Protein AF-0000000078281690 (afdb_homodimer)

Nearest PDB structures (foldseek):
  6swi-assembly1_A  TM=8.651E-01  e=7.895E-08  Geobacillus stearothermophilus
  3oio-assembly1_A  TM=8.435E-01  e=9.588E-07  Chromobacterium violaceum
  3w6v-assembly1_A  TM=9.165E-01  e=5.165E-06  Streptomyces griseus
  4fe7-assembly1_A-2  TM=7.796E-01  e=8.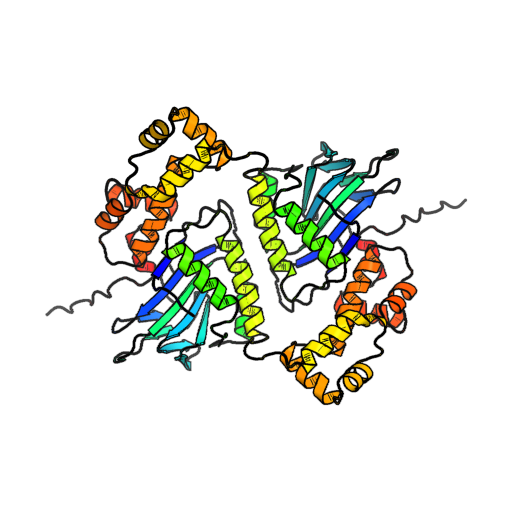220E-06  Escherichia coli
  1xs9-assembly1_A  TM=8.587E-01  e=2.477E-05  Escherichia coli

InterPro domains:
  IPR003313 AraC-type arabinose-binding/dimerisation domain [PF02311] (47-115)
  IPR009057 Homedomain-like superfamily [SSF46689] (179-227)
  IPR009057 Homedomain-like superfamily [SSF46689] (230-280)
  IPR018060 AraC-like, DNA binding HTH domain [PF12833] (200-278)
  IPR018060 AraC-like, DNA binding HTH domain [PS01124] (181-279)
  IPR018060 AraC-like, DNA binding HTH domain [SM00342] (193-277)
  IPR018062 HTH domain AraC-type, conserved site [PS00041] (231-273)
  IPR020449 Transcription regulator HTH, AraC- type, HTH domain [PR00032] (246-261)
  IPR020449 Transcription regulator HTH, AraC- type, HTH domain [PR00032] (261-277)
  IPR037923 Transcription regulator HTH-like [SSF51215] (25-109)

Secondary structure (DSSP, 8-state):
-----EEEE-------TT-S-EEEEEEEEEE-SS--EEESSS-TT--SEEEEEEEESEEEEEETTEEEEEETT-EEEEESS-SEEEEPPTT-SS-EEEEEEEEE-GGGHHHHHHHHHH-SS-B---TTSHHHHHHHHHHHHHHTT--PPTTHHHHHHHHHHHHHHHHHHS-TTS---HHHHHHHHHHHHHTTT---HHHHHHHTT--HHHHHHHHHHHHSS-HHHHHHHHHHHHHHHHHHH----HHHHHHHTT-S-HHHHHHHHHHHHSS-HHHHHHHTT-S---------/-----EEEE-------TT-S-EEEEEEEEEE-SS--EEETTS-TT--SEEEEEEEESEEEEEETTEEEEEETT-EEEEESS-SEEEEPPTT-SS-EEEEEEEEE-GGGHHHHHHHHHH-SS-B---TTSHHHHHHHHHHHHHHTT--PPTTHHHHHHHHHHHHHHHHHHS-TTSPPPHHHHHHHHHHHHHTTT---HHHHHHHTT--HHHHHHHHHHHHSS-HHHHHHHHHHHHHHHHHHH----HHHHHHHTT-S-HHHHHHHHHHHHSS-HHHHHHHTT-S---------

Foldseek 3Di:
DDFDWDKFAADAPAPDPQQAKFWGMKTKDWDDQDWFKDFQADDPPAAAKKKKAWQADWKWKDDPNDIDIHHHQKIFMDHGRHGMMITHDHPDPGITIMIMTGMHHNNCVVLNVLLCVLVVGMDGADCPFPLNVLSRVVNRCRRVPHHDDHCRRVVSVVVNSVSVSCCSLAPVVLPQDPLLVVLLVCLLVQLLPDQDLCVSQVVSVHHSVVNQVSNCNHVVHGSRVSSLVSLLVQLLCCLQPHPDDLQVSCNRSNHPGSVVVQVVNCVVVVHGSVVSSVVNPPDPPPDPPPDD/DDFDWDKFAADAPAPDPQQAKFWGMKTKDWDDQDWFKDFQADDPPAAAKKKKAWQADWKWKDDPNDIDIHHHQKIFMDHGRHGMMITHDHPDPGITIMIMTGMHHNNCVVLNVLLCVLVVGMDGADCPFPLNVLSRVVNRCRRVPHHDDHCRRVVSVVVNSVSSSCCSLAPVVLDQDPLLVVLLVCLLVQLLPDQDLCVSCVVSVHHSVVNQVSNCNHVVHGSRVSSLVSLLVQLLCCLQPHPDDLQVSCNRSNHPGSVVVQVVNCVVVVHGSVVSSVVNPPDPPPDDPPDD

Structure (mmCIF, N/CA/C/O backbone):
data_AF-0000000078281690-model_v1
#
loop_
_entity.id
_entity.type
_entity.pdbx_description
1 polymer 'AraC family transcriptional regulator'
#
loop_
_atom_site.group_PDB
_atom_site.id
_atom_site.type_symbol
_atom_site.label_atom_id
_atom_site.label_alt_id
_atom_site.label_comp_id
_atom_site.label_asym_id
_atom_site.label_entity_id
_atom_site.label_seq_id
_atom_site.pdbx_PDB_ins_code
_atom_site.Cartn_x
_atom_site.Cartn_y
_atom_site.Cartn_z
_atom_site.occupancy
_atom_site.B_iso_or_equiv
_atom_site.auth_seq_id
_atom_site.auth_comp_id
_atom_site.auth_asym_id
_atom_site.auth_atom_id
_atom_site.pdbx_PDB_model_num
ATOM 1 N N . MET A 1 1 ? 15.148 15.844 -14.531 1 64.56 1 MET A N 1
ATOM 2 C CA . MET A 1 1 ? 13.766 15.992 -14.102 1 64.56 1 MET A CA 1
ATOM 3 C C . MET A 1 1 ? 13.57 17.312 -13.344 1 64.56 1 MET A C 1
ATOM 5 O O . MET A 1 1 ? 14.461 17.734 -12.602 1 64.56 1 MET A O 1
ATOM 9 N N . GLU A 1 2 ? 12.688 18.094 -13.719 1 75.31 2 GLU A N 1
ATOM 10 C CA . GLU A 1 2 ? 12.391 19.391 -13.117 1 75.31 2 GLU A CA 1
ATOM 11 C C . GLU A 1 2 ? 11.711 19.219 -11.758 1 75.31 2 GLU A C 1
ATOM 13 O O . GLU A 1 2 ? 10.844 18.375 -11.594 1 75.31 2 GLU A O 1
ATOM 18 N N . TYR A 1 3 ? 12.43 19.672 -10.703 1 81 3 TYR A N 1
ATOM 19 C CA . TYR A 1 3 ? 11.812 19.672 -9.383 1 81 3 TYR A CA 1
ATOM 20 C C . TYR A 1 3 ? 11.938 21.047 -8.734 1 81 3 TYR A C 1
ATOM 22 O O . TYR A 1 3 ? 12.781 21.859 -9.141 1 81 3 TYR A O 1
ATOM 30 N N . ASN A 1 4 ? 10.969 21.297 -7.879 1 85.5 4 ASN A N 1
ATOM 31 C CA . ASN A 1 4 ? 11.047 22.5 -7.055 1 85.5 4 ASN A CA 1
ATOM 32 C C . ASN A 1 4 ? 11.469 22.172 -5.625 1 85.5 4 ASN A C 1
ATOM 34 O O . ASN A 1 4 ? 11.117 21.109 -5.094 1 85.5 4 ASN A O 1
ATOM 38 N N . ARG A 1 5 ? 12.258 23.078 -5.094 1 90.44 5 ARG A N 1
ATOM 39 C CA . ARG A 1 5 ? 12.648 22.906 -3.699 1 90.44 5 ARG A CA 1
ATOM 40 C C . ARG A 1 5 ? 11.477 23.203 -2.766 1 90.44 5 ARG A C 1
ATOM 42 O O . ARG A 1 5 ? 10.57 23.953 -3.119 1 90.44 5 ARG A O 1
ATOM 49 N N . GLY A 1 6 ? 11.578 22.5 -1.668 1 91 6 GLY A N 1
ATOM 50 C CA . GLY A 1 6 ? 10.562 22.703 -0.65 1 91 6 GLY A CA 1
ATOM 51 C C . GLY A 1 6 ? 10.336 21.5 0.228 1 91 6 GLY A C 1
ATOM 52 O O . GLY A 1 6 ? 10.562 20.359 -0.204 1 91 6 GLY A O 1
ATOM 53 N N . ILE A 1 7 ? 9.953 21.797 1.438 1 91.19 7 ILE A N 1
ATOM 54 C CA . ILE A 1 7 ? 9.703 20.734 2.406 1 91.19 7 ILE A CA 1
ATOM 55 C C . ILE A 1 7 ? 8.219 20.703 2.762 1 91.19 7 ILE A C 1
ATOM 57 O O . ILE A 1 7 ? 7.531 21.719 2.684 1 91.19 7 ILE A O 1
ATOM 61 N N . PHE A 1 8 ? 7.727 19.578 3.02 1 91.62 8 PHE A N 1
ATOM 62 C CA . PHE A 1 8 ? 6.34 19.422 3.441 1 91.62 8 PHE A CA 1
ATOM 63 C C . PHE A 1 8 ? 6.246 18.609 4.719 1 91.62 8 PHE A C 1
ATOM 65 O O . PHE A 1 8 ? 7.078 17.734 4.961 1 91.62 8 PHE A O 1
ATOM 72 N N . GLY A 1 9 ? 5.352 18.953 5.559 1 91.56 9 GLY A N 1
ATOM 73 C CA . GLY A 1 9 ? 4.887 18.109 6.648 1 91.56 9 GLY A CA 1
ATOM 74 C C . GLY A 1 9 ? 3.539 17.469 6.375 1 91.56 9 GLY A C 1
ATOM 75 O O . GLY A 1 9 ? 2.77 17.969 5.543 1 91.56 9 GLY A O 1
ATOM 76 N N . VAL A 1 10 ? 3.299 16.406 7.012 1 91.31 10 VAL A N 1
ATOM 77 C CA . VAL A 1 10 ? 2.027 15.727 6.785 1 91.31 10 VAL A CA 1
ATOM 78 C C . VAL A 1 10 ? 1.218 15.695 8.078 1 91.31 10 VAL A C 1
ATOM 80 O O . VAL A 1 10 ? 1.686 15.188 9.102 1 91.31 10 VAL A O 1
ATOM 83 N N . LEU A 1 11 ? 0.116 16.328 8.062 1 88.62 11 LEU A N 1
ATOM 84 C CA . LEU A 1 11 ? -0.843 16.172 9.148 1 88.62 11 LEU A CA 1
ATOM 85 C C . LEU A 1 11 ? -1.564 14.828 9.031 1 88.62 11 LEU A C 1
ATOM 87 O O . LEU A 1 11 ? -2.355 14.625 8.109 1 88.62 11 LEU A O 1
ATOM 91 N N . ASN A 1 12 ? -1.269 13.906 9.867 1 83.12 12 ASN A N 1
ATOM 92 C CA . ASN A 1 12 ? -1.908 12.594 9.82 1 83.12 12 ASN A CA 1
ATOM 93 C C . ASN A 1 12 ? -3.344 12.656 10.336 1 83.12 12 ASN A C 1
ATOM 95 O O . ASN A 1 12 ? -3.572 12.883 11.523 1 83.12 12 ASN A O 1
ATOM 99 N N . GLN A 1 13 ? -4.227 12.492 9.5 1 79.69 13 GLN A N 1
ATOM 100 C CA . GLN A 1 13 ? -5.637 12.531 9.875 1 79.69 13 GLN A CA 1
ATOM 101 C C . GLN A 1 13 ? -6.238 11.133 9.914 1 79.69 13 GLN A C 1
ATOM 103 O O . GLN A 1 13 ? -7.453 10.977 10.047 1 79.69 13 GLN A O 1
ATOM 108 N N . ASP A 1 14 ? -5.215 10.211 9.805 1 79.06 14 ASP A N 1
ATOM 109 C CA . ASP A 1 14 ? -5.695 8.836 9.781 1 79.06 14 ASP A CA 1
ATOM 110 C C . ASP A 1 14 ? -6.141 8.383 11.172 1 79.06 14 ASP A C 1
ATOM 112 O O . ASP A 1 14 ? -5.469 8.664 12.164 1 79.06 14 ASP A O 1
ATOM 116 N N . ASP A 1 15 ? -7.297 8.289 11.555 1 80.25 15 ASP A N 1
ATOM 117 C CA . ASP A 1 15 ? -7.844 7.785 12.812 1 80.25 15 ASP A CA 1
ATOM 118 C C . ASP A 1 15 ? -7.781 6.258 12.859 1 80.25 15 ASP A C 1
ATOM 120 O O . ASP A 1 15 ? -8.812 5.594 12.984 1 80.25 15 ASP A 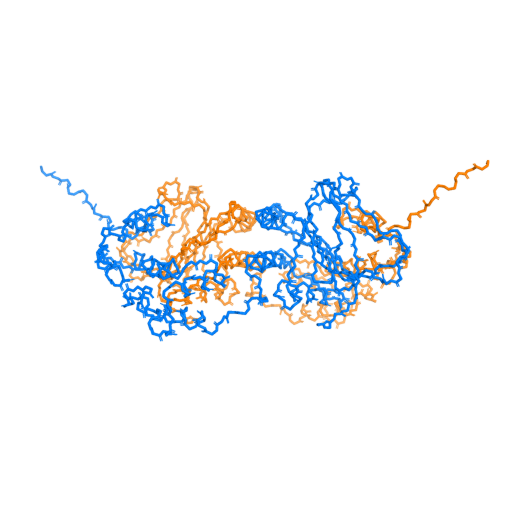O 1
ATOM 124 N N . MET A 1 16 ? -6.496 5.785 12.781 1 88.31 16 MET A N 1
ATOM 125 C CA . MET A 1 16 ? -6.34 4.336 12.758 1 88.31 16 MET A CA 1
ATOM 126 C C . MET A 1 16 ? -5.258 3.893 13.734 1 88.31 16 MET A C 1
ATOM 128 O O . MET A 1 16 ? -4.09 4.25 13.57 1 88.31 16 MET A O 1
ATOM 132 N N . GLU A 1 17 ? -5.613 3.158 14.703 1 87.5 17 GLU A N 1
ATOM 133 C CA . GLU A 1 17 ? -4.648 2.594 15.641 1 87.5 17 GLU A CA 1
ATOM 134 C C . GLU A 1 17 ? -3.758 1.558 14.961 1 87.5 17 GLU A C 1
ATOM 136 O O . GLU A 1 17 ? -4.254 0.675 14.258 1 87.5 17 GLU A O 1
ATOM 141 N N . GLY A 1 18 ? -2.48 1.68 15.164 1 90.75 18 GLY A N 1
ATOM 142 C CA . GLY A 1 18 ? -1.55 0.725 14.586 1 90.75 18 GLY A CA 1
ATOM 143 C C . GLY A 1 18 ? -1.383 0.889 13.086 1 90.75 18 GLY A C 1
ATOM 144 O O . GLY A 1 18 ? -1.202 -0.095 12.367 1 90.75 18 GLY A O 1
ATOM 145 N N . GLN A 1 19 ? -1.521 2.057 12.625 1 92.69 19 GLN A N 1
ATOM 146 C CA . GLN A 1 19 ? -1.353 2.336 11.203 1 92.69 19 GLN A CA 1
ATOM 147 C C . GLN A 1 19 ? -0.023 1.791 10.688 1 92.69 19 GLN A C 1
ATOM 149 O O . GLN A 1 19 ? 1.031 2.068 11.258 1 92.69 19 GLN A O 1
ATOM 154 N N . PRO A 1 20 ? -0.08 0.991 9.57 1 95.81 20 PRO A N 1
ATOM 155 C CA . PRO A 1 20 ? 1.131 0.286 9.148 1 95.81 20 PRO A CA 1
ATOM 156 C C . PRO A 1 20 ? 2.205 1.23 8.609 1 95.81 20 PRO A C 1
ATOM 158 O O . PRO A 1 20 ? 3.398 0.941 8.727 1 95.81 20 PRO A O 1
ATOM 161 N N . LEU A 1 21 ? 1.783 2.279 7.945 1 97.38 21 LEU A N 1
ATOM 162 C CA . LEU A 1 21 ? 2.697 3.25 7.352 1 97.38 21 LEU A CA 1
ATOM 163 C C . LEU A 1 21 ? 2.188 4.672 7.555 1 97.38 21 LEU A C 1
ATOM 165 O O . LEU A 1 21 ? 1.018 4.961 7.293 1 97.38 21 LEU A O 1
ATOM 169 N N . VAL A 1 22 ? 3.094 5.535 8.016 1 95.94 22 VAL A N 1
ATOM 170 C CA . VAL A 1 22 ? 2.754 6.93 8.266 1 95.94 22 VAL A CA 1
ATOM 171 C C . VAL A 1 22 ? 3.836 7.84 7.691 1 95.94 22 VAL A C 1
ATOM 173 O O . VAL A 1 22 ? 4.992 7.785 8.117 1 95.94 22 VAL A O 1
ATOM 176 N N . LEU A 1 23 ? 3.457 8.602 6.695 1 96.31 23 LEU A N 1
ATOM 177 C CA . LEU A 1 23 ? 4.359 9.625 6.176 1 96.31 23 LEU A CA 1
ATOM 178 C C . LEU A 1 23 ? 4.387 10.836 7.098 1 96.31 23 LEU A C 1
ATOM 180 O O . LEU A 1 23 ? 3.336 11.375 7.453 1 96.31 23 LEU A O 1
ATOM 184 N N . LEU A 1 24 ? 5.508 11.227 7.52 1 93.94 24 LEU A N 1
ATOM 185 C CA . LEU A 1 24 ? 5.617 12.32 8.484 1 93.94 24 LEU A CA 1
ATOM 186 C C . LEU A 1 24 ? 5.973 13.625 7.789 1 93.94 24 LEU A C 1
ATOM 188 O O . LEU A 1 24 ? 5.293 14.641 7.973 1 93.94 24 LEU A O 1
ATOM 192 N N . ASP A 1 25 ? 7.023 13.656 7.055 1 94 25 ASP A N 1
ATOM 193 C CA . ASP A 1 25 ? 7.48 14.828 6.32 1 94 25 ASP A CA 1
ATOM 194 C C . ASP A 1 25 ? 8.477 14.445 5.227 1 94 25 ASP A C 1
ATOM 196 O O . ASP A 1 25 ? 8.891 13.289 5.137 1 94 25 ASP A O 1
ATOM 200 N N . GLY A 1 26 ? 8.781 15.344 4.367 1 95.56 26 GLY A N 1
ATOM 201 C CA . GLY A 1 26 ? 9.719 15.164 3.271 1 95.56 26 GLY A CA 1
ATOM 202 C C . GLY A 1 26 ? 9.93 16.422 2.455 1 95.56 26 GLY A C 1
ATOM 203 O O . GLY A 1 26 ? 9.492 17.5 2.85 1 95.56 26 GLY A O 1
ATOM 204 N N . GLY A 1 27 ? 10.742 16.25 1.425 1 95.75 27 GLY A N 1
ATOM 205 C CA . GLY A 1 27 ? 10.961 17.391 0.568 1 95.75 27 GLY A CA 1
ATOM 206 C C . GLY A 1 27 ? 12.305 17.375 -0.135 1 95.75 27 GLY A C 1
ATOM 207 O O . GLY A 1 27 ? 13.055 16.391 -0.023 1 95.75 27 GLY A O 1
ATOM 208 N N . VAL A 1 28 ? 12.477 18.391 -0.938 1 95.88 28 VAL A N 1
ATOM 209 C CA . VAL A 1 28 ? 13.766 18.672 -1.569 1 95.88 28 VAL A CA 1
ATOM 210 C C . VAL A 1 28 ? 14.445 19.844 -0.873 1 95.88 28 VAL A C 1
ATOM 212 O O . VAL A 1 28 ? 13.891 20.953 -0.829 1 95.88 28 VAL A O 1
ATOM 215 N N . GLU A 1 29 ? 15.641 19.547 -0.345 1 93.06 29 GLU A N 1
ATOM 216 C CA . GLU A 1 29 ? 16.391 20.578 0.375 1 93.06 29 GLU A CA 1
ATOM 217 C C . GLU A 1 29 ? 17.734 20.828 -0.287 1 93.06 29 GLU A C 1
ATOM 219 O O . GLU A 1 29 ? 18.266 19.969 -0.995 1 93.06 29 GLU A O 1
ATOM 224 N N . SER A 1 30 ? 18.188 22.016 -0.149 1 92.38 30 SER A N 1
ATOM 225 C CA . SER A 1 30 ? 19.531 22.422 -0.523 1 92.38 30 SER A CA 1
ATOM 226 C C . SER A 1 30 ? 20.281 23.031 0.663 1 92.38 30 SER A C 1
ATOM 228 O O . SER A 1 30 ? 19.844 24.031 1.235 1 92.38 30 SER A O 1
ATOM 230 N N . ARG A 1 31 ? 21.375 22.406 1.051 1 89.62 31 ARG A N 1
ATOM 231 C CA . ARG A 1 31 ? 22.125 22.844 2.225 1 89.62 31 ARG A CA 1
ATOM 232 C C . ARG A 1 31 ? 23.531 23.281 1.84 1 89.62 31 ARG A C 1
ATOM 234 O O . ARG A 1 31 ? 24.203 22.609 1.043 1 89.62 31 ARG A O 1
ATOM 241 N N . LEU A 1 32 ? 23.891 24.438 2.344 1 87.69 32 LEU A N 1
ATOM 242 C CA . LEU A 1 32 ? 25.234 24.984 2.105 1 87.69 32 LEU A CA 1
ATOM 243 C C . LEU A 1 32 ? 25.75 25.719 3.336 1 87.69 32 LEU A C 1
ATOM 245 O O . LEU A 1 32 ? 25.047 26.547 3.912 1 87.69 32 LEU A O 1
ATOM 249 N N . GLY A 1 33 ? 27.016 25.438 3.664 1 73.19 33 GLY A N 1
ATOM 250 C CA . GLY A 1 33 ? 27.719 26.219 4.672 1 73.19 33 GLY A CA 1
ATOM 251 C C . GLY A 1 33 ? 27.203 25.969 6.078 1 73.19 33 GLY A C 1
ATOM 252 O O . GLY A 1 33 ? 27.875 26.281 7.059 1 73.19 33 GLY A O 1
ATOM 253 N N . GLU A 1 34 ? 25.953 25.531 6.254 1 68.38 34 GLU A N 1
ATOM 254 C CA . GLU A 1 34 ? 25.406 25.297 7.582 1 68.38 34 GLU A CA 1
ATOM 255 C C . GLU A 1 34 ? 25.859 23.953 8.141 1 68.38 34 GLU A C 1
ATOM 257 O O . GLU A 1 34 ? 26.344 23.109 7.402 1 68.38 34 GLU A O 1
ATOM 262 N N . THR A 1 35 ? 25.844 24.062 9.414 1 74.75 35 THR A N 1
ATOM 263 C CA . THR A 1 35 ? 26.156 22.797 10.055 1 74.75 35 THR A CA 1
ATOM 264 C C . THR A 1 35 ? 25.047 21.766 9.812 1 74.75 35 THR A C 1
ATOM 266 O O . THR A 1 35 ? 23.906 21.953 10.266 1 74.75 35 THR A O 1
ATOM 269 N N . TYR A 1 36 ? 25.062 21.078 8.805 1 84.25 36 TYR A N 1
ATOM 270 C CA . TYR A 1 36 ? 24.234 19.922 8.539 1 84.25 36 TYR A CA 1
ATOM 271 C C . TYR A 1 36 ? 24.938 18.625 8.945 1 84.25 36 TYR A C 1
ATOM 273 O O . TYR A 1 36 ? 25.797 18.125 8.211 1 84.25 36 TYR A O 1
ATOM 281 N N . ASP A 1 37 ? 24.688 18.219 10.156 1 86.75 37 ASP A N 1
ATOM 282 C CA . ASP A 1 37 ? 25.375 17.094 10.781 1 86.75 37 ASP A CA 1
ATOM 283 C C . ASP A 1 37 ? 24.469 16.344 11.734 1 86.75 37 ASP A C 1
ATOM 285 O O . ASP A 1 37 ? 24.141 16.844 12.82 1 86.75 37 ASP A O 1
ATOM 289 N N . PHE A 1 38 ? 24.062 15.18 11.32 1 87.44 38 PHE A N 1
ATOM 290 C CA . PHE A 1 38 ? 23.078 14.438 12.102 1 87.44 38 PHE A CA 1
ATOM 291 C C . PHE A 1 38 ? 23.641 13.07 12.492 1 87.44 38 PHE A C 1
ATOM 293 O O . PHE A 1 38 ? 24.047 12.289 11.633 1 87.44 38 PHE A O 1
ATOM 300 N N . TYR A 1 39 ? 23.625 12.844 13.859 1 88.81 39 TYR A N 1
ATOM 301 C CA . TYR A 1 39 ? 23.906 11.523 14.406 1 88.81 39 TYR A CA 1
ATOM 302 C C . TYR A 1 39 ? 22.609 10.734 14.602 1 88.81 39 TYR A C 1
ATOM 304 O O . TYR A 1 39 ? 21.703 11.195 15.281 1 88.81 39 TYR A O 1
ATOM 312 N N . ASN A 1 40 ? 22.516 9.531 14.062 1 90.44 40 ASN A N 1
ATOM 313 C CA . ASN A 1 40 ? 21.25 8.828 13.992 1 90.44 40 ASN A CA 1
ATOM 314 C C . ASN A 1 40 ? 21.062 7.898 15.195 1 90.44 40 ASN A C 1
ATOM 316 O O . ASN A 1 40 ? 20 7.289 15.352 1 90.44 40 ASN A O 1
ATOM 320 N N . ASP A 1 41 ? 22.078 7.688 16.031 1 88.88 41 ASP A N 1
ATOM 321 C CA . ASP A 1 41 ? 21.953 6.898 17.25 1 88.88 41 ASP A CA 1
ATOM 322 C C . ASP A 1 41 ? 21.328 7.719 18.375 1 88.88 41 ASP A C 1
ATOM 324 O O . ASP A 1 41 ? 20.812 7.16 19.344 1 88.88 41 ASP A O 1
ATOM 328 N N . ASP A 1 42 ? 21.391 9.078 18.25 1 81.75 42 ASP A N 1
ATOM 329 C CA . ASP A 1 42 ? 20.844 9.969 19.25 1 81.75 42 ASP A CA 1
ATOM 330 C C . ASP A 1 42 ? 20.203 11.203 18.609 1 81.75 42 ASP A C 1
ATOM 332 O O . ASP A 1 42 ? 20.75 12.305 18.703 1 81.75 42 ASP A O 1
ATOM 336 N N . ARG A 1 43 ? 19.156 11.055 17.969 1 80.81 43 ARG A N 1
ATOM 337 C CA . ARG A 1 43 ? 18.406 12.164 17.391 1 80.81 43 ARG A CA 1
ATOM 338 C C . ARG A 1 43 ? 17.062 12.336 18.094 1 80.81 43 ARG A C 1
ATOM 340 O O . ARG A 1 43 ? 16.094 11.664 17.766 1 80.81 43 ARG A O 1
ATOM 347 N N . PRO A 1 44 ? 17.062 13.211 19.031 1 75.38 44 PRO A N 1
ATOM 348 C CA . PRO A 1 44 ? 15.828 13.352 19.812 1 75.38 44 PRO A CA 1
ATOM 349 C C . PRO A 1 44 ? 14.602 13.641 18.953 1 75.38 44 PRO A C 1
ATOM 351 O O . PRO A 1 44 ? 14.656 14.469 18.047 1 75.38 44 PRO A O 1
ATOM 354 N N . GLY A 1 45 ? 13.578 12.922 19.172 1 75.31 45 GLY A N 1
ATOM 355 C CA . GLY A 1 45 ? 12.289 13.156 18.531 1 75.31 45 GLY A CA 1
ATOM 356 C C . GLY A 1 45 ? 12.195 12.57 17.141 1 75.31 45 GLY A C 1
ATOM 357 O O . GLY A 1 45 ? 11.156 12.688 16.484 1 75.31 45 GLY A O 1
ATOM 358 N N . TYR A 1 46 ? 13.32 12.094 16.734 1 81.75 46 TYR A N 1
ATOM 359 C CA . TYR A 1 46 ? 13.32 11.516 15.398 1 81.75 46 TYR A CA 1
ATOM 360 C C . TYR A 1 46 ? 13.258 9.992 15.461 1 81.75 46 TYR A C 1
ATOM 362 O O . TYR A 1 46 ? 14.117 9.352 16.078 1 81.75 46 TYR A O 1
ATOM 370 N N . GLU A 1 47 ? 12.211 9.414 14.992 1 90.12 47 GLU A N 1
ATOM 371 C CA . GLU A 1 47 ? 12 7.969 15.016 1 90.12 47 GLU A CA 1
ATOM 372 C C . GLU A 1 47 ? 11.578 7.457 13.641 1 90.12 47 GLU A C 1
ATOM 374 O O . GLU A 1 47 ? 11.352 8.242 12.727 1 90.12 47 GLU A O 1
ATOM 379 N N . GLY A 1 48 ? 11.648 6.113 13.5 1 95.25 48 GLY A N 1
ATOM 380 C CA . GLY A 1 48 ? 11.195 5.504 12.258 1 95.25 48 GLY A CA 1
ATOM 381 C C . GLY A 1 48 ? 12.297 5.375 11.219 1 95.25 48 GLY A C 1
ATOM 382 O O . GLY A 1 48 ? 13.375 4.855 11.516 1 95.25 48 GLY A O 1
ATOM 383 N N . PHE A 1 49 ? 11.953 5.859 10.016 1 97.31 49 PHE A N 1
ATOM 384 C CA . PHE A 1 49 ? 12.844 5.629 8.883 1 97.31 49 PHE A CA 1
ATOM 385 C C . PHE A 1 49 ? 13.078 6.918 8.109 1 97.31 49 PHE A C 1
ATOM 387 O O . PHE A 1 49 ? 12.219 7.801 8.086 1 97.31 49 PHE A O 1
ATOM 394 N N . LEU A 1 50 ? 14.227 7.004 7.5 1 97.19 50 LEU A N 1
ATOM 395 C CA . LEU A 1 50 ? 14.578 8.148 6.664 1 97.19 50 LEU A CA 1
ATOM 396 C C . LEU A 1 50 ? 15.219 7.691 5.355 1 97.19 50 LEU A C 1
ATOM 398 O O . LEU A 1 50 ? 16.172 6.922 5.367 1 97.19 50 LEU A O 1
ATOM 402 N N . PHE A 1 51 ? 14.617 8.039 4.242 1 98.38 51 PHE A N 1
ATOM 403 C CA . PHE A 1 51 ? 15.211 7.895 2.918 1 98.38 51 PHE A CA 1
ATOM 404 C C . PHE A 1 51 ? 15.75 9.227 2.416 1 98.38 51 PHE A C 1
ATOM 406 O O . PHE A 1 51 ? 15.039 10.242 2.451 1 98.38 51 PHE A O 1
ATOM 413 N N . GLN A 1 52 ? 16.922 9.273 2.025 1 98.12 52 GLN A N 1
ATOM 414 C CA . GLN A 1 52 ? 17.5 10.484 1.457 1 98.12 52 GLN A CA 1
ATOM 415 C C . GLN A 1 52 ? 18.234 10.188 0.153 1 98.12 52 GLN A C 1
ATOM 417 O O . GLN A 1 52 ? 18.969 9.203 0.062 1 98.12 52 GLN A O 1
ATOM 422 N N . TYR A 1 53 ? 18.031 10.93 -0.876 1 98.31 53 TYR A N 1
ATOM 42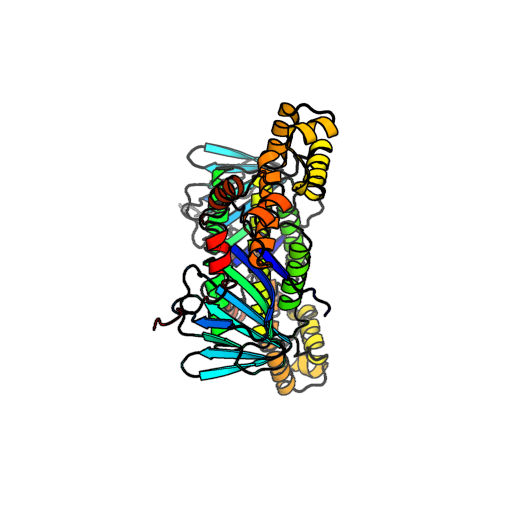3 C CA . TYR A 1 53 ? 18.547 10.758 -2.23 1 98.31 53 TYR A CA 1
ATOM 424 C C . TYR A 1 53 ? 19.156 12.047 -2.762 1 98.31 53 TYR A C 1
ATOM 426 O O . TYR A 1 53 ? 18.469 13.078 -2.812 1 98.31 53 TYR A O 1
ATOM 434 N N . THR A 1 54 ? 20.438 12.008 -3.197 1 98.06 54 THR A N 1
ATOM 435 C CA . THR A 1 54 ? 21.156 13.211 -3.607 1 98.06 54 THR A CA 1
ATOM 436 C C . THR A 1 54 ? 20.797 13.602 -5.035 1 98.06 54 THR A C 1
ATOM 438 O O . THR A 1 54 ? 20.938 12.805 -5.961 1 98.06 54 THR A O 1
ATOM 441 N N . LEU A 1 55 ? 20.328 14.758 -5.188 1 97.06 55 LEU A N 1
ATOM 442 C CA . LEU A 1 55 ? 19.938 15.297 -6.488 1 97.06 55 LEU A CA 1
ATOM 443 C C . LEU A 1 55 ? 21.062 16.141 -7.086 1 97.06 55 LEU A C 1
ATOM 445 O O . LEU A 1 55 ? 21.156 16.281 -8.305 1 97.06 55 LEU A O 1
ATOM 449 N N . GLY A 1 56 ? 21.859 16.719 -6.285 1 95.94 56 GLY A N 1
ATOM 450 C CA . GLY A 1 56 ? 22.984 17.547 -6.676 1 95.94 56 GLY A CA 1
ATOM 451 C C . GLY A 1 56 ? 24.016 17.734 -5.57 1 95.94 56 GLY A C 1
ATOM 452 O O . GLY A 1 56 ? 23.656 17.734 -4.387 1 95.94 56 GLY A O 1
ATOM 453 N N . GLY A 1 57 ? 25.266 17.938 -6.004 1 94.88 57 GLY A N 1
ATOM 454 C CA . GLY A 1 57 ? 26.328 18.047 -5.008 1 94.88 57 GLY A CA 1
ATOM 455 C C . GLY A 1 57 ? 26.656 16.734 -4.34 1 94.88 57 GLY A C 1
ATOM 456 O O . GLY A 1 57 ? 26.641 15.68 -4.988 1 94.88 57 GLY A O 1
ATOM 457 N N . GLU A 1 58 ? 27.141 16.859 -3.105 1 94.88 58 GLU A N 1
ATOM 458 C CA . GLU A 1 58 ? 27.5 15.641 -2.391 1 94.88 58 GLU A CA 1
ATOM 459 C C . GLU A 1 58 ? 27.484 15.852 -0.88 1 94.88 58 GLU A C 1
ATOM 461 O O . GLU A 1 58 ? 27.703 16.969 -0.404 1 94.88 58 GLU A O 1
ATOM 466 N N . GLY A 1 59 ? 27.094 14.859 -0.167 1 95.81 59 GLY A N 1
ATOM 467 C CA . GLY A 1 59 ? 27.219 14.766 1.279 1 95.81 59 GLY A CA 1
ATOM 468 C C . GLY A 1 59 ? 28.031 13.562 1.732 1 95.81 59 GLY A C 1
ATOM 469 O O . GLY A 1 59 ? 28.688 12.906 0.922 1 95.81 59 GLY A O 1
ATOM 470 N N . VAL A 1 60 ? 28.109 13.43 3.006 1 96 60 VAL A N 1
ATOM 471 C CA . VAL A 1 60 ? 28.844 12.297 3.547 1 96 60 VAL A CA 1
ATOM 472 C C . VAL A 1 60 ? 27.922 11.438 4.406 1 96 60 VAL A C 1
ATOM 474 O O . VAL A 1 60 ? 27.109 11.961 5.18 1 96 60 VAL A O 1
ATOM 477 N N . PHE A 1 61 ? 27.969 10.125 4.234 1 97 61 PHE A N 1
ATOM 478 C CA . PHE A 1 61 ? 27.297 9.141 5.074 1 97 61 PHE A CA 1
ATOM 479 C C . PHE A 1 61 ? 28.312 8.219 5.738 1 97 61 PHE A C 1
ATOM 481 O O . PHE A 1 61 ? 29.172 7.656 5.07 1 97 61 PHE A O 1
ATOM 488 N N . GLU A 1 62 ? 28.297 8.172 7.051 1 96.31 62 GLU A N 1
ATOM 489 C CA . GLU A 1 62 ? 29.172 7.297 7.812 1 96.31 62 GLU A CA 1
ATOM 490 C C . GLU A 1 62 ? 28.391 6.184 8.5 1 96.31 62 GLU A C 1
ATOM 492 O O . GLU A 1 62 ? 27.375 6.441 9.156 1 96.31 62 GLU A O 1
ATOM 497 N N . LYS A 1 63 ? 28.797 5 8.289 1 93.94 63 LYS A N 1
ATOM 498 C CA . LYS A 1 63 ? 28.203 3.828 8.93 1 93.94 63 LYS A CA 1
ATOM 499 C C . LYS A 1 63 ? 29.266 2.764 9.211 1 93.94 63 LYS A C 1
ATOM 501 O O . LYS A 1 63 ? 30.125 2.494 8.367 1 93.94 63 LYS A O 1
ATOM 506 N N . ASN A 1 64 ? 29.156 2.119 10.406 1 87 64 ASN A N 1
ATOM 507 C CA . ASN A 1 64 ? 30.078 1.068 10.805 1 87 64 ASN A CA 1
ATOM 508 C C . ASN A 1 64 ? 31.531 1.486 10.586 1 87 64 ASN A C 1
ATOM 510 O O . ASN A 1 64 ? 32.312 0.753 9.969 1 87 64 ASN A O 1
ATOM 514 N N . ASP A 1 65 ? 31.922 2.707 10.875 1 85.5 65 ASP A N 1
ATOM 515 C CA . ASP A 1 65 ? 33.281 3.26 10.844 1 85.5 65 ASP A CA 1
ATOM 516 C C . ASP A 1 65 ? 33.75 3.455 9.406 1 85.5 65 ASP A C 1
ATOM 518 O O . ASP A 1 65 ? 34.938 3.576 9.164 1 85.5 65 ASP A O 1
ATOM 522 N N . SER A 1 66 ? 32.812 3.32 8.516 1 93.75 66 SER A N 1
ATOM 523 C CA . SER A 1 66 ? 33.156 3.621 7.121 1 93.75 66 SER A CA 1
ATOM 524 C C . SER A 1 66 ? 32.469 4.918 6.672 1 93.75 66 SER A C 1
ATOM 526 O O . SER A 1 66 ? 31.359 5.23 7.082 1 93.75 66 SER A O 1
ATOM 528 N N . ARG A 1 67 ? 33.281 5.551 5.828 1 95.56 67 ARG A N 1
ATOM 529 C CA . ARG A 1 67 ? 32.812 6.836 5.309 1 95.56 67 ARG A CA 1
ATOM 530 C C . ARG A 1 67 ? 32.531 6.75 3.812 1 95.56 67 ARG A C 1
ATOM 532 O O . ARG A 1 67 ? 33.344 6.262 3.043 1 95.56 67 ARG A O 1
ATOM 539 N N . TYR A 1 68 ? 31.344 7.273 3.402 1 96.38 68 TYR A N 1
ATOM 540 C CA . TYR A 1 68 ? 30.938 7.242 2.002 1 96.38 68 TYR A CA 1
ATOM 541 C C . TYR A 1 68 ? 30.547 8.633 1.52 1 96.38 68 TYR A C 1
ATOM 543 O O . TYR A 1 68 ? 29.766 9.328 2.172 1 96.38 68 TYR A O 1
ATOM 551 N N . LYS A 1 69 ? 31.141 8.992 0.425 1 96.19 69 LYS A N 1
ATOM 552 C CA . LYS A 1 69 ? 30.609 10.164 -0.262 1 96.19 69 LYS A CA 1
ATOM 553 C C . LYS A 1 69 ? 29.297 9.836 -0.967 1 96.19 69 LYS A C 1
ATOM 555 O O . LYS A 1 69 ? 29.219 8.852 -1.707 1 96.19 69 LYS A O 1
ATOM 560 N N . VAL A 1 70 ? 28.266 10.594 -0.685 1 97.38 70 VAL A N 1
ATOM 561 C CA . VAL A 1 70 ? 26.953 10.391 -1.319 1 97.38 70 VAL A CA 1
ATOM 562 C C . VAL A 1 70 ? 26.766 11.406 -2.443 1 97.38 70 VAL A C 1
ATOM 564 O O . VAL A 1 70 ? 26.406 12.555 -2.193 1 97.38 70 VAL A O 1
ATOM 567 N N . GLN A 1 71 ? 26.906 10.992 -3.631 1 97 71 GLN A N 1
ATOM 568 C CA . GLN A 1 71 ? 26.875 11.875 -4.793 1 97 71 GLN A CA 1
ATOM 569 C C . GLN A 1 71 ? 25.531 11.797 -5.512 1 97 71 GLN A C 1
ATOM 571 O O . GLN A 1 71 ? 24.656 11.031 -5.113 1 97 71 GLN A O 1
ATOM 576 N N . ARG A 1 72 ? 25.438 12.68 -6.539 1 96.62 72 ARG A N 1
ATOM 577 C CA . ARG A 1 72 ? 24.203 12.68 -7.316 1 96.62 72 ARG A CA 1
ATOM 578 C C . ARG A 1 72 ? 23.828 11.273 -7.762 1 96.62 72 ARG A C 1
ATOM 580 O O . ARG A 1 72 ? 24.688 10.531 -8.266 1 96.62 72 ARG A O 1
ATOM 587 N N . GLY A 1 73 ? 22.562 10.938 -7.543 1 96.06 73 GLY A N 1
ATOM 588 C CA . GLY A 1 73 ? 22.078 9.625 -7.949 1 96.06 73 GLY A CA 1
ATOM 589 C C . GLY A 1 73 ? 22.234 8.57 -6.863 1 96.06 73 GLY A C 1
ATOM 590 O O . GLY A 1 73 ? 21.797 7.43 -7.035 1 96.06 73 GLY A O 1
ATOM 591 N N . GLN A 1 74 ? 22.828 8.977 -5.758 1 97.31 74 GLN A N 1
ATOM 592 C CA . GLN A 1 74 ? 23.016 8.039 -4.656 1 97.31 74 GLN A CA 1
ATOM 593 C C . GLN A 1 74 ? 22.188 8.438 -3.443 1 97.31 74 GLN A C 1
ATOM 595 O O . GLN A 1 74 ? 21.812 9.602 -3.287 1 97.31 74 GLN A O 1
ATOM 600 N N . GLY A 1 75 ? 21.797 7.453 -2.654 1 97.56 75 GLY A N 1
ATOM 601 C CA . GLY A 1 75 ? 21 7.684 -1.458 1 97.56 75 GLY A CA 1
ATOM 602 C C . GLY A 1 75 ? 21.219 6.629 -0.388 1 97.56 75 GLY A C 1
ATOM 603 O O . GLY A 1 75 ? 22 5.703 -0.57 1 97.56 75 GLY A O 1
ATOM 604 N N . PHE A 1 76 ? 20.641 6.84 0.704 1 97.69 76 PHE A N 1
ATOM 605 C CA . PHE A 1 76 ? 20.734 5.891 1.807 1 97.69 76 PHE A CA 1
ATOM 606 C C . PHE A 1 76 ? 19.406 5.797 2.551 1 97.69 76 PHE A C 1
ATOM 608 O O . PHE A 1 76 ? 18.547 6.668 2.41 1 97.69 76 PHE A O 1
ATOM 615 N N . LEU A 1 77 ? 19.188 4.715 3.219 1 97.31 77 LEU A N 1
ATOM 616 C CA . LEU A 1 77 ? 18.016 4.422 4.043 1 97.31 77 LEU A CA 1
ATOM 617 C C . LEU A 1 77 ? 18.422 4.16 5.488 1 97.31 77 LEU A C 1
ATOM 619 O O . LEU A 1 77 ? 19.25 3.279 5.758 1 97.31 77 LEU A O 1
ATOM 623 N N . VAL A 1 78 ? 17.891 4.988 6.461 1 95.75 78 VAL A N 1
ATOM 624 C CA . VAL A 1 78 ? 18.234 4.906 7.875 1 95.75 78 VAL A CA 1
ATOM 625 C C . VAL A 1 78 ? 17.031 4.414 8.68 1 95.75 78 VAL A C 1
ATOM 627 O O . VAL A 1 78 ? 15.898 4.816 8.414 1 95.75 78 VAL A O 1
ATOM 630 N N . GLN A 1 79 ? 17.266 3.535 9.562 1 95.5 79 GLN A N 1
ATOM 631 C CA . GLN A 1 79 ? 16.297 3.145 10.586 1 95.5 79 GLN A CA 1
ATOM 632 C C . GLN A 1 79 ? 16.734 3.637 11.961 1 95.5 79 GLN A C 1
ATOM 634 O O . GLN A 1 79 ? 17.781 3.246 12.461 1 95.5 79 GLN A O 1
ATOM 639 N N . PHE A 1 80 ? 15.961 4.5 12.602 1 93.62 80 PHE A N 1
ATOM 640 C CA . PHE A 1 80 ? 16.328 5.086 13.883 1 93.62 80 PHE A CA 1
ATOM 641 C C . PHE A 1 80 ? 15.953 4.16 15.031 1 93.62 80 PHE A C 1
ATOM 643 O O . PHE A 1 80 ? 14.914 3.508 14.992 1 93.62 80 PHE A O 1
ATOM 650 N N . PRO A 1 81 ? 16.672 4.074 16.016 1 92.69 81 PRO A N 1
ATOM 651 C CA . PRO A 1 81 ? 18.031 4.617 16.094 1 92.69 81 PRO A CA 1
ATOM 652 C C . PRO A 1 81 ? 19.078 3.691 15.469 1 92.69 81 PRO A C 1
ATOM 654 O O . PRO A 1 81 ? 18.875 2.475 15.422 1 92.69 81 PRO A O 1
ATOM 657 N N . GLU A 1 82 ? 20.078 4.211 14.883 1 92.62 82 GLU A N 1
ATOM 658 C CA . GLU A 1 82 ? 21.172 3.4 14.344 1 92.62 82 GLU A CA 1
ATOM 659 C C . GLU A 1 82 ? 22.5 4.141 14.438 1 92.62 82 GLU A C 1
ATOM 661 O O . GLU A 1 82 ? 22.531 5.371 14.43 1 92.62 82 GLU A O 1
ATOM 666 N N . LYS A 1 83 ? 23.609 3.434 14.562 1 92.56 83 LYS A N 1
ATOM 667 C CA . LYS A 1 83 ? 24.953 4.016 14.617 1 92.56 83 LYS A CA 1
ATOM 668 C C . LYS A 1 83 ? 25.406 4.461 13.234 1 92.56 83 LYS A C 1
ATOM 670 O O . LYS A 1 83 ? 26.219 3.779 12.594 1 92.56 83 LYS A O 1
ATOM 675 N N . SER A 1 84 ? 24.938 5.527 12.836 1 94.5 84 SER A N 1
ATOM 676 C CA . SER A 1 84 ? 25.328 6.152 11.57 1 94.5 84 SER A CA 1
ATOM 677 C C . SER A 1 84 ? 25.188 7.668 11.641 1 94.5 84 SER A C 1
ATOM 679 O O . SER A 1 84 ? 24.719 8.211 12.641 1 94.5 84 SER A O 1
ATOM 681 N N . ARG A 1 85 ? 25.781 8.25 10.672 1 94 85 ARG A N 1
ATOM 682 C CA . ARG A 1 85 ? 25.844 9.711 10.633 1 94 85 ARG A CA 1
ATOM 683 C C . ARG A 1 85 ? 25.859 10.219 9.195 1 94 85 ARG A C 1
ATOM 685 O O . ARG A 1 85 ? 26.438 9.594 8.312 1 94 85 ARG A O 1
ATOM 692 N N . TYR A 1 86 ? 25.156 11.305 8.93 1 93.5 86 TYR A N 1
ATOM 693 C CA . TYR A 1 86 ? 25.297 11.977 7.648 1 93.5 86 TYR A CA 1
ATOM 694 C C . TYR A 1 86 ? 25.453 13.484 7.832 1 93.5 86 TYR A C 1
ATOM 696 O O . TYR A 1 86 ? 24.875 14.062 8.75 1 93.5 86 TYR A O 1
ATOM 704 N N . TYR A 1 87 ? 26.312 14.109 7.055 1 92.81 87 TYR A N 1
ATOM 705 C CA . TYR A 1 87 ? 26.625 15.523 7.246 1 92.81 87 TYR A CA 1
ATOM 706 C C . TYR A 1 87 ? 27.203 16.125 5.969 1 92.81 87 TYR A C 1
ATOM 708 O O . TYR A 1 87 ? 27.531 15.406 5.023 1 92.81 87 TYR A O 1
ATOM 716 N N . LEU A 1 88 ? 27.109 17.344 5.895 1 92.25 88 LEU A N 1
ATOM 717 C CA . LEU A 1 88 ? 27.797 18.141 4.883 1 92.25 88 LEU A CA 1
ATOM 718 C C . LEU A 1 88 ? 29.188 18.562 5.367 1 92.25 88 LEU A C 1
ATOM 720 O O . LEU A 1 88 ? 29.312 19.172 6.434 1 92.25 88 LEU A O 1
ATOM 724 N N . GLU A 1 89 ? 30.172 18.172 4.617 1 89.12 89 GLU A N 1
ATOM 725 C CA . GLU A 1 89 ? 31.531 18.516 5.008 1 89.12 89 GLU A CA 1
ATOM 726 C C . GLU A 1 89 ? 31.75 20.031 4.973 1 89.12 89 GLU A C 1
ATOM 728 O O . GLU A 1 89 ? 31.234 20.719 4.082 1 89.12 89 GLU A O 1
ATOM 733 N N . ASN A 1 90 ? 32.531 20.422 5.922 1 83.94 90 ASN A N 1
ATOM 734 C CA . ASN A 1 90 ? 32.844 21.844 5.988 1 83.94 90 ASN A CA 1
ATOM 735 C C . ASN A 1 90 ? 33.719 22.281 4.809 1 83.94 90 ASN A C 1
ATOM 737 O O . ASN A 1 90 ? 34.562 21.531 4.336 1 83.94 90 ASN A O 1
ATOM 741 N N . GLY A 1 91 ? 33.531 23.531 4.367 1 80.12 91 GLY A N 1
ATOM 742 C CA . GLY A 1 91 ? 34.406 24.141 3.371 1 80.12 91 GLY A CA 1
ATOM 743 C C . GLY A 1 91 ? 33.969 23.828 1.946 1 80.12 91 GLY A C 1
ATOM 744 O O . GLY A 1 91 ? 34.719 24.109 1 1 80.12 91 GLY A O 1
ATOM 745 N N . ARG A 1 92 ? 32.875 23.234 1.821 1 82.44 92 ARG A N 1
ATOM 746 C CA . ARG A 1 92 ? 32.406 22.953 0.469 1 82.44 92 ARG A CA 1
ATOM 747 C C . ARG A 1 92 ? 31.797 24.203 -0.181 1 82.44 92 ARG A C 1
ATOM 749 O O . ARG A 1 92 ? 31.172 25.016 0.491 1 82.44 92 ARG A O 1
ATOM 756 N N . ASP A 1 93 ? 31.953 24.281 -1.519 1 84.44 93 ASP A N 1
ATOM 757 C CA . ASP A 1 93 ? 31.484 25.438 -2.26 1 84.44 93 ASP A CA 1
ATOM 758 C C . ASP A 1 93 ? 30.156 25.141 -2.949 1 84.44 93 ASP A C 1
ATOM 760 O O . ASP A 1 93 ? 29.453 26.062 -3.385 1 84.44 93 ASP A O 1
ATOM 764 N N . GLU A 1 94 ? 29.859 23.906 -3.062 1 90.88 94 GLU A N 1
ATOM 765 C CA . GLU A 1 94 ? 28.609 23.531 -3.73 1 90.88 94 GLU A CA 1
ATOM 766 C C . GLU A 1 94 ? 27.594 22.984 -2.732 1 90.88 94 GLU A C 1
ATOM 768 O O . GLU A 1 94 ? 27.953 22.25 -1.808 1 90.88 94 GLU A O 1
ATOM 773 N N . PRO A 1 95 ? 26.375 23.359 -2.898 1 93.5 95 PRO A N 1
ATOM 774 C CA . PRO A 1 95 ? 25.344 22.875 -1.98 1 93.5 95 PRO A CA 1
ATOM 775 C C . PRO A 1 95 ? 25.047 21.391 -2.16 1 93.5 95 PRO A C 1
ATOM 777 O O . PRO A 1 95 ? 25.25 20.844 -3.25 1 93.5 95 PRO A O 1
ATOM 780 N N . TRP A 1 96 ? 24.734 20.734 -1.086 1 95.19 96 TRP A N 1
ATOM 781 C CA . TRP A 1 96 ? 24.141 19.391 -1.13 1 95.19 96 TRP A CA 1
ATOM 782 C C . TRP A 1 96 ? 22.625 19.469 -1.289 1 95.19 96 TRP A C 1
ATOM 784 O O . TRP A 1 96 ? 21.922 19.906 -0.383 1 95.19 96 TRP A O 1
ATOM 794 N N . GLU A 1 97 ? 22.094 19.125 -2.432 1 95.94 97 GLU A N 1
ATOM 795 C CA . GLU A 1 97 ? 20.656 19.078 -2.715 1 95.94 97 GLU A CA 1
ATOM 796 C C . GLU A 1 97 ? 20.141 17.641 -2.697 1 95.94 97 GLU A C 1
ATOM 798 O O . GLU A 1 97 ? 20.688 16.766 -3.369 1 95.94 97 GLU A O 1
ATOM 803 N N . PHE A 1 98 ? 19.125 17.438 -1.954 1 96.94 98 PHE A N 1
ATOM 804 C CA . PHE A 1 98 ? 18.656 16.062 -1.798 1 96.94 98 PHE A CA 1
ATOM 805 C C . PHE A 1 98 ? 17.156 16.016 -1.586 1 96.94 98 PHE A C 1
ATOM 807 O O . PHE A 1 98 ? 16.547 16.984 -1.133 1 96.94 98 PHE A O 1
ATOM 814 N N . LEU A 1 99 ? 16.562 14.938 -1.98 1 98 99 LEU A N 1
ATOM 815 C CA . LEU A 1 99 ? 15.203 14.531 -1.664 1 98 99 LEU A CA 1
ATOM 816 C C . LEU A 1 99 ? 15.172 13.617 -0.444 1 98 99 LEU A C 1
ATOM 818 O O . LEU A 1 99 ? 16 12.711 -0.325 1 98 99 LEU A O 1
ATOM 822 N N . TYR A 1 100 ? 14.312 13.898 0.535 1 97.31 100 TYR A N 1
ATOM 823 C CA . TYR A 1 100 ? 14.219 12.984 1.671 1 97.31 100 TYR A CA 1
ATOM 824 C C . TYR A 1 100 ? 12.766 12.68 2.01 1 97.31 100 TYR A C 1
ATOM 826 O O . TYR A 1 100 ? 11.875 13.469 1.703 1 97.31 100 TYR A O 1
ATOM 834 N N . LEU A 1 101 ? 12.469 11.547 2.502 1 97.94 101 LEU A N 1
ATOM 835 C CA . LEU A 1 101 ? 11.195 11.109 3.059 1 97.94 101 LEU A CA 1
ATOM 836 C C . LEU A 1 101 ? 11.391 10.531 4.461 1 97.94 101 LEU A C 1
ATOM 838 O O . LEU A 1 101 ? 12.25 9.672 4.672 1 97.94 101 LEU A O 1
ATOM 842 N N . HIS A 1 102 ? 10.695 11.047 5.395 1 97 102 HIS A N 1
ATOM 843 C CA . HIS A 1 102 ? 10.672 10.594 6.781 1 97 102 HIS A CA 1
ATOM 844 C C . HIS A 1 102 ? 9.336 9.961 7.133 1 97 102 HIS A C 1
ATOM 846 O O . HIS A 1 102 ? 8.281 10.555 6.898 1 97 102 HIS A O 1
ATOM 852 N N . PHE A 1 103 ? 9.375 8.711 7.633 1 97.31 103 PHE A N 1
ATOM 853 C CA . PHE A 1 103 ? 8.117 7.996 7.828 1 97.31 103 PHE A CA 1
ATOM 854 C C . PHE A 1 103 ? 8.242 6.98 8.961 1 97.31 103 PHE A C 1
ATOM 856 O O . PHE A 1 103 ? 9.344 6.73 9.453 1 97.31 103 PHE A O 1
ATOM 863 N N . LEU A 1 104 ? 7.117 6.484 9.391 1 95.19 104 LEU A N 1
ATOM 864 C CA . LEU A 1 104 ? 7.008 5.523 10.477 1 95.19 104 LEU A CA 1
ATOM 865 C C . LEU A 1 104 ? 6.152 4.328 10.07 1 95.19 104 LEU A C 1
ATOM 867 O O . LEU A 1 104 ? 5.457 4.383 9.055 1 95.19 104 LEU A O 1
ATOM 871 N N . GLY A 1 105 ? 6.238 3.262 10.93 1 94.94 105 GLY A N 1
ATOM 872 C CA . GLY A 1 105 ? 5.312 2.146 10.805 1 94.94 105 GLY A CA 1
ATOM 873 C C . GLY A 1 105 ? 6.012 0.814 10.602 1 94.94 105 GLY A C 1
ATOM 874 O O . GLY A 1 105 ? 6.93 0.707 9.781 1 94.94 105 GLY A O 1
ATOM 875 N N . ASP A 1 106 ? 5.492 -0.207 11.188 1 94.94 106 ASP A N 1
ATOM 876 C CA . ASP A 1 106 ? 6.098 -1.535 11.148 1 94.94 106 ASP A CA 1
ATOM 877 C C . ASP A 1 106 ? 5.957 -2.162 9.766 1 94.94 106 ASP A C 1
ATOM 879 O O . ASP A 1 106 ? 6.684 -3.1 9.43 1 94.94 106 ASP A O 1
ATOM 883 N N . GLY A 1 107 ? 5.012 -1.636 9.039 1 95.94 107 GLY A N 1
ATOM 884 C CA . GLY A 1 107 ? 4.832 -2.135 7.684 1 95.94 107 GLY A CA 1
ATOM 885 C C . GLY A 1 107 ? 6.039 -1.89 6.797 1 95.94 107 GLY A C 1
ATOM 886 O O . GLY A 1 107 ? 6.176 -2.514 5.742 1 95.94 107 GLY A O 1
ATOM 887 N N . ALA A 1 108 ? 6.91 -0.992 7.238 1 97.44 108 ALA A N 1
ATOM 888 C CA . ALA A 1 108 ? 8.078 -0.642 6.434 1 97.44 108 ALA A CA 1
ATOM 889 C C . ALA A 1 108 ? 9.234 -1.594 6.707 1 97.44 108 ALA A C 1
ATOM 891 O O . ALA A 1 108 ? 10.172 -1.692 5.906 1 97.44 108 ALA A O 1
ATOM 892 N N . LEU A 1 109 ? 9.234 -2.277 7.809 1 96.75 109 LEU A N 1
ATOM 893 C CA . LEU A 1 109 ? 10.375 -3.018 8.328 1 96.75 109 LEU A CA 1
ATOM 894 C C . LEU A 1 109 ? 10.828 -4.086 7.34 1 96.75 109 LEU A C 1
ATOM 896 O O . LEU A 1 109 ? 12.016 -4.184 7.023 1 96.75 109 LEU A O 1
ATOM 900 N N . PRO A 1 110 ? 9.883 -4.891 6.805 1 96.88 110 PRO A N 1
ATOM 901 C CA . PRO A 1 110 ? 10.344 -5.922 5.871 1 96.88 110 PRO A CA 1
ATOM 902 C C . PRO A 1 110 ? 11.023 -5.336 4.633 1 96.88 110 PRO A C 1
ATOM 904 O O . PRO A 1 110 ? 12.008 -5.895 4.137 1 96.88 110 PRO A O 1
ATOM 907 N N . PHE A 1 111 ? 10.508 -4.238 4.125 1 97.44 111 PHE A N 1
ATOM 908 C CA . PHE A 1 111 ? 11.094 -3.588 2.963 1 97.44 111 PHE A CA 1
ATOM 909 C C . PHE A 1 111 ? 12.492 -3.068 3.281 1 97.44 111 PHE A C 1
ATOM 911 O O . PHE A 1 111 ? 13.438 -3.314 2.529 1 97.44 111 PHE A O 1
ATOM 918 N N . VAL A 1 112 ? 12.602 -2.367 4.414 1 97.31 112 VAL A N 1
ATOM 919 C CA . VAL A 1 112 ? 13.859 -1.734 4.812 1 97.31 112 VAL A CA 1
ATOM 920 C C . VAL A 1 112 ? 14.922 -2.803 5.039 1 97.31 112 VAL A C 1
ATOM 922 O O . VAL A 1 112 ? 16.062 -2.66 4.586 1 97.31 112 VAL A O 1
ATOM 925 N N . ARG A 1 113 ? 14.539 -3.855 5.695 1 96.31 113 ARG A N 1
ATOM 926 C CA . ARG A 1 113 ? 15.469 -4.953 5.945 1 96.31 113 ARG A CA 1
ATOM 927 C C . ARG A 1 113 ? 15.984 -5.539 4.633 1 96.31 113 ARG A C 1
ATOM 929 O O . ARG A 1 113 ? 17.188 -5.746 4.473 1 96.31 113 ARG A O 1
ATOM 936 N N . LYS A 1 114 ? 15.102 -5.777 3.736 1 96.38 114 LYS A N 1
ATOM 937 C CA . LYS A 1 114 ? 15.5 -6.395 2.473 1 96.38 114 LYS A CA 1
ATOM 938 C C . LYS A 1 114 ? 16.359 -5.449 1.646 1 96.38 114 LYS A C 1
ATOM 940 O O . LYS A 1 114 ? 17.375 -5.867 1.077 1 96.38 114 LYS A O 1
ATOM 945 N N . ILE A 1 115 ? 16.016 -4.242 1.554 1 96.5 115 ILE A N 1
ATOM 946 C CA . ILE A 1 115 ? 16.766 -3.252 0.797 1 96.5 115 ILE A CA 1
ATOM 947 C C . ILE A 1 115 ? 18.172 -3.127 1.374 1 96.5 115 ILE A C 1
ATOM 949 O O . ILE A 1 115 ? 19.156 -3.105 0.63 1 96.5 115 ILE A O 1
ATOM 953 N N . ARG A 1 116 ? 18.266 -3.121 2.688 1 95.56 116 ARG A N 1
ATOM 954 C CA . ARG A 1 116 ? 19.547 -2.953 3.354 1 95.56 116 ARG A CA 1
ATOM 955 C C . ARG A 1 116 ? 20.406 -4.207 3.215 1 95.56 116 ARG A C 1
ATOM 957 O O . ARG A 1 116 ? 21.641 -4.141 3.279 1 95.56 116 ARG A O 1
ATOM 964 N N . ASN A 1 117 ? 19.766 -5.336 3.082 1 94.88 117 ASN A N 1
ATOM 965 C CA . ASN A 1 117 ? 20.516 -6.559 2.797 1 94.88 117 ASN A CA 1
ATOM 966 C C . ASN A 1 117 ? 21.172 -6.508 1.424 1 94.88 117 ASN A C 1
ATOM 968 O O . ASN A 1 117 ? 22.281 -7.027 1.241 1 94.88 117 ASN A O 1
ATOM 972 N N . ILE A 1 118 ? 20.5 -5.902 0.483 1 93.25 118 ILE A N 1
ATOM 973 C CA . ILE A 1 118 ? 21.016 -5.781 -0.874 1 93.25 118 ILE A CA 1
ATOM 974 C C . ILE A 1 118 ? 22.016 -4.629 -0.942 1 93.25 118 ILE A C 1
ATOM 976 O O . ILE A 1 118 ? 23.109 -4.77 -1.514 1 93.25 118 ILE A O 1
ATOM 980 N N . CYS A 1 119 ? 21.594 -3.504 -0.333 1 94.19 119 CYS A N 1
ATOM 981 C CA . CYS A 1 119 ? 22.422 -2.299 -0.272 1 94.19 119 CYS A CA 1
ATOM 982 C C . CYS A 1 119 ? 22.609 -1.839 1.169 1 94.19 119 CYS A C 1
ATOM 984 O O . CYS A 1 119 ? 21.938 -0.898 1.614 1 94.19 119 CYS A O 1
ATOM 986 N N . PRO A 1 120 ? 23.547 -2.35 1.854 1 92.25 120 PRO A N 1
ATOM 987 C CA . PRO A 1 120 ? 23.688 -2.086 3.287 1 92.25 120 PRO A CA 1
ATOM 988 C C . PRO A 1 120 ? 24.078 -0.637 3.586 1 92.25 120 PRO A C 1
ATOM 990 O O . PRO A 1 120 ? 23.797 -0.134 4.676 1 92.25 120 PRO A O 1
ATOM 993 N N . ASN A 1 121 ? 24.781 0.051 2.639 1 93.69 121 ASN A N 1
ATOM 994 C CA . ASN A 1 121 ? 25.25 1.41 2.891 1 93.69 121 ASN A CA 1
ATOM 995 C C . ASN A 1 121 ? 24.594 2.414 1.948 1 93.69 121 ASN A C 1
ATOM 997 O O . ASN A 1 121 ? 23.594 3.035 2.299 1 93.69 121 ASN A O 1
ATOM 1001 N N . LEU A 1 122 ? 25.016 2.434 0.689 1 96.44 122 LEU A N 1
ATOM 1002 C CA . LEU A 1 122 ? 24.438 3.367 -0.274 1 96.44 122 LEU A CA 1
ATOM 1003 C C . LEU A 1 122 ? 23.656 2.623 -1.348 1 96.44 122 LEU A C 1
ATOM 1005 O O . LEU A 1 122 ? 23.953 1.474 -1.666 1 96.44 122 LEU A O 1
ATOM 1009 N N . MET A 1 123 ? 22.625 3.254 -1.773 1 95.69 123 MET A N 1
ATOM 1010 C CA . MET A 1 123 ? 21.906 2.789 -2.957 1 95.69 123 MET A CA 1
ATOM 1011 C C . MET A 1 123 ? 22 3.809 -4.086 1 95.69 123 MET A C 1
ATOM 1013 O O . MET A 1 123 ? 22.297 4.98 -3.848 1 95.69 123 MET A O 1
ATOM 1017 N N . SER A 1 124 ? 21.75 3.354 -5.316 1 95.31 124 SER A N 1
ATOM 1018 C CA . SER A 1 124 ? 21.906 4.238 -6.465 1 95.31 124 SER A CA 1
ATOM 1019 C C . SER A 1 124 ? 20.734 4.078 -7.441 1 95.31 124 SER A C 1
ATOM 1021 O O . SER A 1 124 ? 20.953 3.809 -8.625 1 95.31 124 SER A O 1
ATOM 1023 N N . PRO A 1 125 ? 19.516 4.262 -6.922 1 94.44 125 PRO A N 1
ATOM 1024 C CA . PRO A 1 125 ? 18.422 4.23 -7.887 1 94.44 125 PRO A CA 1
ATOM 1025 C C . PRO A 1 125 ? 18.562 5.297 -8.977 1 94.44 125 PRO A C 1
ATOM 1027 O O . PRO A 1 125 ? 19.016 6.406 -8.703 1 94.44 125 PRO A O 1
ATOM 1030 N N . ASP A 1 126 ? 18.094 4.957 -10.18 1 93.06 126 ASP A N 1
ATOM 1031 C CA . ASP A 1 126 ? 18.094 5.922 -11.273 1 93.06 126 ASP A CA 1
ATOM 1032 C C . ASP A 1 126 ? 17.172 7.098 -10.969 1 93.06 126 ASP A C 1
ATOM 1034 O O . ASP A 1 126 ? 16.078 6.906 -10.438 1 93.06 126 ASP A O 1
ATOM 1038 N N . GLU A 1 127 ? 17.578 8.234 -11.328 1 92.69 127 GLU A N 1
ATOM 1039 C CA . GLU A 1 127 ? 16.797 9.438 -11.047 1 92.69 127 GLU A CA 1
ATOM 1040 C C . GLU A 1 127 ? 15.438 9.391 -11.734 1 92.69 127 GLU A C 1
ATOM 1042 O O . GLU A 1 127 ? 14.469 9.992 -11.258 1 92.69 127 GLU A O 1
ATOM 1047 N N . SER A 1 128 ? 15.367 8.688 -12.844 1 91.5 128 SER A N 1
ATOM 1048 C CA . SER A 1 128 ? 14.125 8.594 -13.594 1 91.5 128 SER A CA 1
ATOM 1049 C C . SER A 1 128 ? 13.32 7.363 -13.195 1 91.5 128 SER A C 1
ATOM 1051 O O . SER A 1 128 ? 12.281 7.074 -13.781 1 91.5 128 SER A O 1
ATOM 1053 N N . SER A 1 129 ? 13.867 6.664 -12.219 1 93.31 129 SER A N 1
ATOM 1054 C CA . SER A 1 129 ? 13.18 5.453 -11.781 1 93.31 129 SER A CA 1
ATOM 1055 C C . SER A 1 129 ? 11.836 5.781 -11.141 1 93.31 129 SER A C 1
ATOM 1057 O O . SER A 1 129 ? 11.633 6.895 -10.641 1 93.31 129 SER A O 1
ATOM 1059 N N . PRO A 1 130 ? 10.93 4.82 -11.055 1 94.12 130 PRO A N 1
ATOM 1060 C CA . PRO A 1 130 ? 9.586 5.059 -10.523 1 94.12 130 PRO A CA 1
ATOM 1061 C C . PRO A 1 130 ? 9.602 5.566 -9.078 1 94.12 130 PRO A C 1
ATOM 1063 O O . PRO A 1 130 ? 8.914 6.535 -8.758 1 94.12 130 PRO A O 1
ATOM 1066 N N . PRO A 1 131 ? 10.367 5.02 -8.148 1 97.19 131 PRO A N 1
ATOM 1067 C CA . PRO A 1 131 ? 10.32 5.516 -6.77 1 97.19 131 PRO A CA 1
ATOM 1068 C C . PRO A 1 131 ? 10.734 6.98 -6.652 1 97.19 131 PRO A C 1
ATOM 1070 O O . PRO A 1 131 ? 10.125 7.738 -5.898 1 97.19 131 PRO A O 1
ATOM 1073 N N . ILE A 1 132 ? 11.742 7.375 -7.438 1 97.06 132 ILE A N 1
ATOM 1074 C CA . ILE A 1 132 ? 12.203 8.75 -7.348 1 97.06 132 ILE A CA 1
ATOM 1075 C C . ILE A 1 132 ? 11.188 9.688 -7.992 1 97.06 132 ILE A C 1
ATOM 1077 O O . ILE A 1 132 ? 10.844 10.727 -7.426 1 97.06 132 ILE A O 1
ATOM 1081 N N . ARG A 1 133 ? 10.648 9.305 -9.125 1 95.69 133 ARG A N 1
ATOM 1082 C CA . ARG A 1 133 ? 9.617 10.102 -9.789 1 95.69 133 ARG A CA 1
ATOM 1083 C C . ARG A 1 133 ? 8.391 10.266 -8.898 1 95.69 133 ARG A C 1
ATOM 1085 O O . ARG A 1 133 ? 7.824 11.352 -8.812 1 95.69 133 ARG A O 1
ATOM 1092 N N . MET A 1 134 ? 8.008 9.203 -8.25 1 96.75 134 MET A N 1
ATOM 1093 C CA . MET A 1 134 ? 6.852 9.227 -7.359 1 96.75 134 MET A CA 1
ATOM 1094 C C . MET A 1 134 ? 7.082 10.188 -6.199 1 96.75 134 MET A C 1
ATOM 1096 O O . MET A 1 134 ? 6.195 10.969 -5.852 1 96.75 134 MET A O 1
ATOM 1100 N N . ALA A 1 135 ? 8.242 10.109 -5.602 1 97.62 135 ALA A N 1
ATOM 1101 C CA . ALA A 1 135 ? 8.57 10.945 -4.449 1 97.62 135 ALA A CA 1
ATOM 1102 C C . ALA A 1 135 ? 8.602 12.422 -4.836 1 97.62 135 ALA A C 1
ATOM 1104 O O . ALA A 1 135 ? 8.062 13.266 -4.121 1 97.62 135 ALA A O 1
ATOM 1105 N N . LEU A 1 136 ? 9.188 12.703 -5.996 1 96.94 136 LEU A N 1
ATOM 1106 C CA . LEU A 1 136 ? 9.266 14.078 -6.461 1 96.94 136 LEU A CA 1
ATOM 1107 C C . LEU A 1 136 ? 7.883 14.617 -6.816 1 96.94 136 LEU A C 1
ATOM 1109 O O . LEU A 1 136 ? 7.586 15.781 -6.57 1 96.94 136 LEU A O 1
ATOM 1113 N N . HIS A 1 137 ? 7.07 13.789 -7.395 1 96.5 137 HIS A N 1
ATOM 1114 C CA . HIS A 1 137 ? 5.707 14.188 -7.727 1 96.5 137 HIS A CA 1
ATOM 1115 C C . HIS A 1 137 ? 4.914 14.523 -6.469 1 96.5 137 HIS A C 1
ATOM 1117 O O . HIS A 1 137 ? 4.223 15.547 -6.418 1 96.5 137 HIS A O 1
ATOM 1123 N N . LEU A 1 138 ? 5.008 13.648 -5.484 1 95.94 138 LEU A N 1
ATOM 1124 C CA . LEU A 1 138 ? 4.332 13.914 -4.219 1 95.94 138 LEU A CA 1
ATOM 1125 C C . LEU A 1 138 ? 4.824 15.219 -3.605 1 95.94 138 LEU A C 1
ATOM 1127 O O . LEU A 1 138 ? 4.023 16.031 -3.129 1 95.94 138 LEU A O 1
ATOM 1131 N N . GLN A 1 139 ? 6.137 15.359 -3.611 1 95.31 139 GLN A N 1
ATOM 1132 C CA . GLN A 1 139 ? 6.746 16.578 -3.066 1 95.31 139 GLN A CA 1
ATOM 1133 C C . GLN A 1 139 ? 6.199 17.812 -3.756 1 95.31 139 GLN A C 1
ATOM 1135 O O . GLN A 1 139 ? 5.863 18.797 -3.094 1 95.31 139 GLN A O 1
ATOM 1140 N N . ASN A 1 140 ? 6.102 17.75 -5.039 1 92.94 140 ASN A N 1
ATOM 1141 C CA . ASN A 1 140 ? 5.57 18.875 -5.801 1 92.94 140 ASN A CA 1
ATOM 1142 C C . ASN A 1 140 ? 4.117 19.172 -5.438 1 92.94 140 ASN A C 1
ATOM 1144 O O . ASN A 1 140 ? 3.74 20.328 -5.242 1 92.94 140 ASN A O 1
ATOM 1148 N N . ARG A 1 141 ? 3.311 18.172 -5.281 1 90.94 141 ARG A N 1
ATOM 1149 C CA . ARG A 1 141 ? 1.903 18.312 -4.926 1 90.94 141 ARG A CA 1
ATOM 1150 C C . ARG A 1 141 ? 1.752 18.969 -3.551 1 90.94 141 ARG A C 1
ATOM 1152 O O . ARG A 1 141 ? 1.009 19.938 -3.395 1 90.94 141 ARG A O 1
ATOM 1159 N N . LEU A 1 142 ? 2.5 18.5 -2.637 1 89.81 142 LEU A N 1
ATOM 1160 C CA . LEU A 1 142 ? 2.299 18.906 -1.251 1 89.81 142 LEU A CA 1
ATOM 1161 C C . LEU A 1 142 ? 2.91 20.281 -0.997 1 89.81 142 LEU A C 1
ATOM 1163 O O . LEU A 1 142 ? 2.381 21.062 -0.203 1 89.81 142 LEU A O 1
ATOM 1167 N N . THR A 1 143 ? 3.994 20.594 -1.648 1 87.81 143 THR A N 1
ATOM 1168 C CA . THR A 1 143 ? 4.609 21.906 -1.474 1 87.81 143 THR A CA 1
ATOM 1169 C C . THR A 1 143 ? 3.805 22.969 -2.199 1 87.81 143 THR A C 1
ATOM 1171 O O . THR A 1 143 ? 3.951 24.172 -1.915 1 87.81 143 THR A O 1
ATOM 1174 N N . ASN A 1 144 ? 2.973 22.547 -3.119 1 82.12 144 ASN A N 1
ATOM 1175 C CA . ASN A 1 144 ? 2.105 23.484 -3.822 1 82.12 144 ASN A CA 1
ATOM 1176 C C . ASN A 1 144 ? 0.749 23.625 -3.137 1 82.12 144 ASN A C 1
ATOM 1178 O O . ASN A 1 144 ? -0.185 24.188 -3.707 1 82.12 144 ASN A O 1
ATOM 1182 N N . GLY A 1 145 ? 0.661 22.969 -2.059 1 77.56 145 GLY A N 1
ATOM 1183 C CA . GLY A 1 145 ? -0.498 23.266 -1.228 1 77.56 145 GLY A CA 1
ATOM 1184 C C . GLY A 1 145 ? -1.527 22.141 -1.236 1 77.56 145 GLY A C 1
ATOM 1185 O O . GLY A 1 145 ? -2.541 22.219 -0.538 1 77.56 145 GLY A O 1
ATOM 1186 N N . GLU A 1 146 ? -1.34 21.125 -2.041 1 82.44 146 GLU A N 1
ATOM 1187 C CA . GLU A 1 146 ? -2.266 19.984 -2.01 1 82.44 146 GLU A CA 1
ATOM 1188 C C . GLU A 1 146 ? -2.188 19.25 -0.675 1 82.44 146 GLU A C 1
ATOM 1190 O O . GLU A 1 146 ? -1.163 19.297 0.008 1 82.44 146 GLU A O 1
ATOM 1195 N N . ARG A 1 147 ? -3.266 18.641 -0.354 1 83.25 147 ARG A N 1
ATOM 1196 C CA . ARG A 1 147 ? -3.318 17.844 0.864 1 83.25 147 ARG A CA 1
ATOM 1197 C C . ARG A 1 147 ? -3.566 16.375 0.542 1 83.25 147 ARG A C 1
ATOM 1199 O O . ARG A 1 147 ? -4.238 16.047 -0.44 1 83.25 147 ARG A O 1
ATOM 1206 N N . LEU A 1 148 ? -3.068 15.609 1.425 1 88.31 148 LEU A N 1
ATOM 1207 C CA . LEU A 1 148 ? -3.346 14.188 1.275 1 88.31 148 LEU A CA 1
ATOM 1208 C C . LEU A 1 148 ? -4.746 13.852 1.78 1 88.31 148 LEU A C 1
ATOM 1210 O O . LEU A 1 148 ? -5.184 14.375 2.805 1 88.31 148 LEU A O 1
ATOM 1214 N N . GLN A 1 149 ? -5.402 12.93 1.047 1 84 149 GLN A N 1
ATOM 1215 C CA . GLN A 1 149 ? -6.637 12.359 1.56 1 84 149 GLN A CA 1
ATOM 1216 C C . GLN A 1 149 ? -6.355 11.344 2.67 1 84 149 GLN A C 1
ATOM 1218 O O . GLN A 1 149 ? -5.211 10.93 2.857 1 84 149 GLN A O 1
ATOM 1223 N N . LYS A 1 150 ? -7.41 11.047 3.35 1 88 150 LYS A N 1
ATOM 1224 C CA . LYS A 1 150 ? -7.277 10.039 4.395 1 88 150 LYS A CA 1
ATOM 1225 C C . LYS A 1 150 ? -6.645 8.758 3.846 1 88 150 LYS A C 1
ATOM 1227 O O . LYS A 1 150 ? -7.039 8.273 2.785 1 88 150 LYS A O 1
ATOM 1232 N N . TYR A 1 151 ? -5.594 8.297 4.422 1 93.62 151 TYR A N 1
ATOM 1233 C CA . TYR A 1 151 ? -4.891 7.039 4.195 1 93.62 151 TYR A CA 1
ATOM 1234 C C . TYR A 1 151 ? -3.994 7.133 2.965 1 93.62 151 TYR A C 1
ATOM 1236 O O . TYR A 1 151 ? -3.314 6.168 2.609 1 93.62 151 TYR A O 1
ATOM 1244 N N . GLU A 1 152 ? -3.934 8.289 2.311 1 93.75 152 GLU A N 1
ATOM 1245 C CA . GLU A 1 152 ? -3.146 8.438 1.089 1 93.75 152 GLU A CA 1
ATOM 1246 C C . GLU A 1 152 ? -1.651 8.359 1.385 1 93.75 152 GLU A C 1
ATOM 1248 O O . GLU A 1 152 ? -0.874 7.875 0.56 1 93.75 152 GLU A O 1
ATOM 1253 N N . GLY A 1 153 ? -1.237 8.867 2.529 1 96.19 153 GLY A N 1
ATOM 1254 C CA . GLY A 1 153 ? 0.17 8.812 2.893 1 96.19 153 GLY A CA 1
ATOM 1255 C C . GLY A 1 153 ? 0.71 7.398 2.979 1 96.19 153 GLY A C 1
ATOM 1256 O O . GLY A 1 153 ? 1.771 7.098 2.424 1 96.19 153 GLY A O 1
ATOM 1257 N N . GLY A 1 154 ? -0.059 6.555 3.697 1 96.88 154 GLY A N 1
ATOM 1258 C CA . GLY A 1 154 ? 0.325 5.152 3.789 1 96.88 154 GLY A CA 1
ATOM 1259 C C . GLY A 1 154 ? 0.32 4.445 2.449 1 96.88 154 GLY A C 1
ATOM 1260 O O . GLY A 1 154 ? 1.206 3.635 2.166 1 96.88 154 GLY A O 1
ATOM 1261 N N . GLU A 1 155 ? -0.708 4.758 1.651 1 96.44 155 GLU A N 1
ATOM 1262 C CA . GLU A 1 155 ? -0.792 4.176 0.315 1 96.44 155 GLU A CA 1
ATOM 1263 C C . GLU A 1 155 ? 0.425 4.551 -0.526 1 96.44 155 GLU A C 1
ATOM 1265 O O . GLU A 1 155 ? 1.014 3.693 -1.19 1 96.44 155 GLU A O 1
ATOM 1270 N N . PHE A 1 156 ? 0.784 5.797 -0.475 1 97.56 156 PHE A N 1
ATOM 1271 C CA . PHE A 1 156 ? 1.96 6.281 -1.188 1 97.56 156 PHE A CA 1
ATOM 1272 C C . PHE A 1 156 ? 3.213 5.543 -0.729 1 97.56 156 PHE A C 1
ATOM 1274 O O . PHE A 1 156 ? 3.982 5.043 -1.552 1 97.56 156 PHE A O 1
ATOM 1281 N N . LEU A 1 157 ? 3.398 5.484 0.561 1 98.31 157 LEU A N 1
ATOM 1282 C CA . LEU A 1 157 ? 4.617 4.898 1.108 1 98.31 157 LEU A CA 1
ATOM 1283 C C . LEU A 1 157 ? 4.75 3.436 0.694 1 98.31 157 LEU A C 1
ATOM 1285 O O . LEU A 1 157 ? 5.848 2.975 0.367 1 98.31 157 LEU A O 1
ATOM 1289 N N . TYR A 1 158 ? 3.656 2.719 0.724 1 98.31 158 TYR A N 1
ATOM 1290 C CA . TYR A 1 158 ? 3.721 1.316 0.329 1 98.31 158 TYR A CA 1
ATOM 1291 C C . TYR A 1 158 ? 4.156 1.179 -1.125 1 98.31 158 TYR A C 1
ATOM 1293 O O . TYR A 1 158 ? 5.023 0.362 -1.445 1 98.31 158 TYR A O 1
ATOM 1301 N N . ARG A 1 159 ? 3.568 1.916 -1.973 1 97.62 159 ARG A N 1
ATOM 1302 C CA . ARG A 1 159 ? 3.924 1.904 -3.389 1 97.62 159 ARG A CA 1
ATOM 1303 C C . ARG A 1 159 ? 5.379 2.318 -3.59 1 97.62 159 ARG A C 1
ATOM 1305 O O . ARG A 1 159 ? 6.082 1.742 -4.422 1 97.62 159 ARG A O 1
ATOM 1312 N N . PHE A 1 160 ? 5.75 3.332 -2.863 1 98.5 160 PHE A N 1
ATOM 1313 C CA . PHE A 1 160 ? 7.117 3.838 -2.938 1 98.5 160 PHE A CA 1
ATOM 1314 C C . PHE A 1 160 ? 8.117 2.754 -2.549 1 98.5 160 PHE A C 1
ATOM 1316 O O . PHE A 1 160 ? 9.102 2.525 -3.258 1 98.5 160 PHE A O 1
ATOM 1323 N N . LEU A 1 161 ? 7.891 2.117 -1.421 1 98.25 161 LEU A N 1
ATOM 1324 C CA . LEU A 1 161 ? 8.805 1.1 -0.908 1 98.25 161 LEU A CA 1
ATOM 1325 C C . LEU A 1 161 ? 8.867 -0.096 -1.854 1 98.25 161 LEU A C 1
ATOM 1327 O O . LEU A 1 161 ? 9.945 -0.66 -2.072 1 98.25 161 LEU A O 1
ATOM 1331 N N . CYS A 1 162 ? 7.691 -0.488 -2.424 1 96.75 162 CYS A N 1
ATOM 1332 C CA . CYS A 1 162 ? 7.695 -1.538 -3.438 1 96.75 162 CYS A CA 1
ATOM 1333 C C . CYS A 1 162 ? 8.562 -1.145 -4.629 1 96.75 162 CYS A C 1
ATOM 1335 O O . CYS A 1 162 ? 9.383 -1.934 -5.09 1 96.75 162 CYS A O 1
ATOM 1337 N N . ALA A 1 163 ? 8.375 0.054 -5.145 1 96 163 ALA A N 1
ATOM 1338 C CA . ALA A 1 163 ? 9.109 0.538 -6.305 1 96 163 ALA A CA 1
ATOM 1339 C C . ALA A 1 163 ? 10.609 0.629 -6.008 1 96 163 ALA A C 1
ATOM 1341 O O . ALA A 1 163 ? 11.438 0.286 -6.852 1 96 163 ALA A O 1
ATOM 1342 N N . LEU A 1 164 ? 10.906 1.138 -4.809 1 97.25 164 LEU A N 1
ATOM 1343 C CA . LEU A 1 164 ? 12.305 1.263 -4.41 1 97.25 164 LEU A CA 1
ATOM 1344 C C . LEU A 1 164 ? 12.977 -0.105 -4.344 1 97.25 164 LEU A C 1
ATOM 1346 O O . LEU A 1 164 ? 14.109 -0.266 -4.797 1 97.25 164 LEU A O 1
ATOM 1350 N N . LEU A 1 165 ? 12.289 -1.012 -3.758 1 95.5 165 LEU A N 1
ATOM 1351 C CA . LEU A 1 165 ? 12.82 -2.367 -3.658 1 95.5 165 LEU A CA 1
ATOM 1352 C C . LEU A 1 165 ? 13.039 -2.971 -5.043 1 95.5 165 LEU A C 1
ATOM 1354 O O . LEU A 1 165 ? 14.086 -3.562 -5.309 1 95.5 165 LEU A O 1
ATOM 1358 N N . ARG A 1 166 ? 12.023 -2.842 -5.973 1 91.38 166 ARG A N 1
ATOM 1359 C CA . ARG A 1 166 ? 12.172 -3.326 -7.344 1 91.38 166 ARG A CA 1
ATOM 1360 C C . ARG A 1 166 ? 13.398 -2.707 -8.016 1 91.38 166 ARG A C 1
ATOM 1362 O O . ARG A 1 166 ? 14.156 -3.4 -8.695 1 91.38 166 ARG A O 1
ATOM 1369 N N . GLU A 1 167 ? 13.531 -1.421 -7.812 1 91.81 167 GLU A N 1
ATOM 1370 C CA . GLU A 1 167 ? 14.656 -0.704 -8.398 1 91.81 167 GLU A CA 1
ATOM 1371 C C . GLU A 1 167 ? 15.984 -1.201 -7.824 1 91.81 167 GLU A C 1
ATOM 1373 O O . GLU A 1 167 ? 17 -1.25 -8.531 1 91.81 167 GLU A O 1
ATOM 1378 N N . THR A 1 168 ? 16 -1.475 -6.543 1 92.25 168 THR A N 1
ATOM 1379 C CA . THR A 1 168 ? 17.203 -1.968 -5.875 1 92.25 168 THR A CA 1
ATOM 1380 C C . THR A 1 168 ? 17.562 -3.365 -6.371 1 92.25 168 THR A C 1
ATOM 1382 O O . THR A 1 168 ? 18.734 -3.668 -6.594 1 92.25 168 THR A O 1
ATOM 1385 N N . GLU A 1 169 ? 16.547 -4.199 -6.535 1 88.38 169 GLU A N 1
ATOM 1386 C CA . GLU A 1 169 ? 16.781 -5.566 -7 1 88.38 169 GLU A CA 1
ATOM 1387 C C . GLU A 1 169 ? 17.156 -5.594 -8.477 1 88.38 169 GLU A C 1
ATOM 1389 O O . GLU A 1 169 ? 17.984 -6.398 -8.891 1 88.38 169 GLU A O 1
ATOM 1394 N N . HIS A 1 170 ? 16.438 -4.695 -9.242 1 82.62 170 HIS A N 1
ATOM 1395 C CA . HIS A 1 170 ? 16.641 -4.648 -10.688 1 82.62 170 HIS A CA 1
ATOM 1396 C C . HIS A 1 170 ? 16.703 -3.209 -11.188 1 82.62 170 HIS A C 1
ATOM 1398 O O . HIS A 1 170 ? 15.734 -2.693 -11.734 1 82.62 170 HIS A O 1
ATOM 1404 N N . PRO A 1 171 ? 17.844 -2.66 -11.039 1 77.94 171 PRO A N 1
ATOM 1405 C CA . PRO A 1 171 ? 17.984 -1.249 -11.406 1 77.94 171 PRO A CA 1
ATOM 1406 C C . PRO A 1 171 ? 17.578 -0.979 -12.852 1 77.94 171 PRO A C 1
ATOM 1408 O O . PRO A 1 171 ? 17.844 -1.796 -13.734 1 77.94 171 PRO A O 1
ATOM 1411 N N . ALA A 1 172 ? 16.719 0.015 -13.023 1 61.88 172 ALA A N 1
ATOM 1412 C CA . ALA A 1 172 ? 16.172 0.408 -14.32 1 61.88 172 ALA A CA 1
ATOM 1413 C C . ALA A 1 172 ? 17.297 0.648 -15.336 1 61.88 172 ALA A C 1
ATOM 1415 O O . ALA A 1 172 ? 17.094 0.459 -16.531 1 61.88 172 ALA A O 1
ATOM 1416 N N . ALA A 1 173 ? 18.359 1.275 -14.883 1 57.81 173 ALA A N 1
ATOM 1417 C CA . ALA A 1 173 ? 19.469 1.538 -15.797 1 57.81 173 ALA A CA 1
ATOM 1418 C C . ALA A 1 173 ? 19.859 0.275 -16.547 1 57.81 173 ALA A C 1
ATOM 1420 O O . ALA A 1 173 ? 20.469 0.352 -17.625 1 57.81 173 ALA A O 1
ATOM 1421 N N . GLN A 1 174 ? 19.375 -0.748 -16.047 1 61.59 174 GLN A N 1
ATOM 1422 C CA . GLN A 1 174 ? 19.672 -1.983 -16.75 1 61.59 174 GLN A CA 1
ATOM 1423 C C . GLN A 1 174 ? 18.562 -2.332 -17.75 1 61.59 174 GLN A C 1
ATOM 1425 O O . GLN A 1 174 ? 17.5 -2.842 -17.344 1 61.59 174 GLN A O 1
ATOM 1430 N N . LYS A 1 175 ? 18.422 -1.49 -18.875 1 60.62 175 LYS A N 1
ATOM 1431 C CA . LYS A 1 175 ? 17.453 -1.726 -19.938 1 60.62 175 LYS A CA 1
ATOM 1432 C C . LYS A 1 175 ? 17.453 -3.189 -20.375 1 60.62 175 LYS A C 1
ATOM 1434 O O . LYS A 1 175 ? 18.516 -3.773 -20.594 1 60.62 175 LYS A O 1
ATOM 1439 N N . LYS A 1 176 ? 16.203 -3.707 -20.234 1 66.25 176 LYS A N 1
ATOM 1440 C CA . LYS A 1 176 ? 16.078 -5.059 -20.781 1 66.25 176 LYS A CA 1
ATOM 1441 C C . LYS A 1 176 ? 16.469 -5.09 -22.25 1 66.25 176 LYS A C 1
ATOM 1443 O O . LYS A 1 176 ? 16 -4.258 -23.031 1 66.25 176 LYS A O 1
ATOM 1448 N N . SER A 1 177 ? 17.359 -5.902 -22.469 1 79.62 177 SER A N 1
ATOM 1449 C CA . SER A 1 177 ? 17.719 -6.098 -23.875 1 79.62 177 SER A CA 1
ATOM 1450 C C . SER A 1 177 ? 16.516 -6.59 -24.688 1 79.62 177 SER A C 1
ATOM 1452 O O . SER A 1 177 ? 15.57 -7.141 -24.125 1 79.62 177 SER A O 1
ATOM 1454 N N . SER A 1 178 ? 16.5 -6.227 -25.844 1 80.25 178 SER A N 1
ATOM 1455 C CA . SER A 1 178 ? 15.461 -6.688 -26.766 1 80.25 178 SER A CA 1
ATOM 1456 C C . SER A 1 178 ? 15.281 -8.195 -26.672 1 80.25 178 SER A C 1
ATOM 1458 O O . SER A 1 178 ? 14.156 -8.695 -26.734 1 80.25 178 SER A O 1
ATOM 1460 N N . ALA A 1 179 ? 16.422 -8.867 -26.484 1 88.5 179 ALA A N 1
ATOM 1461 C CA . ALA A 1 179 ? 16.375 -10.32 -26.438 1 88.5 179 ALA A CA 1
ATOM 1462 C C . ALA A 1 179 ? 15.617 -10.812 -25.219 1 88.5 179 ALA A C 1
ATOM 1464 O O . ALA A 1 179 ? 14.805 -11.727 -25.312 1 88.5 179 ALA A O 1
ATOM 1465 N N . VAL A 1 180 ? 15.828 -10.156 -24.156 1 90.81 180 VAL A N 1
ATOM 1466 C CA . VAL A 1 180 ? 15.188 -10.562 -22.906 1 90.81 180 VAL A CA 1
ATOM 1467 C C . VAL A 1 180 ? 13.695 -10.219 -22.953 1 90.81 180 VAL A C 1
ATOM 1469 O O . VAL A 1 180 ? 12.859 -11.023 -22.531 1 90.81 180 VAL A O 1
ATOM 1472 N N . GLN A 1 181 ? 13.414 -9.109 -23.484 1 89.38 181 GLN A N 1
ATOM 1473 C CA . GLN A 1 181 ? 12.016 -8.727 -23.641 1 89.38 181 GLN A CA 1
ATOM 1474 C C . GLN A 1 181 ? 11.266 -9.703 -24.547 1 89.38 181 GLN A C 1
ATOM 1476 O O . GLN A 1 181 ? 10.164 -10.141 -24.219 1 89.38 181 GLN A O 1
ATOM 1481 N N . ARG A 1 182 ? 11.859 -9.992 -25.609 1 92.25 182 ARG A N 1
ATOM 1482 C CA . ARG A 1 182 ? 11.25 -10.938 -26.547 1 92.25 182 ARG A CA 1
ATOM 1483 C C . ARG A 1 182 ? 11.117 -12.32 -25.922 1 92.25 182 ARG A C 1
ATOM 1485 O O . ARG A 1 182 ? 10.117 -13.008 -26.141 1 92.25 182 ARG A O 1
ATOM 1492 N N . ALA A 1 183 ? 12.141 -12.703 -25.234 1 94.19 183 ALA A N 1
ATOM 1493 C CA . ALA A 1 183 ? 12.086 -13.992 -24.547 1 94.19 183 ALA A CA 1
ATOM 1494 C C . ALA A 1 183 ? 10.891 -14.062 -23.594 1 94.19 183 ALA A C 1
ATOM 1496 O O . ALA A 1 183 ? 10.133 -15.031 -23.609 1 94.19 183 ALA A O 1
ATOM 1497 N N . ALA A 1 184 ? 10.719 -13.07 -22.812 1 91.44 184 ALA A N 1
ATOM 1498 C CA . ALA A 1 184 ? 9.617 -13.008 -21.859 1 91.44 184 ALA A CA 1
ATOM 1499 C C . ALA A 1 184 ? 8.266 -13.047 -22.578 1 91.44 184 ALA A C 1
ATOM 1501 O O . ALA A 1 184 ? 7.355 -13.766 -22.156 1 91.44 184 ALA A O 1
ATOM 1502 N N . GLU A 1 185 ? 8.172 -12.352 -23.641 1 90.94 185 GLU A N 1
ATOM 1503 C CA . GLU A 1 185 ? 6.938 -12.289 -24.422 1 90.94 185 GLU A CA 1
ATOM 1504 C C . GLU A 1 185 ? 6.578 -13.664 -24.984 1 90.94 185 GLU A C 1
ATOM 1506 O O . GLU A 1 185 ? 5.426 -14.094 -24.906 1 90.94 185 GLU A O 1
ATOM 1511 N N . ILE A 1 186 ? 7.562 -14.273 -25.531 1 93.88 186 ILE A N 1
ATOM 1512 C CA . ILE A 1 186 ? 7.348 -15.602 -26.094 1 93.88 186 ILE A CA 1
ATOM 1513 C C . ILE A 1 186 ? 6.883 -16.562 -25 1 93.88 186 ILE A C 1
ATOM 1515 O O . ILE A 1 186 ? 5.926 -17.312 -25.188 1 93.88 186 ILE A O 1
ATOM 1519 N N . MET A 1 187 ? 7.551 -16.484 -23.875 1 93.94 187 MET A N 1
ATOM 1520 C CA . MET A 1 187 ? 7.18 -17.375 -22.781 1 93.94 187 MET A CA 1
ATOM 1521 C C . MET A 1 187 ? 5.766 -17.078 -22.297 1 93.94 187 MET A C 1
ATOM 1523 O O . MET A 1 187 ? 4.992 -17.984 -22.016 1 93.94 187 MET A O 1
ATOM 1527 N N . GLU A 1 188 ? 5.398 -15.867 -22.188 1 90.5 188 GLU A N 1
ATOM 1528 C CA . GLU A 1 188 ? 4.074 -15.469 -21.734 1 90.5 188 GLU A CA 1
ATOM 1529 C C . GLU A 1 188 ? 2.986 -15.93 -22.688 1 90.5 188 GLU A C 1
ATOM 1531 O O . GLU A 1 188 ? 1.913 -16.359 -22.266 1 90.5 188 GLU A O 1
ATOM 1536 N N . GLU A 1 189 ? 3.297 -15.93 -23.938 1 90.94 189 GLU A N 1
ATOM 1537 C CA . GLU A 1 189 ? 2.309 -16.25 -24.953 1 90.94 189 GLU A CA 1
ATOM 1538 C C . GLU A 1 189 ? 2.23 -17.75 -25.203 1 90.94 189 GLU A C 1
ATOM 1540 O O . GLU A 1 189 ? 1.174 -18.281 -25.562 1 90.94 189 GLU A O 1
ATOM 1545 N N . GLU A 1 190 ? 3.369 -18.391 -24.906 1 94.56 190 GLU A N 1
ATOM 1546 C CA . GLU A 1 190 ? 3.436 -19.766 -25.391 1 94.56 190 GLU A CA 1
ATOM 1547 C C . GLU A 1 190 ? 3.91 -20.719 -24.297 1 94.56 190 GLU A C 1
ATOM 1549 O O . GLU A 1 190 ? 4.48 -21.766 -24.578 1 94.56 190 GLU A O 1
ATOM 1554 N N . TYR A 1 191 ? 3.752 -20.312 -23.062 1 93.44 191 TYR A N 1
ATOM 1555 C CA . TYR A 1 191 ? 4.312 -21.109 -21.984 1 93.44 191 TYR A CA 1
ATOM 1556 C C . TYR A 1 191 ? 3.783 -22.531 -22.016 1 93.44 191 TYR A C 1
ATOM 1558 O O . TYR A 1 191 ? 4.461 -23.469 -21.562 1 93.44 191 TYR A O 1
ATOM 1566 N N . GLN A 1 192 ? 2.629 -22.812 -22.547 1 94.31 192 GLN A N 1
ATOM 1567 C CA . GLN A 1 192 ? 1.998 -24.125 -22.547 1 94.31 192 GLN A CA 1
ATOM 1568 C C . GLN A 1 192 ? 2.689 -25.062 -23.547 1 94.31 192 GLN A C 1
ATOM 1570 O O . GLN A 1 192 ? 2.705 -26.281 -23.344 1 94.31 192 GLN A O 1
ATOM 1575 N N . ARG A 1 193 ? 3.244 -24.469 -24.562 1 93.5 193 ARG A N 1
ATOM 1576 C CA . ARG A 1 193 ? 3.715 -25.297 -25.672 1 93.5 193 ARG A CA 1
ATOM 1577 C C . ARG A 1 193 ? 5.238 -25.297 -25.75 1 93.5 193 ARG A C 1
ATOM 1579 O O . ARG A 1 193 ? 5.832 -26.156 -26.391 1 93.5 193 ARG A O 1
ATOM 1586 N N . LEU A 1 194 ? 5.836 -24.328 -25.094 1 93.62 194 LEU A N 1
ATOM 1587 C CA . LEU A 1 194 ? 7.289 -24.219 -25.156 1 93.62 194 LEU A CA 1
ATOM 1588 C C . LEU A 1 194 ? 7.949 -25.438 -24.516 1 93.62 194 LEU A C 1
ATOM 1590 O O . LEU A 1 194 ? 7.605 -25.812 -23.406 1 93.62 194 LEU A O 1
ATOM 1594 N N . THR A 1 195 ? 8.828 -26.047 -25.141 1 88.12 195 THR A N 1
ATOM 1595 C CA . THR A 1 195 ? 9.445 -27.281 -24.656 1 88.12 195 THR A CA 1
ATOM 1596 C C . THR A 1 195 ? 10.547 -26.984 -23.656 1 88.12 195 THR A C 1
ATOM 1598 O O . THR A 1 195 ? 10.883 -27.828 -22.828 1 88.12 195 THR A O 1
ATOM 1601 N N . GLY A 1 196 ? 11.164 -25.828 -23.734 1 89 196 GLY A N 1
ATOM 1602 C CA . GLY A 1 196 ? 12.234 -25.469 -22.797 1 89 196 GLY A CA 1
ATOM 1603 C C . GLY A 1 196 ? 13.023 -24.25 -23.25 1 89 196 GLY A C 1
ATOM 1604 O O . GLY A 1 196 ? 12.594 -23.516 -24.125 1 89 196 GLY A O 1
ATOM 1605 N N . ILE A 1 197 ? 14.117 -24.078 -22.594 1 92.19 197 ILE A N 1
ATOM 1606 C CA . ILE A 1 197 ? 14.922 -22.875 -22.781 1 92.19 197 ILE A CA 1
ATOM 1607 C C . ILE A 1 197 ? 15.742 -23 -24.078 1 92.19 197 ILE A C 1
ATOM 1609 O O . ILE A 1 197 ? 16 -22 -24.75 1 92.19 197 ILE A O 1
ATOM 1613 N N . GLU A 1 198 ? 16.016 -24.281 -24.453 1 93.69 198 GLU A N 1
ATOM 1614 C CA . GLU A 1 198 ? 16.781 -24.516 -25.672 1 93.69 198 GLU A CA 1
ATOM 1615 C C . GLU A 1 198 ? 16 -24.047 -26.906 1 93.69 198 GLU A C 1
ATOM 1617 O O . GLU A 1 198 ? 16.562 -23.391 -27.781 1 93.69 198 GLU A O 1
ATOM 1622 N N . GLU A 1 199 ? 14.812 -24.391 -26.859 1 94.31 199 GLU A N 1
ATOM 1623 C CA . GLU A 1 199 ? 13.953 -23.953 -27.953 1 94.31 199 GLU A CA 1
ATOM 1624 C C . GLU A 1 199 ? 13.859 -22.422 -28 1 94.31 199 GLU A C 1
ATOM 1626 O O . GLU A 1 199 ? 13.953 -21.828 -29.062 1 94.31 199 GLU A O 1
ATOM 1631 N N . LEU A 1 200 ? 13.656 -21.828 -26.859 1 95 200 LEU A N 1
ATOM 1632 C CA . LEU A 1 200 ? 13.523 -20.375 -26.734 1 95 200 LEU A CA 1
ATOM 1633 C C . LEU A 1 200 ? 14.789 -19.672 -27.219 1 95 200 LEU A C 1
ATOM 1635 O O . LEU A 1 200 ? 14.711 -18.703 -27.984 1 95 200 LEU A O 1
ATOM 1639 N N . ALA A 1 201 ? 15.906 -20.156 -26.844 1 95.81 201 ALA A N 1
ATOM 1640 C CA . ALA A 1 201 ? 17.188 -19.578 -27.234 1 95.81 201 ALA A CA 1
ATOM 1641 C C . ALA A 1 201 ? 17.375 -19.672 -28.75 1 95.81 201 ALA A C 1
ATOM 1643 O O . ALA A 1 201 ? 17.828 -18.719 -29.391 1 95.81 201 ALA A O 1
ATOM 1644 N N . ALA A 1 202 ? 17.031 -20.812 -29.328 1 94.81 202 ALA A N 1
ATOM 1645 C CA . ALA A 1 202 ? 17.141 -21.016 -30.766 1 94.81 202 ALA A CA 1
ATOM 1646 C C . ALA A 1 202 ? 16.297 -20.016 -31.547 1 94.81 202 ALA A C 1
ATOM 1648 O O . ALA A 1 202 ? 16.734 -19.469 -32.562 1 94.81 202 ALA A O 1
ATOM 1649 N N . ARG A 1 203 ? 15.172 -19.75 -31.047 1 94.25 203 ARG A N 1
ATOM 1650 C CA . ARG A 1 203 ? 14.25 -18.812 -31.688 1 94.25 203 ARG A CA 1
ATOM 1651 C C . ARG A 1 203 ? 14.797 -17.391 -31.641 1 94.25 203 ARG A C 1
ATOM 1653 O O . ARG A 1 203 ? 14.422 -16.562 -32.469 1 94.25 203 ARG A O 1
ATOM 1660 N N . LEU A 1 204 ? 15.609 -17.125 -30.688 1 94.75 204 LEU A N 1
ATOM 1661 C CA . LEU A 1 204 ? 16.156 -15.781 -30.5 1 94.75 204 LEU A CA 1
ATOM 1662 C C . LEU A 1 204 ? 17.562 -15.688 -31.062 1 94.75 204 LEU A C 1
ATOM 1664 O O . LEU A 1 204 ? 18.234 -14.664 -30.891 1 94.75 204 LEU A O 1
ATOM 1668 N N . ASP A 1 205 ? 18.016 -16.797 -31.625 1 94.81 205 ASP A N 1
ATOM 1669 C CA . ASP A 1 205 ? 19.344 -16.891 -32.219 1 94.81 205 ASP A CA 1
ATOM 1670 C C . ASP A 1 205 ? 20.422 -16.609 -31.156 1 94.81 205 ASP A C 1
ATOM 1672 O O . ASP A 1 205 ? 21.344 -15.836 -31.391 1 94.81 205 ASP A O 1
ATOM 1676 N N . LEU A 1 206 ? 20.234 -17.156 -30 1 95.44 206 LEU A N 1
ATOM 1677 C CA . LEU A 1 206 ? 21.172 -17.062 -28.891 1 95.44 206 LEU A CA 1
ATOM 1678 C C . LEU A 1 206 ? 21.531 -18.453 -28.375 1 95.44 206 LEU A C 1
ATOM 1680 O O . LEU A 1 206 ? 20.812 -19.422 -28.625 1 95.44 206 LEU A O 1
ATOM 1684 N N . SER A 1 207 ? 22.672 -18.531 -27.703 1 95.38 207 SER A N 1
ATOM 1685 C CA . SER A 1 207 ? 22.953 -19.75 -26.969 1 95.38 207 SER A CA 1
ATOM 1686 C C . SER A 1 207 ? 22.141 -19.812 -25.672 1 95.38 207 SER A C 1
ATOM 1688 O O . SER A 1 207 ? 21.797 -18.781 -25.094 1 95.38 207 SER A O 1
ATOM 1690 N N . PRO A 1 208 ? 21.781 -21 -25.234 1 94.5 208 PRO A N 1
ATOM 1691 C CA . PRO A 1 208 ? 21.062 -21.141 -23.953 1 94.5 208 PRO A CA 1
ATOM 1692 C C . PRO A 1 208 ? 21.812 -20.5 -22.797 1 94.5 208 PRO A C 1
ATOM 1694 O O . PRO A 1 208 ? 21.203 -19.906 -21.906 1 94.5 208 PRO A O 1
ATOM 1697 N N . GLU A 1 209 ? 23.109 -20.578 -22.875 1 94.56 209 GLU A N 1
ATOM 1698 C CA . GLU A 1 209 ? 23.953 -20.016 -21.812 1 94.56 209 GLU A CA 1
ATOM 1699 C C . GLU A 1 209 ? 23.859 -18.484 -21.797 1 94.56 209 GLU A C 1
ATOM 1701 O O . GLU A 1 209 ? 23.703 -17.891 -20.734 1 94.56 209 GLU A O 1
ATOM 1706 N N . HIS A 1 210 ? 23.953 -17.953 -22.938 1 94.19 210 HIS A N 1
ATOM 1707 C CA . HIS A 1 210 ? 23.891 -16.5 -23.047 1 94.19 210 HIS A CA 1
ATOM 1708 C C . HIS A 1 210 ? 22.5 -15.992 -22.641 1 94.19 210 HIS A C 1
ATOM 1710 O O . HIS A 1 210 ? 22.391 -15.016 -21.906 1 94.19 210 HIS A O 1
ATOM 1716 N N . LEU A 1 211 ? 21.469 -16.609 -23.125 1 94.56 211 LEU A N 1
ATOM 1717 C CA . LEU A 1 211 ? 20.109 -16.219 -22.766 1 94.56 211 LEU A CA 1
ATOM 1718 C C . LEU A 1 211 ? 19.922 -16.297 -21.25 1 94.56 211 LEU A C 1
ATOM 1720 O O . LEU A 1 211 ? 19.375 -15.375 -20.641 1 94.56 211 LEU A O 1
ATOM 1724 N N . SER A 1 212 ? 20.344 -17.406 -20.672 1 94.56 212 SER A N 1
ATOM 1725 C CA . SER A 1 212 ? 20.172 -17.609 -19.234 1 94.56 212 SER A CA 1
ATOM 1726 C C . SER A 1 212 ? 20.875 -16.5 -18.438 1 94.56 212 SER A C 1
ATOM 1728 O O . SER A 1 212 ? 20.312 -15.961 -17.484 1 94.56 212 SER A O 1
ATOM 1730 N N . ARG A 1 213 ? 22.016 -16.188 -18.875 1 91.94 213 ARG A N 1
ATOM 1731 C CA . ARG A 1 213 ? 22.812 -15.18 -18.188 1 91.94 213 ARG A CA 1
ATOM 1732 C C . ARG A 1 213 ? 22.141 -13.812 -18.266 1 91.94 213 ARG A C 1
ATOM 1734 O O . ARG A 1 213 ? 21.906 -13.164 -17.25 1 91.94 213 ARG A O 1
ATOM 1741 N N . VAL A 1 214 ? 21.828 -13.438 -19.469 1 90.19 214 VAL A N 1
ATOM 1742 C CA . VAL A 1 214 ? 21.281 -12.094 -19.688 1 90.19 214 VAL A CA 1
ATOM 1743 C C . VAL A 1 214 ? 19.891 -11.992 -19.062 1 90.19 214 VAL A C 1
ATOM 1745 O O . VAL A 1 214 ? 19.516 -10.945 -18.531 1 90.19 214 VAL A O 1
ATOM 1748 N N . PHE A 1 215 ? 19.156 -13.031 -19.172 1 91.88 215 PHE A N 1
ATOM 1749 C CA . PHE A 1 215 ? 17.812 -13.031 -18.594 1 91.88 215 PHE A CA 1
ATOM 1750 C C . PHE A 1 215 ? 17.875 -12.906 -17.078 1 91.88 215 PHE A C 1
ATOM 1752 O O . PHE A 1 215 ? 17.125 -12.125 -16.484 1 91.88 215 PHE A O 1
ATOM 1759 N N . LYS A 1 216 ? 18.703 -13.633 -16.484 1 88.31 216 LYS A N 1
ATOM 1760 C CA . LYS A 1 216 ? 18.859 -13.57 -15.031 1 88.31 216 LYS A CA 1
ATOM 1761 C C . LYS A 1 216 ? 19.312 -12.18 -14.586 1 88.31 216 LYS A C 1
ATOM 1763 O O . LYS A 1 216 ? 18.781 -11.633 -13.617 1 88.31 216 LYS A O 1
ATOM 1768 N N . ASP A 1 217 ? 20.219 -11.688 -15.336 1 82.81 217 ASP A N 1
ATOM 1769 C CA . ASP A 1 217 ? 20.75 -10.367 -15.016 1 82.81 217 ASP A CA 1
ATOM 1770 C C . ASP A 1 217 ? 19.656 -9.305 -15.086 1 82.81 217 ASP A C 1
ATOM 1772 O O . ASP A 1 217 ? 19.578 -8.414 -14.234 1 82.81 217 ASP A O 1
ATOM 1776 N N . GLU A 1 218 ? 18.781 -9.484 -16.031 1 82.38 218 GLU A N 1
ATOM 1777 C CA . GLU A 1 218 ? 17.812 -8.422 -16.297 1 82.38 218 GLU A CA 1
ATOM 1778 C C . GLU A 1 218 ? 16.484 -8.695 -15.586 1 82.38 218 GLU A C 1
ATOM 1780 O O . GLU A 1 218 ? 15.781 -7.758 -15.195 1 82.38 218 GLU A O 1
ATOM 1785 N N . MET A 1 219 ? 16.172 -9.961 -15.422 1 83.31 219 MET A N 1
ATOM 1786 C CA . MET A 1 219 ? 14.859 -10.297 -14.891 1 83.31 219 MET A CA 1
ATOM 1787 C C . MET A 1 219 ? 14.961 -10.75 -13.438 1 83.31 219 MET A C 1
ATOM 1789 O O . MET A 1 219 ? 13.953 -10.836 -12.734 1 83.31 219 MET A O 1
ATOM 1793 N N . GLY A 1 220 ? 16.141 -11.094 -13 1 79 220 GLY A N 1
ATOM 1794 C CA . GLY A 1 220 ? 16.344 -11.5 -11.617 1 79 220 GLY A CA 1
ATOM 1795 C C . GLY A 1 220 ? 16.109 -12.984 -11.391 1 79 220 GLY A C 1
ATOM 1796 O O . GLY A 1 220 ? 16.266 -13.477 -10.273 1 79 220 GLY A O 1
ATOM 1797 N N . CYS A 1 221 ? 15.75 -13.641 -12.461 1 85.5 221 CYS A N 1
ATOM 1798 C CA . CYS A 1 221 ? 15.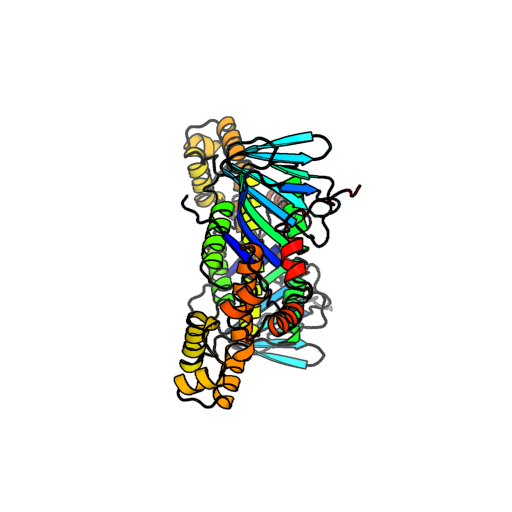57 -15.086 -12.383 1 85.5 221 CYS A CA 1
ATOM 1799 C C . CYS A 1 221 ? 15.922 -15.75 -13.711 1 85.5 221 CYS A C 1
ATOM 1801 O O . CYS A 1 221 ? 15.969 -15.094 -14.75 1 85.5 221 CYS A O 1
ATOM 1803 N N . ALA A 1 222 ? 16.219 -16.984 -13.688 1 91.69 222 ALA A N 1
ATOM 1804 C CA . ALA A 1 222 ? 16.547 -17.734 -14.906 1 91.69 222 ALA A CA 1
ATOM 1805 C C . ALA A 1 222 ? 15.305 -17.891 -15.789 1 91.69 222 ALA A C 1
ATOM 1807 O O . ALA A 1 222 ? 14.18 -17.906 -15.297 1 91.69 222 ALA A O 1
ATOM 1808 N N . PRO A 1 223 ? 15.516 -18.016 -17.031 1 93.5 223 PRO A N 1
ATOM 1809 C CA . PRO A 1 223 ? 14.391 -18.172 -17.953 1 93.5 223 PRO A CA 1
ATOM 1810 C C . PRO A 1 223 ? 13.508 -19.375 -17.609 1 93.5 223 PRO A C 1
ATOM 1812 O O . PRO A 1 223 ? 12.281 -19.297 -17.688 1 93.5 223 PRO A O 1
ATOM 1815 N N . LEU A 1 224 ? 14.148 -20.406 -17.25 1 93.38 224 LEU A N 1
ATOM 1816 C CA . LEU A 1 224 ? 13.375 -21.594 -16.906 1 93.38 224 LEU A CA 1
ATOM 1817 C C . LEU A 1 224 ? 12.492 -21.344 -15.695 1 93.38 224 LEU A C 1
ATOM 1819 O O . LEU A 1 224 ? 11.344 -21.797 -15.656 1 93.38 224 LEU A O 1
ATOM 1823 N N . SER A 1 225 ? 13.023 -20.688 -14.727 1 92.44 225 SER A N 1
ATOM 1824 C CA . SER A 1 225 ? 12.242 -20.344 -13.539 1 92.44 225 SER A CA 1
ATOM 1825 C C . SER A 1 225 ? 11.047 -19.469 -13.898 1 92.44 225 SER A C 1
ATOM 1827 O O . SER A 1 225 ? 9.953 -19.641 -13.375 1 92.44 225 SER A O 1
ATOM 1829 N N . TYR A 1 226 ? 11.352 -18.562 -14.781 1 91.75 226 TYR A N 1
ATOM 1830 C CA . TYR A 1 226 ? 10.289 -17.672 -15.258 1 91.75 226 TYR A CA 1
ATOM 1831 C C . TYR A 1 226 ? 9.195 -18.469 -15.953 1 91.75 226 TYR A C 1
ATOM 1833 O O . TYR A 1 226 ? 8.008 -18.281 -15.664 1 91.75 226 TYR A O 1
ATOM 1841 N N . LEU A 1 227 ? 9.578 -19.328 -16.859 1 93.94 227 LEU A N 1
ATOM 1842 C CA . LEU A 1 227 ? 8.656 -20.188 -17.578 1 93.94 227 LEU A CA 1
ATOM 1843 C C . LEU A 1 227 ? 7.844 -21.047 -16.625 1 93.94 227 LEU A C 1
ATOM 1845 O O . LEU A 1 227 ? 6.621 -21.141 -16.75 1 93.94 227 LEU A O 1
ATOM 1849 N N . THR A 1 228 ? 8.516 -21.609 -15.703 1 94 228 THR A N 1
ATOM 1850 C CA . THR A 1 228 ? 7.875 -22.453 -14.703 1 94 228 THR A CA 1
ATOM 1851 C C . THR A 1 228 ? 6.848 -21.656 -13.898 1 94 228 THR A C 1
ATOM 1853 O O . THR A 1 228 ? 5.75 -22.156 -13.625 1 94 228 THR A O 1
ATOM 1856 N N . GLY A 1 229 ? 7.195 -20.484 -13.547 1 92.06 229 GLY A N 1
ATOM 1857 C CA . GLY A 1 229 ? 6.27 -19.609 -12.828 1 92.06 229 GLY A CA 1
ATOM 1858 C C . GLY A 1 229 ? 4.988 -19.344 -13.602 1 92.06 229 GLY A C 1
ATOM 1859 O O . GLY A 1 229 ? 3.9 -19.359 -13.023 1 92.06 229 GLY A O 1
ATOM 1860 N N . LEU A 1 230 ? 5.137 -19.109 -14.875 1 91.69 230 LEU A N 1
ATOM 1861 C CA . LEU A 1 230 ? 3.979 -18.891 -15.734 1 91.69 230 LEU A CA 1
ATOM 1862 C C . LEU A 1 230 ? 3.068 -20.109 -15.75 1 91.69 230 LEU A C 1
ATOM 1864 O O . LEU A 1 230 ? 1.848 -19.984 -15.617 1 91.69 230 LEU A O 1
ATOM 1868 N N . ARG A 1 231 ? 3.693 -21.219 -15.883 1 94.69 231 ARG A N 1
ATOM 1869 C CA . ARG A 1 231 ? 2.947 -22.469 -15.938 1 94.69 231 ARG A CA 1
ATOM 1870 C C . ARG A 1 231 ? 2.238 -22.734 -14.609 1 94.69 231 ARG A C 1
ATOM 1872 O O . ARG A 1 231 ? 1.074 -23.141 -14.602 1 94.69 231 ARG A O 1
ATOM 1879 N N . LEU A 1 232 ? 2.936 -22.484 -13.547 1 93.94 232 LEU A N 1
ATOM 1880 C CA . LEU A 1 232 ? 2.365 -22.703 -12.227 1 93.94 232 LEU A CA 1
ATOM 1881 C C . LEU A 1 232 ? 1.191 -21.766 -11.977 1 93.94 232 LEU A C 1
ATOM 1883 O O . LEU A 1 232 ? 0.157 -22.188 -11.445 1 93.94 232 LEU A O 1
ATOM 1887 N N . GLN A 1 233 ? 1.392 -20.531 -12.312 1 92.19 233 GLN A N 1
ATOM 1888 C CA . GLN A 1 233 ? 0.324 -19.547 -12.141 1 92.19 233 GLN A CA 1
ATOM 1889 C C . GLN A 1 233 ? -0.946 -19.984 -12.859 1 92.19 233 GLN A C 1
ATOM 1891 O O . GLN A 1 233 ? -2.037 -19.953 -12.289 1 92.19 233 GLN A O 1
ATOM 1896 N N . SER A 1 234 ? -0.791 -20.359 -14.086 1 92.56 234 SER A N 1
ATOM 1897 C CA . SER A 1 234 ? -1.928 -20.828 -14.875 1 92.56 234 SER A CA 1
ATOM 1898 C C . SER A 1 234 ? -2.541 -22.078 -14.258 1 92.56 234 SER A C 1
ATOM 1900 O O . SER A 1 234 ? -3.766 -22.219 -14.211 1 92.56 234 SER A O 1
ATOM 1902 N N . ALA A 1 235 ? -1.733 -22.922 -13.82 1 94.69 235 ALA A N 1
ATOM 1903 C CA . ALA A 1 235 ? -2.209 -24.156 -13.211 1 94.69 235 ALA A CA 1
ATOM 1904 C C . ALA A 1 235 ? -3.01 -23.875 -11.945 1 94.69 235 ALA A C 1
ATOM 1906 O O . ALA A 1 235 ? -3.986 -24.578 -11.648 1 94.69 235 ALA A O 1
ATOM 1907 N N . MET A 1 236 ? -2.557 -22.953 -11.211 1 93.19 236 MET A N 1
ATOM 1908 C CA . MET A 1 236 ? -3.275 -22.562 -10 1 93.19 236 MET A CA 1
ATOM 1909 C C . MET A 1 236 ? -4.695 -22.109 -10.32 1 93.19 236 MET A C 1
ATOM 1911 O O . MET A 1 236 ? -5.641 -22.469 -9.617 1 93.19 236 MET A O 1
ATOM 1915 N N . ASN A 1 237 ? -4.844 -21.375 -11.375 1 91.75 237 ASN A N 1
ATOM 1916 C CA . ASN A 1 237 ? -6.176 -20.969 -11.812 1 91.75 237 ASN A CA 1
ATOM 1917 C C . ASN A 1 237 ? -7.039 -22.188 -12.172 1 91.75 237 ASN A C 1
ATOM 1919 O O . ASN A 1 237 ? -8.203 -22.25 -11.781 1 91.75 237 ASN A O 1
ATOM 1923 N N . ASP A 1 238 ? -6.426 -23.109 -12.875 1 93.25 238 ASP A N 1
ATOM 1924 C CA . ASP A 1 238 ? -7.148 -24.297 -13.289 1 93.25 238 ASP A CA 1
ATOM 1925 C C . ASP A 1 238 ? -7.543 -25.156 -12.086 1 93.25 238 ASP A C 1
ATOM 1927 O O . ASP A 1 238 ? -8.633 -25.719 -12.055 1 93.25 238 ASP A O 1
ATOM 1931 N N . LEU A 1 239 ? -6.641 -25.234 -11.117 1 93.5 239 LEU A N 1
ATOM 1932 C CA . LEU A 1 239 ? -6.914 -26.016 -9.922 1 93.5 239 LEU A CA 1
ATOM 1933 C C . LEU A 1 239 ? -8.117 -25.469 -9.164 1 93.5 239 LEU A C 1
ATOM 1935 O O . LEU A 1 239 ? -8.945 -26.234 -8.664 1 93.5 239 LEU A O 1
ATOM 1939 N N . LEU A 1 240 ? -8.188 -24.188 -9.141 1 89.62 240 LEU A N 1
ATOM 1940 C CA . LEU A 1 240 ? -9.242 -23.531 -8.367 1 89.62 240 LEU A CA 1
ATOM 1941 C C . LEU A 1 240 ? -10.539 -23.453 -9.18 1 89.62 240 LEU A C 1
ATOM 1943 O O . LEU A 1 240 ? -11.633 -23.484 -8.609 1 89.62 240 LEU A O 1
ATOM 1947 N N . GLY A 1 241 ? -10.398 -23.422 -10.453 1 86.81 241 GLY A N 1
ATOM 1948 C CA . GLY A 1 241 ? -11.555 -23.078 -11.273 1 86.81 241 GLY A CA 1
ATOM 1949 C C . GLY A 1 241 ? -12.133 -24.281 -12 1 86.81 241 GLY A C 1
ATOM 1950 O O . GLY A 1 241 ? -13.172 -24.172 -12.664 1 86.81 241 GLY A O 1
ATOM 1951 N N . THR A 1 242 ? -11.469 -25.422 -11.945 1 89.81 242 THR A N 1
ATOM 1952 C CA . THR A 1 242 ? -11.938 -26.594 -12.672 1 89.81 242 THR A CA 1
ATOM 1953 C C . THR A 1 242 ? -11.859 -27.844 -11.789 1 89.81 242 THR A C 1
ATOM 1955 O O . THR A 1 242 ? -11.266 -27.812 -10.711 1 89.81 242 THR A O 1
ATOM 1958 N N . ALA A 1 243 ? -12.469 -28.953 -12.25 1 90.81 243 ALA A N 1
ATOM 1959 C CA . ALA A 1 243 ? -12.406 -30.25 -11.586 1 90.81 243 ALA A CA 1
ATOM 1960 C C . ALA A 1 243 ? -11.555 -31.234 -12.375 1 90.81 243 ALA A C 1
ATOM 1962 O O . ALA A 1 243 ? -11.688 -32.469 -12.219 1 90.81 243 ALA A O 1
ATOM 1963 N N . TRP A 1 244 ? -10.727 -30.672 -13.266 1 95.31 244 TRP A N 1
ATOM 1964 C CA . TRP A 1 244 ? -9.875 -31.531 -14.086 1 95.31 244 TRP A CA 1
ATOM 1965 C C . TRP A 1 244 ? -8.898 -32.312 -13.219 1 95.31 244 TRP A C 1
ATOM 1967 O O . TRP A 1 244 ? -8.562 -31.891 -12.109 1 95.31 244 TRP A O 1
ATOM 1977 N N . SER A 1 245 ? -8.484 -33.406 -13.727 1 96.25 245 SER A N 1
ATOM 1978 C CA . SER A 1 245 ? -7.48 -34.188 -13.016 1 96.25 245 SER A CA 1
ATOM 1979 C C . SER A 1 245 ? -6.152 -33.438 -12.945 1 96.25 245 SER A C 1
ATOM 1981 O O . SER A 1 245 ? -5.871 -32.594 -13.773 1 96.25 245 SER A O 1
ATOM 1983 N N . ILE A 1 246 ? -5.398 -33.812 -11.953 1 96.56 246 ILE A N 1
ATOM 1984 C CA . ILE A 1 246 ? -4.09 -33.188 -11.766 1 96.56 246 ILE A CA 1
ATOM 1985 C C . ILE A 1 246 ? -3.24 -33.375 -13.023 1 96.56 246 ILE A C 1
ATOM 1987 O O . ILE A 1 246 ? -2.541 -32.469 -13.453 1 96.56 246 ILE A O 1
ATOM 1991 N N . ASP A 1 247 ? -3.355 -34.531 -13.617 1 97 247 ASP A N 1
ATOM 1992 C CA . ASP A 1 247 ? -2.568 -34.844 -14.812 1 97 247 ASP A CA 1
ATOM 1993 C C . ASP A 1 247 ? -3.014 -33.969 -15.992 1 97 247 ASP A C 1
ATOM 1995 O O . ASP A 1 247 ? -2.182 -33.5 -16.766 1 97 247 ASP A O 1
ATOM 1999 N N . ARG A 1 248 ? -4.293 -33.812 -16.188 1 97.31 248 ARG A N 1
ATOM 2000 C CA . ARG A 1 248 ? -4.801 -32.969 -17.266 1 97.31 248 ARG A CA 1
ATOM 2001 C C . ARG A 1 248 ? -4.328 -31.531 -17.094 1 97.31 248 ARG A C 1
ATOM 2003 O O . ARG A 1 248 ? -3.926 -30.891 -18.062 1 97.31 248 ARG A O 1
ATOM 2010 N N . ILE A 1 249 ? -4.398 -31.047 -15.875 1 97.19 249 ILE A N 1
ATOM 2011 C CA . ILE A 1 249 ? -3.955 -29.688 -15.586 1 97.19 249 ILE A CA 1
ATOM 2012 C C . ILE A 1 249 ? -2.459 -29.562 -15.867 1 97.19 249 ILE A C 1
ATOM 2014 O O . ILE A 1 249 ? -2.014 -28.562 -16.453 1 97.19 249 ILE A O 1
ATOM 2018 N N . ALA A 1 250 ? -1.703 -30.562 -15.484 1 97.5 250 ALA A N 1
ATOM 2019 C CA . ALA A 1 250 ? -0.261 -30.562 -15.711 1 97.5 250 ALA A CA 1
ATOM 2020 C C . ALA A 1 250 ? 0.056 -30.453 -17.203 1 97.5 250 ALA A C 1
ATOM 2022 O O . ALA A 1 250 ? 0.796 -29.547 -17.609 1 97.5 250 ALA A O 1
ATOM 2023 N N . ARG A 1 251 ? -0.569 -31.281 -18.016 1 96.56 251 ARG A N 1
ATOM 2024 C CA . ARG A 1 251 ? -0.294 -31.344 -19.438 1 96.56 251 ARG A CA 1
ATOM 2025 C C . ARG A 1 251 ? -0.751 -30.062 -20.141 1 96.56 251 ARG A C 1
ATOM 2027 O O . ARG A 1 251 ? -0.051 -29.531 -21 1 96.56 251 ARG A O 1
ATOM 2034 N N . LYS A 1 252 ? -1.864 -29.562 -19.734 1 96.19 252 LYS A N 1
ATOM 2035 C CA . LYS A 1 252 ? -2.396 -28.344 -20.328 1 96.19 252 LYS A CA 1
ATOM 2036 C C . LYS A 1 252 ? -1.445 -27.172 -20.109 1 96.19 252 LYS A C 1
ATOM 2038 O O . LYS A 1 252 ? -1.333 -26.297 -20.969 1 96.19 252 LYS A O 1
ATOM 2043 N N . ASN A 1 253 ? -0.826 -27.188 -18.984 1 96.25 253 ASN A N 1
ATOM 2044 C CA . ASN A 1 253 ? -0.029 -26.031 -18.594 1 96.25 253 ASN A CA 1
ATOM 2045 C C . ASN A 1 253 ? 1.444 -26.219 -18.938 1 96.25 253 ASN A C 1
ATOM 2047 O O . ASN A 1 253 ? 2.291 -25.422 -18.547 1 96.25 253 ASN A O 1
ATOM 2051 N N . GLY A 1 254 ? 1.793 -27.297 -19.656 1 95.81 254 GLY A N 1
ATOM 2052 C CA . GLY A 1 254 ? 3.117 -27.422 -20.234 1 95.81 254 GLY A CA 1
ATOM 2053 C C . GLY A 1 254 ? 4.039 -28.328 -19.438 1 95.81 254 GLY A C 1
ATOM 2054 O O . GLY A 1 254 ? 5.242 -28.391 -19.703 1 95.81 254 GLY A O 1
ATOM 2055 N N . PHE A 1 255 ? 3.521 -29.016 -18.406 1 96.19 255 PHE A N 1
ATOM 2056 C CA . PHE A 1 255 ? 4.32 -30 -17.688 1 96.19 255 PHE A CA 1
ATOM 2057 C C . PHE A 1 255 ? 4.25 -31.359 -18.359 1 96.19 255 PHE A C 1
ATOM 2059 O O . PHE A 1 255 ? 3.244 -31.703 -18.984 1 96.19 255 PHE A O 1
ATOM 2066 N N . SER A 1 256 ? 5.355 -32.156 -18.234 1 93.12 256 SER A N 1
ATOM 2067 C CA . SER A 1 256 ? 5.469 -33.438 -18.922 1 93.12 256 SER A CA 1
ATOM 2068 C C . SER A 1 256 ? 4.488 -34.438 -18.359 1 93.12 256 SER A C 1
ATOM 2070 O O . SER A 1 256 ? 4.008 -35.312 -19.078 1 93.12 256 SER A O 1
ATOM 2072 N N . ASN A 1 257 ? 4.305 -34.375 -17.016 1 93.12 257 ASN A N 1
ATOM 2073 C CA . ASN A 1 257 ? 3.355 -35.281 -16.375 1 93.12 257 ASN A CA 1
ATOM 2074 C C . ASN A 1 257 ? 2.914 -34.75 -15.016 1 93.12 257 ASN A C 1
ATOM 2076 O O . ASN A 1 257 ? 3.465 -33.781 -14.5 1 93.12 257 ASN A O 1
ATOM 2080 N N . GLY A 1 258 ? 1.937 -35.406 -14.445 1 96.19 258 GLY A N 1
ATOM 2081 C CA . GLY A 1 258 ? 1.335 -34.969 -13.188 1 96.19 258 GLY A CA 1
ATOM 2082 C C . GLY A 1 258 ? 2.283 -35.094 -12.008 1 96.19 258 GLY A C 1
ATOM 2083 O O . GLY A 1 258 ? 2.27 -34.25 -11.117 1 96.19 258 GLY A O 1
ATOM 2084 N N . ASN A 1 259 ? 3.08 -36.156 -12.031 1 96.19 259 ASN A N 1
ATOM 2085 C CA . ASN A 1 259 ? 4.008 -36.344 -10.93 1 96.19 259 ASN A CA 1
ATOM 2086 C C . ASN A 1 259 ? 5.039 -35.219 -10.852 1 96.19 259 ASN A C 1
ATOM 2088 O O . ASN A 1 259 ? 5.305 -34.688 -9.766 1 96.19 259 ASN A O 1
ATOM 2092 N N . TYR A 1 260 ? 5.594 -34.938 -11.984 1 95.94 260 TYR A N 1
ATOM 2093 C CA . TYR A 1 260 ? 6.559 -33.844 -12.031 1 95.94 260 TYR A CA 1
ATOM 2094 C C . TYR A 1 260 ? 5.902 -32.531 -11.648 1 95.94 260 TYR A C 1
ATOM 2096 O O . TYR A 1 260 ? 6.465 -31.75 -10.883 1 95.94 260 TYR A O 1
ATOM 2104 N N . PHE A 1 261 ? 4.734 -32.312 -12.164 1 97.31 261 PHE A N 1
ATOM 2105 C CA . PHE A 1 261 ? 3.969 -31.109 -11.828 1 97.31 261 PHE A CA 1
ATOM 2106 C C . PHE A 1 261 ? 3.758 -31 -10.32 1 97.31 261 PHE A C 1
ATOM 2108 O O . PHE A 1 261 ? 4.008 -29.953 -9.727 1 97.31 261 PHE A O 1
ATOM 2115 N N . ALA A 1 262 ? 3.355 -32.031 -9.727 1 97 262 ALA A N 1
ATOM 2116 C CA . ALA A 1 262 ? 3.062 -32.031 -8.297 1 97 262 ALA A CA 1
ATOM 2117 C C . ALA A 1 262 ? 4.309 -31.719 -7.477 1 97 262 ALA A C 1
ATOM 2119 O O . ALA A 1 262 ? 4.234 -30.984 -6.488 1 97 262 ALA A O 1
ATOM 2120 N N . LYS A 1 263 ? 5.406 -32.25 -7.895 1 96.62 263 LYS A N 1
ATOM 2121 C CA . LYS A 1 263 ? 6.668 -32 -7.211 1 96.62 263 LYS A CA 1
ATOM 2122 C C . LYS A 1 263 ? 7.043 -30.516 -7.281 1 96.62 263 LYS A C 1
ATOM 2124 O O . LYS A 1 263 ? 7.375 -29.906 -6.262 1 96.62 263 LYS A O 1
ATOM 2129 N N . ILE A 1 264 ? 6.953 -29.953 -8.484 1 95.81 264 ILE A N 1
ATOM 2130 C CA . ILE A 1 264 ? 7.316 -28.547 -8.703 1 95.81 264 ILE A CA 1
ATOM 2131 C C . ILE A 1 264 ? 6.336 -27.641 -7.973 1 95.81 264 ILE A C 1
ATOM 2133 O O . ILE A 1 264 ? 6.738 -26.641 -7.367 1 95.81 264 ILE A O 1
ATOM 2137 N N . PHE A 1 265 ? 5.09 -28 -8.031 1 96 265 PHE A N 1
ATOM 2138 C CA . PHE A 1 265 ? 4.047 -27.234 -7.367 1 96 265 PHE A CA 1
ATOM 2139 C C . PHE A 1 265 ? 4.297 -27.172 -5.863 1 96 265 PHE A C 1
ATOM 2141 O O . PHE A 1 265 ? 4.273 -26.094 -5.273 1 96 265 PHE A O 1
ATOM 2148 N N . ARG A 1 266 ? 4.605 -28.266 -5.312 1 94.25 266 ARG A N 1
ATOM 2149 C CA . ARG A 1 266 ? 4.871 -28.312 -3.877 1 94.25 266 ARG A CA 1
ATOM 2150 C C . ARG A 1 266 ? 6.109 -27.5 -3.518 1 94.25 266 ARG A C 1
ATOM 2152 O O . ARG A 1 266 ? 6.141 -26.844 -2.479 1 94.25 266 ARG A O 1
ATOM 2159 N N . LYS A 1 267 ? 7.039 -27.594 -4.324 1 93 267 LYS A N 1
ATOM 2160 C CA . LYS A 1 267 ? 8.273 -26.844 -4.098 1 93 267 LYS A CA 1
ATOM 2161 C C . LYS A 1 267 ? 8.008 -25.344 -4.062 1 93 267 LYS A C 1
ATOM 2163 O O . LYS A 1 267 ? 8.586 -24.625 -3.248 1 93 267 LYS A O 1
ATOM 2168 N N . HIS A 1 268 ? 7.105 -24.875 -4.902 1 90.19 268 HIS A N 1
ATOM 2169 C CA . HIS A 1 268 ? 6.918 -23.438 -5.078 1 90.19 268 HIS A CA 1
ATOM 2170 C C . HIS A 1 268 ? 5.77 -22.922 -4.215 1 90.19 268 HIS A C 1
ATOM 2172 O O . HIS A 1 268 ? 5.789 -21.781 -3.764 1 90.19 268 HIS A O 1
ATOM 2178 N N . VAL A 1 269 ? 4.781 -23.781 -4.027 1 88.69 269 VAL A N 1
ATOM 2179 C CA . VAL A 1 269 ? 3.564 -23.344 -3.355 1 88.69 269 VAL A CA 1
ATOM 2180 C C . VAL A 1 269 ? 3.551 -23.859 -1.919 1 88.69 269 VAL A C 1
ATOM 2182 O O . VAL A 1 269 ? 2.852 -23.312 -1.062 1 88.69 269 VAL A O 1
ATOM 2185 N N . GLY A 1 270 ? 4.258 -24.953 -1.624 1 88.56 270 GLY A N 1
ATOM 2186 C CA . GLY A 1 270 ? 4.406 -25.484 -0.275 1 88.56 270 GLY A CA 1
ATOM 2187 C C . GLY A 1 270 ? 3.451 -26.609 0.033 1 88.56 270 GLY A C 1
ATOM 2188 O O . GLY A 1 270 ? 3.639 -27.344 1.008 1 88.56 270 GLY A O 1
ATOM 2189 N N . ILE A 1 271 ? 2.422 -26.766 -0.739 1 89.88 271 ILE A N 1
ATOM 2190 C CA . ILE A 1 271 ? 1.464 -27.859 -0.558 1 89.88 271 ILE A CA 1
ATOM 2191 C C . ILE A 1 271 ? 1.192 -28.531 -1.898 1 89.88 271 ILE A C 1
ATOM 2193 O O . ILE A 1 271 ? 1.562 -28.016 -2.953 1 89.88 271 ILE A O 1
ATOM 2197 N N . SER A 1 272 ? 0.582 -29.672 -1.871 1 94.12 272 SER A N 1
ATOM 2198 C CA . SER A 1 272 ? 0.303 -30.406 -3.102 1 94.12 272 SER A CA 1
ATOM 2199 C C . SER A 1 272 ? -0.828 -29.75 -3.891 1 94.12 272 SER A C 1
ATOM 2201 O O . SER A 1 272 ? -1.648 -29.031 -3.324 1 94.12 272 SER A O 1
ATOM 2203 N N . PRO A 1 273 ? -0.83 -30 -5.199 1 95.19 273 PRO A N 1
ATOM 2204 C CA . PRO A 1 273 ? -1.956 -29.484 -5.984 1 95.19 273 PRO A CA 1
ATOM 2205 C C . PRO A 1 273 ? -3.309 -29.938 -5.438 1 95.19 273 PRO A C 1
ATOM 2207 O O . PRO A 1 273 ? -4.258 -29.156 -5.41 1 95.19 273 PRO A O 1
ATOM 2210 N N . GLY A 1 274 ? -3.385 -31.156 -5.07 1 93.12 274 GLY A N 1
ATOM 2211 C CA . GLY A 1 274 ? -4.625 -31.656 -4.5 1 93.12 274 GLY A CA 1
ATOM 2212 C C . GLY A 1 274 ? -5.051 -30.906 -3.252 1 93.12 274 GLY A C 1
ATOM 2213 O O . GLY A 1 274 ? -6.211 -30.5 -3.129 1 93.12 274 GLY A O 1
ATOM 2214 N N . SER A 1 275 ? -4.117 -30.734 -2.34 1 90.5 275 SER A N 1
ATOM 2215 C CA . SER A 1 275 ? -4.391 -30 -1.106 1 90.5 275 SER A CA 1
ATOM 2216 C C . SER A 1 275 ? -4.777 -28.562 -1.397 1 90.5 275 SER A C 1
ATOM 2218 O O . SER A 1 275 ? -5.645 -28 -0.727 1 90.5 275 SER A O 1
ATOM 2220 N N . TYR A 1 276 ? -4.039 -28 -2.402 1 90.81 276 TYR A N 1
ATOM 2221 C CA . TYR A 1 276 ? -4.324 -26.625 -2.801 1 90.81 276 TYR A CA 1
ATOM 2222 C C . TYR A 1 276 ? -5.766 -26.484 -3.268 1 90.81 276 TYR A C 1
ATOM 2224 O O . TYR A 1 276 ? -6.461 -25.547 -2.875 1 90.81 276 TYR A O 1
ATOM 2232 N N . ARG A 1 277 ? -6.195 -27.391 -4.055 1 89.44 277 ARG A N 1
ATOM 2233 C CA . ARG A 1 277 ? -7.57 -27.406 -4.547 1 89.44 277 ARG A CA 1
ATOM 2234 C C . ARG A 1 277 ? -8.562 -27.609 -3.406 1 89.44 277 ARG A C 1
ATOM 2236 O O . ARG A 1 277 ? -9.586 -26.922 -3.346 1 89.44 277 ARG A O 1
ATOM 2243 N N . GLU A 1 278 ? -8.289 -28.484 -2.479 1 84.19 278 GLU A N 1
ATOM 2244 C CA . GLU A 1 278 ? -9.195 -28.828 -1.385 1 84.19 278 GLU A CA 1
ATOM 2245 C C . GLU A 1 278 ? -9.336 -27.672 -0.401 1 84.19 278 GLU A C 1
ATOM 2247 O O . GLU A 1 278 ? -10.414 -27.469 0.162 1 84.19 278 GLU A O 1
ATOM 2252 N N . SER A 1 279 ? -8.266 -27 -0.115 1 75.62 279 SER A N 1
ATOM 2253 C CA . SER A 1 279 ? -8.281 -25.922 0.853 1 75.62 279 SER A CA 1
ATOM 2254 C C . SER A 1 279 ? -9.18 -24.781 0.382 1 75.62 279 SER A C 1
ATOM 2256 O O . SER A 1 279 ? -9.711 -24.016 1.197 1 75.62 279 SER A O 1
ATOM 2258 N N . ASN A 1 280 ? -9.391 -24.609 -0.884 1 71 280 ASN A N 1
ATOM 2259 C CA . ASN A 1 280 ? -10.195 -23.516 -1.393 1 71 280 ASN A CA 1
ATOM 2260 C C . ASN A 1 280 ? -11.602 -23.969 -1.764 1 71 280 ASN A C 1
ATOM 2262 O O . ASN A 1 280 ? -12.398 -23.188 -2.291 1 71 280 ASN A O 1
ATOM 2266 N N . GLY A 1 281 ? -12.156 -25.094 -1.066 1 60.47 281 GLY A N 1
ATOM 2267 C CA . GLY A 1 281 ? -13.508 -25.609 -1.018 1 60.47 281 GLY A CA 1
ATOM 2268 C C . GLY A 1 281 ? -13.961 -26.234 -2.324 1 60.47 281 GLY A C 1
ATOM 2269 O O . GLY A 1 281 ? -15.125 -26.609 -2.473 1 60.47 281 GLY A O 1
ATOM 2270 N N . ASN A 1 282 ? -13.195 -26.281 -3.391 1 54.25 282 ASN A N 1
ATOM 2271 C CA . ASN A 1 282 ? -13.797 -26.984 -4.52 1 54.25 282 ASN A CA 1
ATOM 2272 C C . ASN A 1 282 ? -13.805 -28.5 -4.297 1 54.25 282 ASN A C 1
ATOM 2274 O O . ASN A 1 282 ? -14.023 -29.266 -5.234 1 54.25 282 ASN A O 1
ATOM 2278 N N . GLY A 1 283 ? -13.461 -28.984 -3.141 1 41.97 283 GLY A N 1
ATOM 2279 C CA . GLY A 1 283 ? -13.594 -30.422 -3.045 1 41.97 283 GLY A CA 1
ATOM 2280 C C . GLY A 1 283 ? -15.031 -30.891 -2.986 1 41.97 283 GLY A C 1
ATOM 2281 O O . GLY A 1 283 ? -15.867 -30.266 -2.326 1 41.97 283 GLY A O 1
ATOM 2282 N N . LYS A 1 284 ? -15.5 -31.906 -3.877 1 37.72 284 LYS A N 1
ATOM 2283 C CA . LYS A 1 284 ? -16.75 -32.656 -3.809 1 37.72 284 LYS A CA 1
ATOM 2284 C C . LYS A 1 284 ? -16.875 -33.375 -2.471 1 37.72 284 LYS A C 1
ATOM 2286 O O . LYS A 1 284 ? -15.945 -34.062 -2.037 1 37.72 284 LYS A O 1
ATOM 2291 N N . CYS A 1 285 ? -17.641 -32.844 -1.519 1 34.25 285 CYS A N 1
ATOM 2292 C CA . CYS A 1 285 ? -18.172 -33.719 -0.466 1 34.25 285 CYS A CA 1
ATOM 2293 C C . CYS A 1 285 ? -18.375 -35.125 -0.979 1 34.25 285 CYS A C 1
ATOM 2295 O O . CYS A 1 285 ? -19.234 -35.375 -1.833 1 34.25 285 CYS A O 1
ATOM 2297 N N . SER A 1 286 ? -17.5 -35.938 -1.175 1 29.86 286 SER A N 1
ATOM 2298 C CA . SER A 1 286 ? -17.859 -37.344 -1.223 1 29.86 286 SER A CA 1
ATOM 2299 C C . SER A 1 286 ? -18.484 -37.812 0.089 1 29.86 286 SER A C 1
ATOM 2301 O O . SER A 1 286 ? -17.859 -37.75 1.145 1 29.86 286 SER A O 1
ATOM 2303 N N . ARG A 1 287 ? -19.828 -37.938 0.328 1 30.52 287 ARG A N 1
ATOM 2304 C CA . ARG A 1 287 ? -20.562 -38.656 1.349 1 30.52 287 ARG A CA 1
ATOM 2305 C C . ARG A 1 287 ? -20 -40.062 1.536 1 30.52 287 ARG A C 1
ATOM 2307 O O . ARG A 1 287 ? -19.672 -40.75 0.56 1 30.52 287 ARG A O 1
ATOM 2314 N N . LYS A 1 288 ? -19.578 -40.469 2.834 1 29.88 288 LYS A N 1
ATOM 2315 C CA . LYS A 1 288 ? -19.578 -41.781 3.486 1 29.88 288 LYS A CA 1
ATOM 2316 C C . LYS A 1 288 ? -20.828 -42.594 3.139 1 29.88 288 LYS A C 1
ATOM 2318 O O . LYS A 1 288 ? -21.938 -42.156 3.412 1 29.88 288 LYS A O 1
ATOM 2323 N N . GLY A 1 289 ? -20.969 -43.344 2.08 1 22.98 289 GLY A N 1
ATOM 2324 C CA . GLY A 1 289 ? -21.828 -44.5 2.074 1 22.98 289 GLY A CA 1
ATOM 2325 C C . GLY A 1 289 ? -21.703 -45.344 3.328 1 22.98 289 GLY A C 1
ATOM 2326 O O . GLY A 1 289 ? -20.609 -45.812 3.652 1 22.98 289 GLY A O 1
ATOM 2327 N N . MET A 1 290 ? -22.469 -45.031 4.496 1 24.59 290 MET A N 1
ATOM 2328 C CA . MET A 1 290 ? -22.953 -46.031 5.465 1 24.59 290 MET A CA 1
ATOM 2329 C C . MET A 1 290 ? -23.328 -47.344 4.77 1 24.59 290 MET A C 1
ATOM 2331 O O . MET A 1 290 ? -24.172 -47.344 3.871 1 24.59 290 MET A O 1
ATOM 2335 N N . GLY A 1 291 ? -22.391 -48.281 4.625 1 18.89 291 GLY A N 1
ATOM 2336 C CA . GLY A 1 291 ? -22.609 -49.688 4.578 1 18.89 291 GLY A CA 1
ATOM 2337 C C . GLY A 1 291 ? -23.766 -50.156 5.465 1 18.89 291 GLY A C 1
ATOM 2338 O O . GLY A 1 291 ? -24.031 -49.531 6.5 1 18.89 291 GLY A O 1
ATOM 2339 N N . GLU A 1 292 ? -24.641 -51.125 4.879 1 19.14 292 GLU A N 1
ATOM 2340 C CA . GLU A 1 292 ? -25.047 -52.375 5.516 1 19.14 292 GLU A CA 1
ATOM 2341 C C . GLU A 1 292 ? -23.844 -53.156 6.074 1 19.14 292 GLU A C 1
ATOM 2343 O O . GLU A 1 292 ? -22.766 -53.125 5.488 1 19.14 292 GLU A O 1
ATOM 2348 N N . MET B 1 1 ? -21.781 -3.068 -13.922 1 65.12 1 MET B N 1
ATOM 2349 C CA . MET B 1 1 ? -20.391 -3.234 -14.305 1 65.12 1 MET B CA 1
ATOM 2350 C C . MET B 1 1 ? -20.141 -4.621 -14.891 1 65.12 1 MET B C 1
ATOM 2352 O O . MET B 1 1 ? -20.719 -5.605 -14.43 1 65.12 1 MET B O 1
ATOM 2356 N N . GLU B 1 2 ? -19.609 -4.719 -16.016 1 75.75 2 GLU B N 1
ATOM 2357 C CA . GLU B 1 2 ? -19.344 -5.965 -16.719 1 75.75 2 GLU B CA 1
ATOM 2358 C C . GLU B 1 2 ? -18.156 -6.703 -16.109 1 75.75 2 GLU B C 1
ATOM 2360 O O . GLU B 1 2 ? -17.156 -6.086 -15.742 1 75.75 2 GLU B O 1
ATOM 2365 N N . TYR B 1 3 ? -18.453 -7.898 -15.547 1 81.25 3 TYR B N 1
ATOM 2366 C CA . TYR B 1 3 ? -17.375 -8.742 -15.055 1 81.25 3 TYR B CA 1
ATOM 2367 C C . TYR B 1 3 ? -17.484 -10.156 -15.625 1 81.25 3 TYR B C 1
ATOM 2369 O O . TYR B 1 3 ? -18.547 -10.562 -16.094 1 81.25 3 TYR B O 1
ATOM 2377 N N . ASN B 1 4 ? -16.328 -10.758 -15.703 1 85.88 4 ASN B N 1
ATOM 2378 C CA . ASN B 1 4 ? -16.281 -12.172 -16.062 1 85.88 4 ASN B CA 1
ATOM 2379 C C . ASN B 1 4 ? -16.047 -13.062 -14.852 1 85.88 4 ASN B C 1
ATOM 2381 O O . ASN B 1 4 ? -15.344 -12.664 -13.914 1 85.88 4 ASN B O 1
ATOM 2385 N N . ARG B 1 5 ? -16.703 -14.211 -14.898 1 90.62 5 ARG B N 1
ATOM 2386 C CA . ARG B 1 5 ? -16.453 -15.172 -13.828 1 90.62 5 ARG B CA 1
ATOM 2387 C C . ARG B 1 5 ? -15.094 -15.82 -13.969 1 90.62 5 ARG B C 1
ATOM 2389 O O . ARG B 1 5 ? -14.555 -15.906 -15.078 1 90.62 5 ARG B O 1
ATOM 2396 N N . GLY B 1 6 ? -14.617 -16.156 -12.797 1 91.19 6 GLY B N 1
ATOM 2397 C CA . GLY B 1 6 ? -13.336 -16.844 -12.773 1 91.19 6 GLY B CA 1
ATOM 2398 C C . GLY B 1 6 ? -12.562 -16.625 -11.492 1 91.19 6 GLY B C 1
ATOM 2399 O O . GLY B 1 6 ? -12.719 -15.586 -10.836 1 91.19 6 GLY B O 1
ATOM 2400 N N . ILE B 1 7 ? -11.797 -17.625 -11.172 1 91.38 7 ILE B N 1
ATOM 2401 C CA . ILE B 1 7 ? -10.992 -17.578 -9.953 1 91.38 7 ILE B CA 1
ATOM 2402 C C . ILE B 1 7 ? -9.508 -17.531 -10.32 1 91.38 7 ILE B C 1
ATOM 2404 O O . ILE B 1 7 ? -9.109 -18.047 -11.359 1 91.38 7 ILE B O 1
ATOM 2408 N N . PHE B 1 8 ? -8.758 -16.875 -9.562 1 91.75 8 PHE B N 1
ATOM 2409 C CA . PHE B 1 8 ? -7.316 -16.828 -9.766 1 91.75 8 PHE B CA 1
ATOM 2410 C C . PHE B 1 8 ? -6.574 -17.172 -8.484 1 91.75 8 PHE B C 1
ATOM 2412 O O . PHE B 1 8 ? -7.07 -16.922 -7.383 1 91.75 8 PHE B O 1
ATOM 2419 N N . GLY B 1 9 ? -5.496 -17.859 -8.617 1 91.62 9 GLY B N 1
ATOM 2420 C CA . GLY B 1 9 ? -4.492 -18 -7.574 1 91.62 9 GLY B CA 1
ATOM 2421 C C . GLY B 1 9 ? -3.27 -17.125 -7.801 1 91.62 9 GLY B C 1
ATOM 2422 O O . GLY B 1 9 ? -2.994 -16.719 -8.93 1 91.62 9 GLY B O 1
ATOM 2423 N N . VAL B 1 10 ? -2.602 -16.828 -6.762 1 91.44 10 VAL B N 1
ATOM 2424 C CA . VAL B 1 10 ? -1.425 -15.977 -6.91 1 91.44 10 VAL B CA 1
ATOM 2425 C C . VAL B 1 10 ? -0.177 -16.75 -6.473 1 91.44 10 VAL B C 1
ATOM 2427 O O . VAL B 1 10 ? -0.099 -17.219 -5.34 1 91.44 10 VAL B O 1
ATOM 2430 N N . LEU B 1 11 ? 0.695 -16.953 -7.379 1 88.69 11 LEU B N 1
ATOM 2431 C CA . LEU B 1 11 ? 2.021 -17.438 -7.023 1 88.69 11 LEU B CA 1
ATOM 2432 C C . LEU B 1 11 ? 2.869 -16.328 -6.418 1 88.69 11 LEU B C 1
ATOM 2434 O O . LEU B 1 11 ? 3.258 -15.383 -7.113 1 88.69 11 LEU B O 1
ATOM 2438 N N . ASN B 1 12 ? 3.098 -16.359 -5.156 1 83.44 12 ASN B N 1
ATOM 2439 C CA . ASN B 1 12 ? 3.891 -15.32 -4.496 1 83.44 12 ASN B CA 1
ATOM 2440 C C . ASN B 1 12 ? 5.375 -15.461 -4.82 1 83.44 12 ASN B C 1
ATOM 2442 O O . ASN B 1 12 ? 6.012 -16.438 -4.414 1 83.44 12 ASN B O 1
ATOM 2446 N N . GLN B 1 13 ? 5.863 -14.578 -5.52 1 80.06 13 GLN B N 1
ATOM 2447 C CA . GLN B 1 13 ? 7.27 -14.609 -5.902 1 80.06 13 GLN B CA 1
ATOM 2448 C C . GLN B 1 13 ? 8.086 -13.602 -5.102 1 80.06 13 GLN B C 1
ATOM 2450 O O . GLN B 1 13 ? 9.258 -13.367 -5.391 1 80.06 13 GLN B O 1
ATOM 2455 N N . ASP B 1 14 ? 7.297 -13.078 -4.09 1 79.62 14 ASP B N 1
ATOM 2456 C CA . ASP B 1 14 ? 7.961 -12.047 -3.299 1 79.62 14 ASP B CA 1
ATOM 2457 C C . ASP B 1 14 ? 8.992 -12.664 -2.352 1 79.62 14 ASP B C 1
ATOM 2459 O O . ASP B 1 14 ? 8.727 -13.688 -1.717 1 79.62 14 ASP B O 1
ATOM 2463 N N . ASP B 1 15 ? 10.188 -12.766 -2.541 1 80.75 15 ASP B N 1
ATOM 2464 C CA . ASP B 1 15 ? 11.273 -13.234 -1.684 1 80.75 15 ASP B CA 1
ATOM 2465 C C . ASP B 1 15 ? 11.516 -12.266 -0.527 1 80.75 15 ASP B C 1
ATOM 2467 O O . ASP B 1 15 ? 12.617 -11.75 -0.363 1 80.75 15 ASP B O 1
ATOM 2471 N N . MET B 1 16 ? 10.414 -12.086 0.271 1 88.81 16 MET B N 1
ATOM 2472 C CA . MET B 1 16 ? 10.531 -11.133 1.369 1 88.81 16 MET B CA 1
ATOM 2473 C C . MET B 1 16 ? 10.031 -11.742 2.676 1 88.81 16 MET B C 1
ATOM 2475 O O . MET B 1 16 ? 8.859 -12.102 2.791 1 88.81 16 MET B O 1
ATOM 2479 N N . GLU B 1 17 ? 10.883 -11.867 3.619 1 87.69 17 GLU B N 1
ATOM 2480 C CA . GLU B 1 17 ? 10.492 -12.344 4.945 1 87.69 17 GLU B CA 1
ATOM 2481 C C . GLU B 1 17 ? 9.609 -11.32 5.656 1 87.69 17 GLU B C 1
ATOM 2483 O O . GLU B 1 17 ? 9.93 -10.133 5.695 1 87.69 17 GLU B O 1
ATOM 2488 N N . GLY B 1 18 ? 8.508 -11.789 6.188 1 90.94 18 GLY B N 1
ATOM 2489 C CA . GLY B 1 18 ? 7.617 -10.906 6.918 1 90.94 18 GLY B CA 1
ATOM 2490 C C . GLY B 1 18 ? 6.84 -9.969 6.016 1 90.94 18 GLY B C 1
ATOM 2491 O O . GLY B 1 18 ? 6.566 -8.82 6.391 1 90.94 18 GLY B O 1
ATOM 2492 N N . GLN B 1 19 ? 6.566 -10.383 4.852 1 92.62 19 GLN B N 1
ATOM 2493 C CA . GLN B 1 19 ? 5.805 -9.578 3.91 1 92.62 19 GLN B CA 1
ATOM 2494 C C . GLN B 1 19 ? 4.5 -9.086 4.535 1 92.62 19 GLN B C 1
ATOM 2496 O O . GLN B 1 19 ? 3.729 -9.883 5.074 1 92.62 19 GLN B O 1
ATOM 2501 N N . PRO B 1 20 ? 4.262 -7.73 4.465 1 95.88 20 PRO B N 1
ATOM 2502 C CA . PRO B 1 20 ? 3.133 -7.172 5.207 1 95.88 20 PRO B CA 1
ATOM 2503 C C . PRO B 1 20 ? 1.782 -7.609 4.648 1 95.88 20 PRO B C 1
ATOM 2505 O O . PRO B 1 20 ? 0.805 -7.715 5.395 1 95.88 20 PRO B O 1
ATOM 2508 N N . LEU B 1 21 ? 1.703 -7.762 3.352 1 97.38 21 LEU B N 1
ATOM 2509 C CA . LEU B 1 21 ? 0.469 -8.148 2.678 1 97.38 21 LEU B CA 1
ATOM 2510 C C . LEU B 1 21 ? 0.748 -9.156 1.568 1 97.38 21 LEU B C 1
ATOM 2512 O O . LEU B 1 21 ? 1.64 -8.945 0.744 1 97.38 21 LEU B O 1
ATOM 2516 N N . VAL B 1 22 ? -0.043 -10.227 1.568 1 96 22 VAL B N 1
ATOM 2517 C CA . VAL B 1 22 ? 0.109 -11.289 0.574 1 96 22 VAL B CA 1
ATOM 2518 C C . VAL B 1 22 ? -1.26 -11.68 0.023 1 96 22 VAL B C 1
ATOM 2520 O O . VAL B 1 22 ? -2.121 -12.156 0.765 1 96 22 VAL B O 1
ATOM 2523 N N . LEU B 1 23 ? -1.448 -11.398 -1.247 1 96.31 23 LEU B N 1
ATOM 2524 C CA . LEU B 1 23 ? -2.65 -11.875 -1.922 1 96.31 23 LEU B CA 1
ATOM 2525 C C . LEU B 1 23 ? -2.531 -13.359 -2.264 1 96.31 23 LEU B C 1
ATOM 2527 O O . LEU B 1 23 ? -1.543 -13.781 -2.867 1 96.31 23 LEU B O 1
ATOM 2531 N N . LEU B 1 24 ? -3.443 -14.133 -1.856 1 93.94 24 LEU B N 1
ATOM 2532 C CA . LEU B 1 24 ? -3.359 -15.578 -2.049 1 93.94 24 LEU B CA 1
ATOM 2533 C C . LEU B 1 24 ? -4.191 -16.016 -3.248 1 93.94 24 LEU B C 1
ATOM 2535 O O . LEU B 1 24 ? -3.689 -16.688 -4.145 1 93.94 24 LEU B O 1
ATOM 2539 N N . ASP B 1 25 ? -5.434 -15.703 -3.264 1 94 25 ASP B N 1
ATOM 2540 C CA . ASP B 1 25 ? -6.352 -16.047 -4.348 1 94 25 ASP B CA 1
ATOM 2541 C C . ASP B 1 25 ? -7.609 -15.18 -4.297 1 94 25 ASP B C 1
ATOM 2543 O O . ASP B 1 25 ? -7.805 -14.414 -3.352 1 94 25 ASP B O 1
ATOM 2547 N N . GLY B 1 26 ? -8.391 -15.227 -5.312 1 95.5 26 GLY B N 1
ATOM 2548 C CA . GLY B 1 26 ? -9.641 -14.492 -5.434 1 95.5 26 GLY B CA 1
ATOM 2549 C C . GLY B 1 26 ? -10.383 -14.781 -6.723 1 95.5 26 GLY B C 1
ATOM 2550 O O . GLY B 1 26 ? -10.039 -15.711 -7.449 1 95.5 26 GLY B O 1
ATOM 2551 N N . GLY B 1 27 ? -11.484 -14.055 -6.852 1 95.75 27 GLY B N 1
ATOM 2552 C CA . GLY B 1 27 ? -12.234 -14.242 -8.086 1 95.75 27 GLY B CA 1
ATOM 2553 C C . GLY B 1 27 ? -13.719 -13.977 -7.93 1 95.75 27 GLY B C 1
ATOM 2554 O O . GLY B 1 27 ? -14.172 -13.547 -6.863 1 95.75 27 GLY B O 1
ATOM 2555 N N . VAL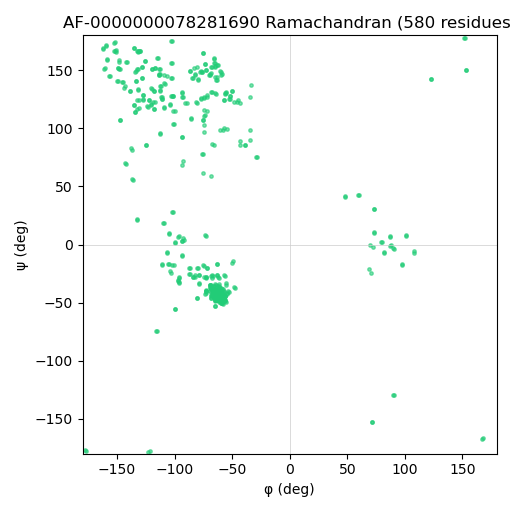 B 1 28 ? -14.383 -14.109 -9.055 1 95.88 28 VAL B N 1
ATOM 2556 C CA . VAL B 1 28 ? -15.844 -14.078 -9.094 1 95.88 28 VAL B CA 1
ATOM 2557 C C . VAL B 1 28 ? -16.391 -15.492 -9.281 1 95.88 28 VAL B C 1
ATOM 2559 O O . VAL B 1 28 ? -16.062 -16.156 -10.266 1 95.88 28 VAL B O 1
ATOM 2562 N N . GLU B 1 29 ? -17.203 -15.891 -8.305 1 93.12 29 GLU B N 1
ATOM 2563 C CA . GLU B 1 29 ? -17.781 -17.234 -8.336 1 93.12 29 GLU B CA 1
ATOM 2564 C C . GLU B 1 29 ? -19.297 -17.172 -8.367 1 93.12 29 GLU B C 1
ATOM 2566 O O . GLU B 1 29 ? -19.906 -16.188 -7.941 1 93.12 29 GLU B O 1
ATOM 2571 N N . SER B 1 30 ? -19.859 -18.141 -8.953 1 92.38 30 SER B N 1
ATOM 2572 C CA . SER B 1 30 ? -21.297 -18.391 -8.922 1 92.38 30 SER B CA 1
ATOM 2573 C C . SER B 1 30 ? -21.609 -19.797 -8.391 1 92.38 30 SER B C 1
ATOM 2575 O O . SER B 1 30 ? -21.172 -20.797 -8.961 1 92.38 30 SER B O 1
ATOM 2577 N N . ARG B 1 31 ? -22.328 -19.859 -7.297 1 89.56 31 ARG B N 1
ATOM 2578 C CA . ARG B 1 31 ? -22.625 -21.141 -6.645 1 89.56 31 ARG B CA 1
ATOM 2579 C C . ARG B 1 31 ? -24.125 -21.406 -6.617 1 89.56 31 ARG B C 1
ATOM 2581 O O . ARG B 1 31 ? -24.906 -20.516 -6.332 1 89.56 31 ARG B O 1
ATOM 2588 N N . LEU B 1 32 ? -24.453 -22.625 -7.031 1 87.69 32 LEU B N 1
ATOM 2589 C CA . LEU B 1 32 ? -25.844 -23.047 -7.016 1 87.69 32 LEU B CA 1
ATOM 2590 C C . LEU B 1 32 ? -25.953 -24.531 -6.629 1 87.69 32 LEU B C 1
ATOM 2592 O O . LEU B 1 32 ? -25.234 -25.375 -7.172 1 87.69 32 LEU B O 1
ATOM 2596 N N . GLY B 1 33 ? -26.922 -24.812 -5.746 1 72.94 33 GLY B N 1
ATOM 2597 C CA . GLY B 1 33 ? -27.297 -26.188 -5.453 1 72.94 33 GLY B CA 1
ATOM 2598 C C . GLY B 1 33 ? -26.219 -26.953 -4.691 1 72.94 33 GLY B C 1
ATOM 2599 O O . GLY B 1 33 ? -26.5 -28.016 -4.133 1 72.94 33 GLY B O 1
ATOM 2600 N N . GLU B 1 34 ? -24.969 -26.516 -4.742 1 68.25 34 GLU B N 1
ATOM 2601 C CA . GLU B 1 34 ? -23.891 -27.219 -4.043 1 68.25 34 GLU B CA 1
ATOM 2602 C C . GLU B 1 34 ? -23.828 -26.797 -2.574 1 68.25 34 GLU B C 1
ATOM 2604 O O . GLU B 1 34 ? -24.406 -25.781 -2.186 1 68.25 34 GLU B O 1
ATOM 2609 N N . THR B 1 35 ? -23.344 -27.797 -1.926 1 74.19 35 THR B N 1
ATOM 2610 C CA . THR B 1 35 ? -23.125 -27.469 -0.52 1 74.19 35 THR B CA 1
ATOM 2611 C C . THR B 1 35 ? -22.047 -26.406 -0.369 1 74.19 35 THR B C 1
ATOM 2613 O O . THR B 1 35 ? -20.875 -26.641 -0.694 1 74.19 35 THR B O 1
ATOM 2616 N N . TYR B 1 36 ? -22.328 -25.219 -0.441 1 83.44 36 TYR B N 1
ATOM 2617 C CA . TYR B 1 36 ? -21.469 -24.094 -0.093 1 83.44 36 TYR B CA 1
ATOM 2618 C C . TYR B 1 36 ? -21.703 -23.656 1.347 1 83.44 36 TYR B C 1
ATOM 2620 O O . TYR B 1 36 ? -22.688 -22.969 1.64 1 83.44 36 TYR B O 1
ATOM 2628 N N . ASP B 1 37 ? -20.922 -24.203 2.225 1 85.88 37 ASP B N 1
ATOM 2629 C CA . ASP B 1 37 ? -21.094 -24.031 3.664 1 85.88 37 ASP B CA 1
ATOM 2630 C C . ASP B 1 37 ? -19.75 -24.047 4.387 1 85.88 37 ASP B C 1
ATOM 2632 O O . ASP B 1 37 ? -19.125 -25.094 4.516 1 85.88 37 ASP B O 1
ATOM 2636 N N . PHE B 1 38 ? -19.344 -22.906 4.82 1 86.94 38 PHE B N 1
ATOM 2637 C CA . PHE B 1 38 ? -18.016 -22.797 5.418 1 86.94 38 PHE B CA 1
ATOM 2638 C C . PHE B 1 38 ? -18.109 -22.266 6.844 1 86.94 38 PHE B C 1
ATOM 2640 O O . PHE B 1 38 ? -18.672 -21.188 7.078 1 86.94 38 PHE B O 1
ATOM 2647 N N . TYR B 1 39 ? -17.5 -23.094 7.781 1 88.38 39 TYR B N 1
ATOM 2648 C CA . TYR B 1 39 ? -17.297 -22.641 9.156 1 88.38 39 TYR B CA 1
ATOM 2649 C C . TYR B 1 39 ? -15.906 -22.031 9.328 1 88.38 39 TYR B C 1
ATOM 2651 O O . TYR B 1 39 ? -14.898 -22.656 9.023 1 88.38 39 TYR B O 1
ATOM 2659 N N . ASN B 1 40 ? -15.82 -20.828 9.852 1 90.25 40 ASN B N 1
ATOM 2660 C CA . ASN B 1 40 ? -14.57 -20.062 9.82 1 90.25 40 ASN B CA 1
ATOM 2661 C C . ASN B 1 40 ? -13.758 -20.281 11.086 1 90.25 40 ASN B C 1
ATOM 2663 O O . ASN B 1 40 ? -12.633 -19.797 11.195 1 90.25 40 ASN B O 1
ATOM 2667 N N . ASP B 1 41 ? -14.305 -20.922 12.117 1 88.62 41 ASP B N 1
ATOM 2668 C CA . ASP B 1 41 ? -13.555 -21.25 13.328 1 88.62 41 ASP B CA 1
ATOM 2669 C C . ASP B 1 41 ? -12.695 -22.5 13.125 1 88.62 41 ASP B C 1
ATOM 2671 O O . ASP B 1 41 ? -11.742 -22.719 13.867 1 88.62 41 ASP B O 1
ATOM 2675 N N . ASP B 1 42 ? -13.062 -23.328 12.086 1 81.56 42 ASP B N 1
ATOM 2676 C CA . ASP B 1 42 ? -12.328 -24.547 11.797 1 81.56 42 ASP B CA 1
ATOM 2677 C C . ASP B 1 42 ? -12.242 -24.797 10.297 1 81.56 42 ASP B C 1
ATOM 2679 O O . ASP B 1 42 ? -12.906 -25.688 9.773 1 81.56 42 ASP B O 1
ATOM 2683 N N . ARG B 1 43 ? -11.531 -24.047 9.633 1 80.56 43 ARG B N 1
ATOM 2684 C CA . ARG B 1 43 ? -11.289 -24.234 8.203 1 80.56 43 ARG B CA 1
ATOM 2685 C C . ARG B 1 43 ? -9.836 -24.609 7.941 1 80.56 43 ARG B C 1
ATOM 2687 O O . ARG B 1 43 ? -8.969 -23.75 7.848 1 80.56 43 ARG B O 1
ATOM 2694 N N . PRO B 1 44 ? -9.617 -25.859 7.84 1 75.19 44 PRO B N 1
ATOM 2695 C CA . PRO B 1 44 ? -8.227 -26.297 7.695 1 75.19 44 PRO B CA 1
ATOM 2696 C C . PRO B 1 44 ? -7.516 -25.641 6.516 1 75.19 44 PRO B C 1
ATOM 2698 O O . PRO B 1 44 ? -8.078 -25.562 5.422 1 75.19 44 PRO B O 1
ATOM 2701 N N . GLY B 1 45 ? -6.379 -25.125 6.742 1 75.06 45 GLY B N 1
ATOM 2702 C CA . GLY B 1 45 ? -5.52 -24.578 5.703 1 75.06 45 GLY B CA 1
ATOM 2703 C C . GLY B 1 45 ? -5.883 -23.172 5.301 1 75.06 45 GLY B C 1
ATOM 2704 O O . GLY B 1 45 ? -5.223 -22.562 4.445 1 75.06 45 GLY B O 1
ATOM 2705 N N . TYR B 1 46 ? -6.977 -22.781 5.859 1 81.56 46 TYR B N 1
ATOM 2706 C CA . TYR B 1 46 ? -7.402 -21.422 5.527 1 81.56 46 TYR B CA 1
ATOM 2707 C C . TYR B 1 46 ? -7.031 -20.438 6.633 1 81.56 46 TYR B C 1
ATOM 2709 O O . TYR B 1 46 ? -7.438 -20.609 7.785 1 81.56 46 TYR B O 1
ATOM 2717 N N . GLU B 1 47 ? -6.176 -19.516 6.355 1 89.94 47 GLU B N 1
ATOM 2718 C CA . GLU B 1 47 ? -5.715 -18.531 7.324 1 89.94 47 GLU B CA 1
ATOM 2719 C C . GLU B 1 47 ? -5.781 -17.109 6.75 1 89.94 47 GLU B C 1
ATOM 2721 O O . GLU B 1 47 ? -6.086 -16.938 5.57 1 89.94 47 GLU B O 1
ATOM 2726 N N . GLY B 1 48 ? -5.66 -16.141 7.656 1 95.19 48 GLY B N 1
ATOM 2727 C CA . GLY B 1 48 ? -5.637 -14.758 7.215 1 95.19 48 GLY B CA 1
ATOM 2728 C C . GLY B 1 48 ? -7.016 -14.125 7.156 1 95.19 48 GLY B C 1
ATOM 2729 O O . GLY B 1 48 ? -7.773 -14.188 8.125 1 95.19 48 GLY B O 1
ATOM 2730 N N . PHE B 1 49 ? -7.27 -13.516 5.996 1 97.25 49 PHE B N 1
ATOM 2731 C CA . PHE B 1 49 ? -8.477 -12.703 5.875 1 97.25 49 PHE B CA 1
ATOM 2732 C C . PHE B 1 49 ? -9.234 -13.055 4.598 1 97.25 49 PHE B C 1
ATOM 2734 O O . PHE B 1 49 ? -8.625 -13.469 3.607 1 97.25 49 PHE B O 1
ATOM 2741 N N . LEU B 1 50 ? -10.523 -12.883 4.637 1 97.12 50 LEU B N 1
ATOM 2742 C CA . LEU B 1 50 ? -11.383 -13.109 3.479 1 97.12 50 LEU B CA 1
ATOM 2743 C C . LEU B 1 50 ? -12.391 -11.984 3.318 1 97.12 50 LEU B C 1
ATOM 2745 O O . LEU B 1 50 ? -13.109 -11.648 4.262 1 97.12 50 LEU B O 1
ATOM 2749 N N . PHE B 1 51 ? -12.359 -11.305 2.209 1 98.38 51 PHE B N 1
ATOM 2750 C CA . PHE B 1 51 ? -13.391 -10.367 1.795 1 98.38 51 PHE B CA 1
ATOM 2751 C C . PHE B 1 51 ? -14.312 -11 0.761 1 98.38 51 PHE B C 1
ATOM 2753 O O . PHE B 1 51 ? -13.852 -11.57 -0.228 1 98.38 51 PHE B O 1
ATOM 2760 N N . GLN B 1 52 ? -15.539 -10.953 0.967 1 98.06 52 GLN B N 1
ATOM 2761 C CA . GLN B 1 52 ? -16.516 -11.461 0.001 1 98.06 52 GLN B CA 1
ATOM 2762 C C . GLN B 1 52 ? -17.625 -10.453 -0.233 1 98.06 52 GLN B C 1
ATOM 2764 O O . GLN B 1 52 ? -18.141 -9.859 0.716 1 98.06 52 GLN B O 1
ATOM 2769 N N . TYR B 1 53 ? -18 -10.18 -1.436 1 98.31 53 TYR B N 1
ATOM 2770 C CA . TYR B 1 53 ? -18.969 -9.18 -1.871 1 98.31 53 TYR B CA 1
ATOM 2771 C C . TYR B 1 53 ? -19.953 -9.773 -2.871 1 98.31 53 TYR B C 1
ATOM 2773 O O . TYR B 1 53 ? -19.547 -10.297 -3.912 1 98.31 53 TYR B O 1
ATOM 2781 N N . THR B 1 54 ? -21.281 -9.68 -2.576 1 98.06 54 THR B N 1
ATOM 2782 C CA . THR B 1 54 ? -22.312 -10.32 -3.387 1 98.06 54 THR B CA 1
ATOM 2783 C C . THR B 1 54 ? -22.625 -9.484 -4.629 1 98.06 54 THR B C 1
ATOM 2785 O O . THR B 1 54 ? -22.969 -8.305 -4.52 1 98.06 54 THR B O 1
ATOM 2788 N N . LEU B 1 55 ? -22.469 -10.055 -5.738 1 97.06 55 LEU B N 1
ATOM 2789 C CA . LEU B 1 55 ? -22.734 -9.406 -7.016 1 97.06 55 LEU B CA 1
ATOM 2790 C C . LEU B 1 55 ? -24.141 -9.75 -7.516 1 97.06 55 LEU B C 1
ATOM 2792 O O . LEU B 1 55 ? -24.734 -8.977 -8.266 1 97.06 55 LEU B O 1
ATOM 2796 N N . GLY B 1 56 ? -24.641 -10.859 -7.168 1 95.81 56 GLY B N 1
ATOM 2797 C CA . GLY B 1 56 ? -25.969 -11.336 -7.535 1 95.81 56 GLY B CA 1
ATOM 2798 C C . GLY B 1 56 ? -26.469 -12.438 -6.625 1 95.81 56 GLY B C 1
ATOM 2799 O O . GLY B 1 56 ? -25.688 -13.227 -6.094 1 95.81 56 GLY B O 1
ATOM 2800 N N . GLY B 1 57 ? -27.828 -12.5 -6.523 1 94.81 57 GLY B N 1
ATOM 2801 C CA . GLY B 1 57 ? -28.391 -13.484 -5.621 1 94.81 57 GLY B CA 1
ATOM 2802 C C . GLY B 1 57 ? -28.188 -13.148 -4.156 1 94.81 57 GLY B C 1
ATOM 2803 O O . GLY B 1 57 ? -28.25 -11.977 -3.771 1 94.81 57 GLY B O 1
ATOM 2804 N N . GLU B 1 58 ? -28.156 -14.219 -3.352 1 94.81 58 GLU B N 1
ATOM 2805 C CA . GLU B 1 58 ? -27.984 -13.977 -1.922 1 94.81 58 GLU B CA 1
ATOM 2806 C C . GLU B 1 58 ? -27.391 -15.211 -1.229 1 94.81 58 GLU B C 1
ATOM 2808 O O . GLU B 1 58 ? -27.609 -16.344 -1.669 1 94.81 58 GLU B O 1
ATOM 2813 N N . GLY B 1 59 ? -26.594 -14.984 -0.26 1 95.69 59 GLY B N 1
ATOM 2814 C CA . GLY B 1 59 ? -26.109 -15.984 0.678 1 95.69 59 GLY B CA 1
ATOM 2815 C C . GLY B 1 59 ? -26.422 -15.648 2.123 1 95.69 59 GLY B C 1
ATOM 2816 O O . GLY B 1 59 ? -27.234 -14.758 2.396 1 95.69 59 GLY B O 1
ATOM 2817 N N . VAL B 1 60 ? -25.969 -16.5 2.971 1 95.88 60 VAL B N 1
ATOM 2818 C CA . VAL B 1 60 ? -26.203 -16.266 4.391 1 95.88 60 VAL B CA 1
ATOM 2819 C C . VAL B 1 60 ? -24.875 -16.141 5.129 1 95.88 60 VAL B C 1
ATOM 2821 O O . VAL B 1 60 ? -23.938 -16.891 4.867 1 95.88 60 VAL B O 1
ATOM 2824 N N . PHE B 1 61 ? -24.734 -15.148 5.984 1 96.94 61 PHE B N 1
ATOM 2825 C CA . PHE B 1 61 ? -23.625 -14.969 6.906 1 96.94 61 PHE B CA 1
ATOM 2826 C C . PHE B 1 61 ? -24.094 -15.016 8.352 1 96.94 61 PHE B C 1
ATOM 2828 O O . PHE B 1 61 ? -25.031 -14.32 8.727 1 96.94 61 PHE B O 1
ATOM 2835 N N . GLU B 1 62 ? -23.547 -15.914 9.133 1 96.19 62 GLU B N 1
ATOM 2836 C CA . GLU B 1 62 ? -23.875 -16.047 10.547 1 96.19 62 GLU B CA 1
ATOM 2837 C C . GLU B 1 62 ? -22.703 -15.656 11.43 1 96.19 62 GLU B C 1
ATOM 2839 O O . GLU B 1 62 ? -21.578 -16.109 11.211 1 96.19 62 GLU B O 1
ATOM 2844 N N . LYS B 1 63 ? -22.922 -14.789 12.32 1 93.88 63 LYS B N 1
ATOM 2845 C CA . LYS B 1 63 ? -21.922 -14.359 13.289 1 93.88 63 LYS B CA 1
ATOM 2846 C C . LYS B 1 63 ? -22.562 -14.047 14.641 1 93.88 63 LYS B C 1
ATOM 2848 O O . LYS B 1 63 ? -23.625 -13.406 14.703 1 93.88 63 LYS B O 1
ATOM 2853 N N . ASN B 1 64 ? -21.875 -14.453 15.727 1 86.81 64 ASN B N 1
ATOM 2854 C CA . ASN B 1 64 ? -22.344 -14.219 17.094 1 86.81 64 ASN B CA 1
ATOM 2855 C C . ASN B 1 64 ? -23.812 -14.609 17.234 1 86.81 64 ASN B C 1
ATOM 2857 O O . ASN B 1 64 ? -24.625 -13.82 17.734 1 86.81 64 ASN B O 1
ATOM 2861 N N . ASP B 1 65 ? -24.281 -15.711 16.672 1 85.44 65 ASP B N 1
ATOM 2862 C CA . ASP B 1 65 ? -25.609 -16.312 16.797 1 85.44 65 ASP B CA 1
ATOM 2863 C C . ASP B 1 65 ? -26.641 -15.492 16.031 1 85.44 65 ASP B C 1
ATOM 2865 O O . ASP B 1 65 ? -27.844 -15.617 16.281 1 85.44 65 ASP B O 1
ATOM 2869 N N . SER B 1 66 ? -26.141 -14.57 15.266 1 93.62 66 SER B N 1
ATOM 2870 C CA . SER B 1 66 ? -27.047 -13.828 14.391 1 93.62 66 SER B CA 1
ATOM 2871 C C . SER B 1 66 ? -26.875 -14.25 12.93 1 93.62 66 SER B C 1
ATOM 2873 O O . SER B 1 66 ? -25.766 -14.539 12.492 1 93.62 66 SER B O 1
ATOM 2875 N N . ARG B 1 67 ? -28.031 -14.211 12.32 1 95.5 67 ARG B N 1
ATOM 2876 C CA . ARG B 1 67 ? -28.062 -14.609 10.914 1 95.5 67 ARG B CA 1
ATOM 2877 C C . ARG B 1 67 ? -28.391 -13.422 10.016 1 95.5 67 ARG B C 1
ATOM 2879 O O . ARG B 1 67 ? -29.344 -12.688 10.266 1 95.5 67 ARG B O 1
ATOM 2886 N N . TYR B 1 68 ? -27.594 -13.258 8.93 1 96.31 68 TYR B N 1
ATOM 2887 C CA . TYR B 1 68 ? -27.781 -12.156 7.992 1 96.31 68 TYR B CA 1
ATOM 2888 C C . TYR B 1 68 ? -27.875 -12.672 6.562 1 96.31 68 TYR B C 1
ATOM 2890 O O . TYR B 1 68 ? -27.047 -13.461 6.121 1 96.31 68 TYR B O 1
ATOM 2898 N N . LYS B 1 69 ? -28.906 -12.227 5.918 1 96.19 69 LYS B N 1
ATOM 2899 C CA . LYS B 1 69 ? -28.906 -12.422 4.473 1 96.19 69 LYS B CA 1
ATOM 2900 C C . LYS B 1 69 ? -27.953 -11.453 3.787 1 96.19 69 LYS B C 1
ATOM 2902 O O . LYS B 1 69 ? -27.984 -10.25 4.051 1 96.19 69 LYS B O 1
ATOM 2907 N N . VAL B 1 70 ? -27.062 -11.969 2.984 1 97.38 70 VAL B N 1
ATOM 2908 C CA . VAL B 1 70 ? -26.109 -11.141 2.254 1 97.38 70 VAL B CA 1
ATOM 2909 C C . VAL B 1 70 ? -26.562 -10.977 0.806 1 97.38 70 VAL B C 1
ATOM 2911 O O . VAL B 1 70 ? -26.344 -11.867 -0.023 1 97.38 70 VAL B O 1
ATOM 2914 N N . GLN B 1 71 ? -27.078 -9.867 0.479 1 96.94 71 GLN B N 1
ATOM 2915 C CA . GLN B 1 71 ? -27.688 -9.617 -0.826 1 96.94 71 GLN B CA 1
ATOM 2916 C C . GLN B 1 71 ? -26.75 -8.797 -1.713 1 96.94 71 GLN B C 1
ATOM 2918 O O . GLN B 1 71 ? -25.656 -8.422 -1.288 1 96.94 71 GLN B O 1
ATOM 2923 N N . ARG B 1 72 ? -27.234 -8.633 -2.963 1 96.62 72 ARG B N 1
ATOM 2924 C CA . ARG B 1 72 ? -26.438 -7.852 -3.9 1 96.62 72 ARG B CA 1
ATOM 2925 C C . ARG B 1 72 ? -26.031 -6.516 -3.283 1 96.62 72 ARG B C 1
ATOM 2927 O O . ARG B 1 72 ? -26.859 -5.816 -2.697 1 96.62 72 ARG B O 1
ATOM 2934 N N . GLY B 1 73 ? -24.734 -6.219 -3.424 1 96.06 73 GLY B N 1
ATOM 2935 C CA . GLY B 1 73 ? -24.234 -4.961 -2.9 1 96.06 73 GLY B CA 1
ATOM 2936 C C . GLY B 1 73 ? -23.734 -5.062 -1.468 1 96.06 73 GLY B C 1
ATOM 2937 O O . GLY B 1 73 ? -23.219 -4.098 -0.915 1 96.06 73 GLY B O 1
ATOM 2938 N N . GLN B 1 74 ? -23.906 -6.238 -0.901 1 97.31 74 GLN B N 1
ATOM 2939 C CA . GLN B 1 74 ? -23.469 -6.441 0.477 1 97.31 74 GLN B CA 1
ATOM 2940 C C . GLN B 1 74 ? -22.297 -7.426 0.547 1 97.31 74 GLN B C 1
ATOM 2942 O O . GLN B 1 74 ? -22.141 -8.258 -0.345 1 97.31 74 GLN B O 1
ATOM 2947 N N . GLY B 1 75 ? -21.453 -7.262 1.552 1 97.56 75 GLY B N 1
ATOM 2948 C CA . GLY B 1 75 ? -20.297 -8.133 1.749 1 97.56 75 GLY B CA 1
ATOM 2949 C C . GLY B 1 75 ? -19.875 -8.234 3.201 1 97.56 75 GLY B C 1
ATOM 2950 O O . GLY B 1 75 ? -20.5 -7.625 4.078 1 97.56 75 GLY B O 1
ATOM 2951 N N . PHE B 1 76 ? -18.969 -9.062 3.449 1 97.69 76 PHE B N 1
ATOM 2952 C CA . PHE B 1 76 ? -18.438 -9.234 4.797 1 97.69 76 PHE B CA 1
ATOM 2953 C C . PHE B 1 76 ? -16.938 -9.461 4.758 1 97.69 76 PHE B C 1
ATOM 2955 O O . PHE B 1 76 ? -16.375 -9.789 3.709 1 97.69 76 PHE B O 1
ATOM 2962 N N . LEU B 1 77 ? -16.266 -9.18 5.824 1 97.25 77 LEU B N 1
ATOM 2963 C CA . LEU B 1 77 ? -14.836 -9.359 6.035 1 97.25 77 LEU B CA 1
ATOM 2964 C C . LEU B 1 77 ? -14.578 -10.297 7.211 1 97.25 77 LEU B C 1
ATOM 2966 O O . LEU B 1 77 ? -15.047 -10.047 8.328 1 97.25 77 LEU B O 1
ATOM 2970 N N . VAL B 1 78 ? -13.859 -11.438 6.961 1 95.69 78 VAL B N 1
ATOM 2971 C CA . VAL B 1 78 ? -13.594 -12.469 7.965 1 95.69 78 VAL B CA 1
ATOM 2972 C C . VAL B 1 78 ? -12.102 -12.5 8.297 1 95.69 78 VAL B C 1
ATOM 2974 O O . VAL B 1 78 ? -11.258 -12.375 7.402 1 95.69 78 VAL B O 1
ATOM 2977 N N . GLN B 1 79 ? -11.805 -12.594 9.508 1 95.44 79 GLN B N 1
ATOM 2978 C CA . GLN B 1 79 ? -10.453 -12.898 9.992 1 95.44 79 GLN B CA 1
ATOM 2979 C C . GLN B 1 79 ? -10.391 -14.297 10.586 1 95.44 79 GLN B C 1
ATOM 2981 O O . GLN B 1 79 ? -11.07 -14.594 11.57 1 95.44 79 GLN B O 1
ATOM 2986 N N . PHE B 1 80 ? -9.594 -15.188 10.031 1 93.56 80 PHE B N 1
ATOM 2987 C CA . PHE B 1 80 ? -9.531 -16.578 10.484 1 93.56 80 PHE B CA 1
ATOM 2988 C C . PHE B 1 80 ? -8.562 -16.719 11.656 1 93.56 80 PHE B C 1
ATOM 2990 O O . PHE B 1 80 ? -7.523 -16.062 11.688 1 93.56 80 PHE B O 1
ATOM 2997 N N . PRO B 1 81 ? -8.805 -17.5 12.57 1 92.44 81 PRO B N 1
ATOM 2998 C CA . PRO B 1 81 ? -10.094 -18.172 12.766 1 92.44 81 PRO B CA 1
ATOM 2999 C C . PRO B 1 81 ? -11.109 -17.281 13.492 1 92.44 81 PRO B C 1
ATOM 3001 O O . PRO B 1 81 ? -10.727 -16.391 14.258 1 92.44 81 PRO B O 1
ATOM 3004 N N . GLU B 1 82 ? -12.336 -17.406 13.188 1 92.44 82 GLU B N 1
ATOM 3005 C CA . GLU B 1 82 ? -13.383 -16.672 13.898 1 92.44 82 GLU B CA 1
ATOM 3006 C C . GLU B 1 82 ? -14.68 -17.484 13.938 1 92.44 82 GLU B C 1
ATOM 3008 O O . GLU B 1 82 ? -14.938 -18.312 13.062 1 92.44 82 GLU B O 1
ATOM 3013 N N . LYS B 1 83 ? -15.5 -17.297 14.961 1 92.31 83 LYS B N 1
ATOM 3014 C CA . LYS B 1 83 ? -16.781 -17.969 15.102 1 92.31 83 LYS B CA 1
ATOM 3015 C C . LYS B 1 83 ? -17.828 -17.359 14.18 1 92.31 83 LYS B C 1
ATOM 3017 O O . LYS B 1 83 ? -18.688 -16.578 14.625 1 92.31 83 LYS B O 1
ATOM 3022 N N . SER B 1 84 ? -17.75 -17.703 12.992 1 94.31 84 SER B N 1
ATOM 3023 C CA . SER B 1 84 ? -18.719 -17.281 11.984 1 94.31 84 SER B CA 1
ATOM 3024 C C . SER B 1 84 ? -18.844 -18.328 10.875 1 94.31 84 SER B C 1
ATOM 3026 O O . SER B 1 84 ? -18.109 -19.312 10.859 1 94.31 84 SER B O 1
ATOM 3028 N N . ARG B 1 85 ? -19.859 -18.109 10.125 1 93.94 85 ARG B N 1
ATOM 3029 C CA . ARG B 1 85 ? -20.203 -19.078 9.086 1 93.94 85 ARG B CA 1
ATOM 3030 C C . ARG B 1 85 ? -20.875 -18.391 7.902 1 93.94 85 ARG B C 1
ATOM 3032 O O . ARG B 1 85 ? -21.641 -17.438 8.086 1 93.94 85 ARG B O 1
ATOM 3039 N N . TYR B 1 86 ? -20.562 -18.797 6.695 1 93.25 86 TYR B N 1
ATOM 3040 C CA . TYR B 1 86 ? -21.328 -18.359 5.535 1 93.25 86 TYR B CA 1
ATOM 3041 C C . TYR B 1 86 ? -21.656 -19.531 4.617 1 93.25 86 TYR B C 1
ATOM 3043 O O . TYR B 1 86 ? -20.875 -20.469 4.492 1 93.25 86 TYR B O 1
ATOM 3051 N N . TYR B 1 87 ? -22.859 -19.531 4.066 1 92.62 87 TYR B N 1
ATOM 3052 C CA . TYR B 1 87 ? -23.328 -20.672 3.289 1 92.62 87 TYR B CA 1
ATOM 3053 C C . TYR B 1 87 ? -24.453 -20.266 2.354 1 92.62 87 TYR B C 1
ATOM 3055 O O . TYR B 1 87 ? -25 -19.156 2.465 1 92.62 87 TYR B O 1
ATOM 3063 N N . LEU B 1 88 ? -24.641 -21.031 1.392 1 92.06 88 LEU B N 1
ATOM 3064 C CA . LEU B 1 88 ? -25.797 -20.953 0.517 1 92.06 88 LEU B CA 1
ATOM 3065 C C . LEU B 1 88 ? -26.922 -21.844 1.044 1 92.06 88 LEU B C 1
ATOM 3067 O O . LEU B 1 88 ? -26.734 -23.031 1.259 1 92.06 88 LEU B O 1
ATOM 3071 N N . GLU B 1 89 ? -28.047 -21.203 1.3 1 89 89 GLU B N 1
ATOM 3072 C CA . GLU B 1 89 ? -29.188 -21.969 1.806 1 89 89 GLU B CA 1
ATOM 3073 C C . GLU B 1 89 ? -29.656 -23 0.78 1 89 89 GLU B C 1
ATOM 3075 O O . GLU B 1 89 ? -29.688 -22.719 -0.42 1 89 89 GLU B O 1
ATOM 3080 N N . ASN B 1 90 ? -30.062 -24.078 1.364 1 83.69 90 ASN B N 1
ATOM 3081 C CA . ASN B 1 90 ? -30.578 -25.141 0.5 1 83.69 90 ASN B CA 1
ATOM 3082 C C . ASN B 1 90 ? -31.906 -24.75 -0.141 1 83.69 90 ASN B C 1
ATOM 3084 O O . ASN B 1 90 ? -32.719 -24.062 0.477 1 83.69 90 ASN B O 1
ATOM 3088 N N . GLY B 1 91 ? -32.125 -25.234 -1.362 1 79.88 91 GLY B N 1
ATOM 3089 C CA . GLY B 1 91 ? -33.438 -25.078 -2.02 1 79.88 91 GLY B CA 1
ATOM 3090 C C . GLY B 1 91 ? -33.562 -23.781 -2.781 1 79.88 91 GLY B C 1
ATOM 3091 O O . GLY B 1 91 ? -34.656 -23.422 -3.225 1 79.88 91 GLY B O 1
ATOM 3092 N N . ARG B 1 92 ? -32.5 -23.078 -2.855 1 82.31 92 ARG B N 1
ATOM 3093 C CA . ARG B 1 92 ? -32.562 -21.828 -3.605 1 82.31 92 ARG B CA 1
ATOM 3094 C C . ARG B 1 92 ? -32.531 -22.078 -5.105 1 82.31 92 ARG B C 1
ATOM 3096 O O . ARG B 1 92 ? -31.828 -23 -5.562 1 82.31 92 ARG B O 1
ATOM 3103 N N . ASP B 1 93 ? -33.188 -21.203 -5.871 1 84.25 93 ASP B N 1
ATOM 3104 C CA . ASP B 1 93 ? -33.281 -21.359 -7.316 1 84.25 93 ASP B CA 1
ATOM 3105 C C . ASP B 1 93 ? -32.312 -20.422 -8.023 1 84.25 93 ASP B C 1
ATOM 3107 O O . ASP B 1 93 ? -32 -20.609 -9.211 1 84.25 93 ASP B O 1
ATOM 3111 N N . GLU B 1 94 ? -31.875 -19.453 -7.324 1 90.81 94 GLU B N 1
ATOM 3112 C CA . GLU B 1 94 ? -30.953 -18.5 -7.926 1 90.81 94 GLU B CA 1
ATOM 3113 C C . GLU B 1 94 ? -29.547 -18.656 -7.375 1 90.81 94 GLU B C 1
ATOM 3115 O O . GLU B 1 94 ? -29.359 -18.906 -6.18 1 90.81 94 GLU B O 1
ATOM 3120 N N . PRO B 1 95 ? -28.594 -18.578 -8.242 1 93.5 95 PRO B N 1
ATOM 3121 C CA . PRO B 1 95 ? -27.203 -18.719 -7.777 1 93.5 95 PRO B CA 1
ATOM 3122 C C . PRO B 1 95 ? -26.734 -17.547 -6.926 1 93.5 95 PRO B C 1
ATOM 3124 O O . PRO B 1 95 ? -27.25 -16.422 -7.074 1 93.5 95 PRO B O 1
ATOM 3127 N N . TRP B 1 96 ? -25.906 -17.812 -5.965 1 95.12 96 TRP B N 1
ATOM 3128 C CA . TRP B 1 96 ? -25.156 -16.781 -5.254 1 95.12 96 TRP B CA 1
ATOM 3129 C C . TRP B 1 96 ? -23.859 -16.438 -5.992 1 95.12 96 TRP B C 1
ATOM 3131 O O . TRP B 1 96 ? -22.953 -17.266 -6.074 1 95.12 96 TRP B O 1
ATOM 3141 N N . GLU B 1 97 ? -23.766 -15.289 -6.613 1 95.94 97 GLU B N 1
ATOM 3142 C CA . GLU B 1 97 ? -22.578 -14.797 -7.309 1 95.94 97 GLU B CA 1
ATOM 3143 C C . GLU B 1 97 ? -21.844 -13.75 -6.473 1 95.94 97 GLU B C 1
ATOM 3145 O O . GLU B 1 97 ? -22.453 -12.781 -6.008 1 95.94 97 GLU B O 1
ATOM 3150 N N . PHE B 1 98 ? -20.594 -13.961 -6.301 1 96.94 98 PHE B N 1
ATOM 3151 C CA . PHE B 1 98 ? -19.875 -13.062 -5.406 1 96.94 98 PHE B CA 1
ATOM 3152 C C . PHE B 1 98 ? -18.422 -12.914 -5.848 1 96.94 98 PHE B C 1
ATOM 3154 O O . PHE B 1 98 ? -17.875 -13.781 -6.531 1 96.94 98 PHE B O 1
ATOM 3161 N N . LEU B 1 99 ? -17.859 -11.805 -5.535 1 98 99 LEU B N 1
ATOM 3162 C CA . LEU B 1 99 ? -16.422 -11.508 -5.605 1 98 99 LEU B CA 1
ATOM 3163 C C . LEU B 1 99 ? -15.75 -11.773 -4.262 1 98 99 LEU B C 1
ATOM 3165 O O . LEU B 1 99 ? -16.281 -11.414 -3.213 1 98 99 LEU B O 1
ATOM 3169 N N . TYR B 1 100 ? -14.633 -12.5 -4.254 1 97.31 100 TYR B N 1
ATOM 3170 C CA . TYR B 1 100 ? -13.93 -12.695 -2.988 1 97.31 100 TYR B CA 1
ATOM 3171 C C . TYR B 1 100 ? -12.43 -12.469 -3.152 1 97.31 100 TYR B C 1
ATOM 3173 O O . TYR B 1 100 ? -11.891 -12.609 -4.254 1 97.31 100 TYR B O 1
ATOM 3181 N N . LEU B 1 101 ? -11.766 -12.016 -2.184 1 97.94 101 LEU B N 1
ATOM 3182 C CA . LEU B 1 101 ? -10.32 -11.883 -2.053 1 97.94 101 LEU B CA 1
ATOM 3183 C C . LEU B 1 101 ? -9.828 -12.539 -0.768 1 97.94 101 LEU B C 1
ATOM 3185 O O . LEU B 1 101 ? -10.359 -12.273 0.312 1 97.94 101 LEU B O 1
ATOM 3189 N N . HIS B 1 102 ? -8.93 -13.422 -0.881 1 97 102 HIS B N 1
ATOM 3190 C CA . HIS B 1 102 ? -8.273 -14.117 0.225 1 97 102 HIS B CA 1
ATOM 3191 C C . HIS B 1 102 ? -6.812 -13.695 0.351 1 97 102 HIS B C 1
ATOM 3193 O O . HIS B 1 102 ? -6.062 -13.734 -0.628 1 97 102 HIS B O 1
ATOM 3199 N N . PHE B 1 103 ? -6.422 -13.234 1.551 1 97.31 103 PHE B N 1
ATOM 3200 C CA . PHE B 1 103 ? -5.086 -12.664 1.683 1 97.31 103 PHE B CA 1
ATOM 3201 C C . PHE B 1 103 ? -4.57 -12.82 3.107 1 97.31 103 PHE B C 1
ATOM 3203 O O . PHE B 1 103 ? -5.316 -13.211 4.004 1 97.31 103 PHE B O 1
ATOM 3210 N N . LEU B 1 104 ? -3.293 -12.586 3.26 1 95.12 104 LEU B N 1
ATOM 3211 C CA . LEU B 1 104 ? -2.586 -12.711 4.531 1 95.12 104 LEU B CA 1
ATOM 3212 C C . LEU B 1 104 ? -1.761 -11.461 4.816 1 95.12 104 LEU B C 1
ATOM 3214 O O . LEU B 1 104 ? -1.54 -10.641 3.92 1 95.12 104 LEU B O 1
ATOM 3218 N N . GLY B 1 105 ? -1.298 -11.375 6.113 1 94.94 105 GLY B N 1
ATOM 3219 C CA . GLY B 1 105 ? -0.312 -10.375 6.477 1 94.94 105 GLY B CA 1
ATOM 3220 C C . GLY B 1 105 ? -0.774 -9.461 7.602 1 94.94 105 GLY B C 1
ATOM 3221 O O . GLY B 1 105 ? -1.906 -8.977 7.586 1 94.94 105 GLY B O 1
ATOM 3222 N N . ASP B 1 106 ? 0.119 -9.109 8.453 1 94.94 106 ASP B N 1
ATOM 3223 C CA . ASP B 1 106 ? -0.194 -8.305 9.633 1 94.94 106 ASP B CA 1
ATOM 3224 C C . ASP B 1 106 ? -0.502 -6.859 9.242 1 94.94 106 ASP B C 1
ATOM 3226 O O . ASP B 1 106 ? -1.115 -6.121 10.016 1 94.94 106 ASP B O 1
ATOM 3230 N N . GLY B 1 107 ? -0.047 -6.523 8.07 1 95.94 107 GLY B N 1
ATOM 3231 C CA . GLY B 1 107 ? -0.335 -5.184 7.586 1 95.94 107 GLY B CA 1
ATOM 3232 C C . GLY B 1 107 ? -1.816 -4.926 7.387 1 95.94 107 GLY B C 1
ATOM 3233 O O . GLY B 1 107 ? -2.246 -3.773 7.301 1 95.94 107 GLY B O 1
ATOM 3234 N N . ALA B 1 108 ? -2.588 -6 7.344 1 97.38 108 ALA B N 1
ATOM 3235 C CA . ALA B 1 108 ? -4.023 -5.867 7.098 1 97.38 108 ALA B CA 1
ATOM 3236 C C . ALA B 1 108 ? -4.781 -5.641 8.406 1 97.38 108 ALA B C 1
ATOM 3238 O O . ALA B 1 108 ? -5.922 -5.168 8.391 1 97.38 108 ALA B O 1
ATOM 3239 N N . LEU B 1 109 ? -4.219 -5.973 9.516 1 96.69 109 LEU B N 1
ATOM 3240 C CA . LEU B 1 109 ? -4.906 -6.062 10.797 1 96.69 109 LEU B CA 1
ATOM 3241 C C . LEU B 1 109 ? -5.512 -4.719 11.188 1 96.69 109 LEU B C 1
ATOM 3243 O O . LEU B 1 109 ? -6.688 -4.645 11.547 1 96.69 109 LEU B O 1
ATOM 3247 N N . PRO B 1 110 ? -4.73 -3.623 11.094 1 96.81 110 PRO B N 1
ATOM 3248 C CA . PRO B 1 110 ? -5.328 -2.346 11.484 1 96.81 110 PRO B CA 1
ATOM 3249 C C . PRO B 1 110 ? -6.535 -1.97 10.625 1 96.81 110 PRO B C 1
ATOM 3251 O O . PRO B 1 110 ? -7.516 -1.423 11.141 1 96.81 110 PRO B O 1
ATOM 3254 N N . PHE B 1 111 ? -6.473 -2.242 9.344 1 97.44 111 PHE B N 1
ATOM 3255 C CA . PHE B 1 111 ? -7.582 -1.949 8.445 1 97.44 111 PHE B CA 1
ATOM 3256 C C . PHE B 1 111 ? -8.805 -2.783 8.805 1 97.44 111 PHE B C 1
ATOM 3258 O O . PHE B 1 111 ? -9.914 -2.254 8.93 1 97.44 111 PHE B O 1
ATOM 3265 N N . VAL B 1 112 ? -8.586 -4.09 8.992 1 97.25 112 VAL B N 1
ATOM 3266 C CA . VAL B 1 112 ? -9.672 -5.027 9.258 1 97.25 112 VAL B CA 1
ATOM 3267 C C . VAL B 1 112 ? -10.344 -4.676 10.586 1 97.25 112 VAL B C 1
ATOM 3269 O O . VAL B 1 112 ? -11.57 -4.652 10.672 1 97.25 112 VAL B O 1
ATOM 3272 N N . ARG B 1 113 ? -9.547 -4.375 11.57 1 96.25 113 ARG B N 1
ATOM 3273 C CA . ARG B 1 113 ? -10.086 -3.992 12.867 1 96.25 113 ARG B CA 1
ATOM 3274 C C . ARG B 1 113 ? -10.969 -2.75 12.758 1 96.25 113 ARG B C 1
ATOM 3276 O O . ARG B 1 113 ? -12.078 -2.719 13.289 1 96.25 113 ARG B O 1
ATOM 3283 N N . LYS B 1 114 ? -10.492 -1.783 12.062 1 96.31 114 LYS B N 1
ATOM 3284 C CA . LYS B 1 114 ? -11.234 -0.531 11.945 1 96.31 114 LYS B CA 1
ATOM 3285 C C . LYS B 1 114 ? -12.516 -0.725 11.141 1 96.31 114 LYS B C 1
ATOM 3287 O O . LYS B 1 114 ? -13.57 -0.225 11.516 1 96.31 114 LYS B O 1
ATOM 3292 N N . ILE B 1 115 ? -12.453 -1.404 10.078 1 96.56 115 ILE B N 1
ATOM 3293 C CA . ILE B 1 115 ? -13.609 -1.659 9.227 1 96.56 115 ILE B CA 1
ATOM 3294 C C . ILE B 1 115 ? -14.672 -2.416 10.023 1 96.56 115 ILE B C 1
ATOM 3296 O O . ILE B 1 115 ? -15.859 -2.076 9.977 1 96.56 115 ILE B O 1
ATOM 3300 N N . ARG B 1 116 ? -14.227 -3.387 10.805 1 95.56 116 ARG B N 1
ATOM 3301 C CA . ARG B 1 116 ? -15.156 -4.215 11.57 1 95.56 116 ARG B CA 1
ATOM 3302 C C . ARG B 1 116 ? -15.75 -3.432 12.734 1 95.56 116 ARG B C 1
ATOM 3304 O O . ARG B 1 116 ? -16.844 -3.748 13.211 1 95.56 116 ARG B O 1
ATOM 3311 N N . ASN B 1 117 ? -15.016 -2.473 13.219 1 94.88 117 ASN B N 1
ATOM 3312 C CA . ASN B 1 117 ? -15.578 -1.586 14.234 1 94.88 117 ASN B CA 1
ATOM 3313 C C . ASN B 1 117 ? -16.719 -0.752 13.68 1 94.88 117 ASN B C 1
ATOM 3315 O O . ASN B 1 117 ? -17.703 -0.476 14.391 1 94.88 117 ASN B O 1
ATOM 3319 N N . ILE B 1 118 ? -16.609 -0.35 12.445 1 93.31 118 ILE B N 1
ATOM 3320 C CA . ILE B 1 118 ? -17.641 0.453 11.797 1 93.31 118 ILE B CA 1
ATOM 3321 C C . ILE B 1 118 ? -18.781 -0.451 11.32 1 93.31 118 ILE B C 1
ATOM 3323 O O . ILE B 1 118 ? -19.953 -0.144 11.531 1 93.31 118 ILE B O 1
ATOM 3327 N N . CYS B 1 119 ? -18.359 -1.56 10.688 1 94.25 119 CYS B N 1
ATOM 3328 C CA . CYS B 1 119 ? -19.297 -2.559 10.18 1 94.25 119 CYS B CA 1
ATOM 3329 C C . CYS B 1 119 ? -18.969 -3.939 10.734 1 94.25 119 CYS B C 1
ATOM 3331 O O . CYS B 1 119 ? -18.359 -4.766 10.055 1 94.25 119 CYS B O 1
ATOM 3333 N N . PRO B 1 120 ? -19.453 -4.27 11.867 1 92.19 120 PRO B N 1
ATOM 3334 C CA . PRO B 1 120 ? -19.062 -5.504 12.547 1 92.19 120 PRO B CA 1
ATOM 3335 C C . PRO B 1 120 ? -19.547 -6.758 11.82 1 92.19 120 PRO B C 1
ATOM 3337 O O . PRO B 1 120 ? -18.953 -7.828 11.969 1 92.19 120 PRO B O 1
ATOM 3340 N N . ASN B 1 121 ? -20.688 -6.668 11.078 1 93.69 121 ASN B N 1
ATOM 3341 C CA . ASN B 1 121 ? -21.25 -7.844 10.43 1 93.69 121 ASN B CA 1
ATOM 3342 C C . ASN B 1 121 ? -21.219 -7.715 8.906 1 93.69 121 ASN B C 1
ATOM 3344 O O . ASN B 1 121 ? -20.297 -8.211 8.258 1 93.69 121 ASN B O 1
ATOM 3348 N N . LEU B 1 122 ? -22.094 -6.898 8.344 1 96.38 122 LEU B N 1
ATOM 3349 C CA . LEU B 1 122 ? -22.141 -6.727 6.898 1 96.38 122 LEU B CA 1
ATOM 3350 C C . LEU B 1 122 ? -21.719 -5.312 6.508 1 96.38 122 LEU B C 1
ATOM 3352 O O . LEU B 1 122 ? -21.906 -4.371 7.277 1 96.38 122 LEU B O 1
ATOM 3356 N N . MET B 1 123 ? -21.078 -5.23 5.402 1 95.69 123 MET B N 1
ATOM 3357 C CA . MET B 1 123 ? -20.812 -3.938 4.777 1 95.69 123 MET B CA 1
ATOM 3358 C C . MET B 1 123 ? -21.547 -3.82 3.441 1 95.69 123 MET B C 1
ATOM 3360 O O . MET B 1 123 ? -21.922 -4.832 2.848 1 95.69 123 MET B O 1
ATOM 3364 N N . SER B 1 124 ? -21.719 -2.582 2.977 1 95.31 124 SER B N 1
ATOM 3365 C CA . SER B 1 124 ? -22.484 -2.371 1.744 1 95.31 124 SER B CA 1
ATOM 3366 C C . SER B 1 124 ? -21.797 -1.35 0.844 1 95.31 124 SER B C 1
ATOM 3368 O O . SER B 1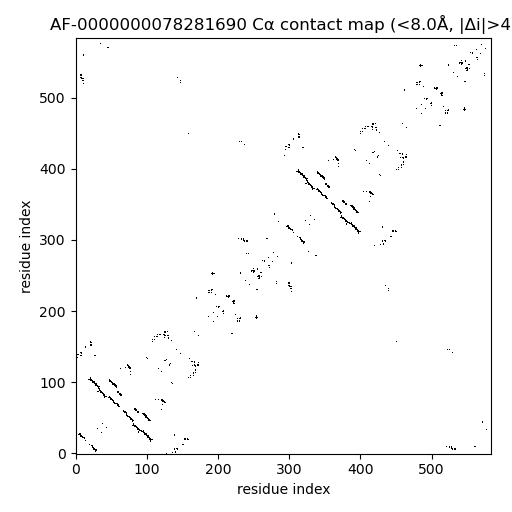 124 ? -22.406 -0.353 0.451 1 95.31 124 SER B O 1
ATOM 3370 N N . PRO B 1 125 ? -20.531 -1.639 0.517 1 94.44 125 PRO B N 1
ATOM 3371 C CA . PRO B 1 125 ? -19.906 -0.72 -0.446 1 94.44 125 PRO B CA 1
ATOM 3372 C C . PRO B 1 125 ? -20.656 -0.672 -1.775 1 94.44 125 PRO B C 1
ATOM 3374 O O . PRO B 1 125 ? -21.172 -1.694 -2.236 1 94.44 125 PRO B O 1
ATOM 3377 N N . ASP B 1 126 ? -20.672 0.508 -2.395 1 93.06 126 ASP B N 1
ATOM 3378 C CA . ASP B 1 126 ? -21.281 0.652 -3.711 1 93.06 126 ASP B CA 1
ATOM 3379 C C . ASP B 1 126 ? -20.547 -0.18 -4.758 1 93.06 126 ASP B C 1
ATOM 3381 O O . ASP B 1 126 ? -19.312 -0.234 -4.758 1 93.06 126 ASP B O 1
ATOM 3385 N N . GLU B 1 127 ? -21.25 -0.75 -5.617 1 92.62 127 GLU B N 1
ATOM 3386 C CA . GLU B 1 127 ? -20.672 -1.616 -6.637 1 92.62 127 GLU B CA 1
ATOM 3387 C C . GLU B 1 127 ? -19.703 -0.843 -7.535 1 92.62 127 GLU B C 1
ATOM 3389 O O . GLU B 1 127 ? -18.766 -1.416 -8.078 1 92.62 127 GLU B O 1
ATOM 3394 N N . SER B 1 128 ? -19.953 0.438 -7.688 1 91.44 128 SER B N 1
ATOM 3395 C CA . SER B 1 128 ? -19.109 1.268 -8.547 1 91.44 128 SER B CA 1
ATOM 3396 C C . SER B 1 128 ? -18.016 1.946 -7.746 1 91.44 128 SER B C 1
ATOM 3398 O O . SER B 1 128 ? -17.25 2.756 -8.289 1 91.44 128 SER B O 1
ATOM 3400 N N . SER B 1 129 ? -17.984 1.617 -6.469 1 93.31 129 SER B N 1
ATOM 3401 C CA . SER B 1 129 ? -16.984 2.236 -5.621 1 93.31 129 SER B CA 1
ATOM 3402 C C . SER B 1 129 ? -15.578 1.798 -6.023 1 93.31 129 SER B C 1
ATOM 3404 O O . SER B 1 129 ? -15.398 0.734 -6.621 1 93.31 129 SER B O 1
ATOM 3406 N N . PRO B 1 130 ? -14.555 2.549 -5.641 1 94.12 130 PRO B N 1
ATOM 3407 C CA . PRO B 1 130 ? -13.18 2.25 -6.043 1 94.12 130 PRO B CA 1
ATOM 3408 C C . PRO B 1 130 ? -12.711 0.869 -5.586 1 94.12 130 PRO B C 1
ATOM 3410 O O . PRO B 1 130 ? -12.141 0.114 -6.371 1 94.12 130 PRO B O 1
ATOM 3413 N N . PRO B 1 131 ? -12.922 0.419 -4.355 1 97.19 131 PRO B N 1
ATOM 3414 C CA . PRO B 1 131 ? -12.422 -0.896 -3.947 1 97.19 131 PRO B CA 1
ATOM 3415 C C . PRO B 1 131 ? -13.016 -2.035 -4.773 1 97.19 131 PRO B C 1
ATOM 3417 O O . PRO B 1 131 ? -12.305 -2.977 -5.133 1 97.19 131 PRO B O 1
ATOM 3420 N N . ILE B 1 132 ? -14.297 -1.919 -5.105 1 97.06 132 ILE B N 1
ATOM 3421 C CA . ILE B 1 132 ? -14.938 -2.99 -5.859 1 97.06 132 ILE B CA 1
ATOM 3422 C C . ILE B 1 132 ? -14.445 -2.965 -7.305 1 97.06 132 ILE B C 1
ATOM 3424 O O . ILE B 1 132 ? -14.102 -4.008 -7.871 1 97.06 132 ILE B O 1
ATOM 3428 N N . ARG B 1 133 ? -14.344 -1.794 -7.887 1 95.75 133 ARG B N 1
ATOM 3429 C CA . ARG B 1 133 ? -13.836 -1.66 -9.25 1 95.75 133 ARG B CA 1
ATOM 3430 C C . ARG B 1 133 ? -12.406 -2.184 -9.352 1 95.75 133 ARG B C 1
ATOM 3432 O O . ARG B 1 133 ? -12.055 -2.873 -10.312 1 95.75 133 ARG B O 1
ATOM 3439 N N . MET B 1 134 ? -11.609 -1.873 -8.367 1 96.81 134 MET B N 1
ATOM 3440 C CA . MET B 1 134 ? -10.219 -2.32 -8.336 1 96.81 134 MET B CA 1
ATOM 3441 C C . MET B 1 134 ? -10.141 -3.842 -8.281 1 96.81 134 MET B C 1
ATOM 3443 O O . MET B 1 134 ? -9.352 -4.453 -9 1 96.81 134 MET B O 1
ATOM 3447 N N . ALA B 1 135 ? -10.93 -4.434 -7.414 1 97.69 135 ALA B N 1
ATOM 3448 C CA . ALA B 1 135 ? -10.914 -5.883 -7.238 1 97.69 135 ALA B CA 1
ATOM 3449 C C . ALA B 1 135 ? -11.367 -6.594 -8.508 1 97.69 135 ALA B C 1
ATOM 3451 O O . ALA B 1 135 ? -10.758 -7.582 -8.93 1 97.69 135 ALA B O 1
ATOM 3452 N N . LEU B 1 136 ? -12.406 -6.051 -9.133 1 96.94 136 LEU B N 1
ATOM 3453 C CA . LEU B 1 136 ? -12.922 -6.652 -10.359 1 96.94 136 LEU B CA 1
ATOM 3454 C C . LEU B 1 136 ? -11.914 -6.5 -11.5 1 96.94 136 LEU B C 1
ATOM 3456 O O . LEU B 1 136 ? -11.758 -7.41 -12.32 1 96.94 136 LEU B O 1
ATOM 3460 N N . HIS B 1 137 ? -11.266 -5.379 -11.555 1 96.56 137 HIS B N 1
ATOM 3461 C CA . HIS B 1 137 ? -10.25 -5.16 -12.578 1 96.56 137 HIS B CA 1
ATOM 3462 C C . HIS B 1 137 ? -9.094 -6.145 -12.422 1 96.56 137 HIS B C 1
ATOM 3464 O O . HIS B 1 137 ? -8.633 -6.73 -13.406 1 96.56 137 HIS B O 1
ATOM 3470 N N . LEU B 1 138 ? -8.625 -6.293 -11.188 1 96.06 138 LEU B N 1
ATOM 3471 C CA . LEU B 1 138 ? -7.562 -7.258 -10.938 1 96.06 138 LEU B CA 1
ATOM 3472 C C . LEU B 1 138 ? -7.996 -8.664 -11.328 1 96.06 138 LEU B C 1
ATOM 3474 O O . LEU B 1 138 ? -7.238 -9.398 -11.961 1 96.06 138 LEU B O 1
ATOM 3478 N N . GLN B 1 139 ? -9.203 -8.992 -10.914 1 95.31 139 GLN B N 1
ATOM 3479 C CA . GLN B 1 139 ? -9.75 -10.305 -11.234 1 95.31 139 GLN B CA 1
ATOM 3480 C C . GLN B 1 139 ? -9.758 -10.539 -12.742 1 95.31 139 GLN B C 1
ATOM 3482 O O . GLN B 1 139 ? -9.375 -11.617 -13.211 1 95.31 139 GLN B O 1
ATOM 3487 N N . ASN B 1 140 ? -10.172 -9.562 -13.461 1 93 140 ASN B N 1
ATOM 3488 C CA . ASN B 1 140 ? -10.203 -9.664 -14.914 1 93 140 ASN B CA 1
ATOM 3489 C C . ASN B 1 140 ? -8.805 -9.859 -15.492 1 93 140 ASN B C 1
ATOM 3491 O O . ASN B 1 140 ? -8.602 -10.711 -16.359 1 93 140 ASN B O 1
ATOM 3495 N N . ARG B 1 141 ? -7.84 -9.148 -15.016 1 91.06 141 ARG B N 1
ATOM 3496 C CA . ARG B 1 141 ? -6.461 -9.25 -15.484 1 91.06 141 ARG B CA 1
ATOM 3497 C C . ARG B 1 141 ? -5.895 -10.641 -15.227 1 91.06 141 ARG B C 1
ATOM 3499 O O . ARG B 1 141 ? -5.344 -11.266 -16.141 1 91.06 141 ARG B O 1
ATOM 3506 N N . LEU B 1 142 ? -6.117 -11.117 -14.062 1 90 142 LEU B N 1
ATOM 3507 C CA . LEU B 1 142 ? -5.457 -12.352 -13.656 1 90 142 LEU B CA 1
ATOM 3508 C C . LEU B 1 142 ? -6.156 -13.57 -14.25 1 90 142 LEU B C 1
ATOM 3510 O O . LEU B 1 142 ? -5.508 -14.562 -14.57 1 90 142 LEU B O 1
ATOM 3514 N N . THR B 1 143 ? -7.445 -13.508 -14.414 1 87.94 143 THR B N 1
ATOM 3515 C CA . THR B 1 143 ? -8.164 -14.625 -15.016 1 87.94 143 THR B CA 1
ATOM 3516 C C . THR B 1 143 ? -7.93 -14.672 -16.531 1 87.94 143 THR B C 1
ATOM 3518 O O . THR B 1 143 ? -8.164 -15.703 -17.156 1 87.94 143 THR B O 1
ATOM 3521 N N . ASN B 1 144 ? -7.477 -13.57 -17.062 1 82.75 144 ASN B N 1
ATOM 3522 C CA . ASN B 1 144 ? -7.148 -13.539 -18.484 1 82.75 144 ASN B CA 1
ATOM 3523 C C . ASN B 1 144 ? -5.68 -13.859 -18.734 1 82.75 144 ASN B C 1
ATOM 3525 O O . ASN B 1 144 ? -5.168 -13.656 -19.844 1 82.75 144 ASN B O 1
ATOM 3529 N N . GLY B 1 145 ? -5.039 -14.203 -17.703 1 78.06 145 GLY B N 1
ATOM 3530 C CA . GLY B 1 145 ? -3.717 -14.773 -17.906 1 78.06 145 GLY B CA 1
ATOM 3531 C C . GLY B 1 145 ? -2.592 -13.836 -17.5 1 78.06 145 GLY B C 1
ATOM 3532 O O . GLY B 1 145 ? -1.418 -14.203 -17.562 1 78.06 145 GLY B O 1
ATOM 3533 N N . GLU B 1 146 ? -2.893 -12.602 -17.156 1 82.5 146 GLU B N 1
ATOM 3534 C CA . GLU B 1 146 ? -1.844 -11.703 -16.688 1 82.5 146 GLU B CA 1
ATOM 3535 C C . GLU B 1 146 ? -1.252 -12.188 -15.367 1 82.5 146 GLU B C 1
ATOM 3537 O O . GLU B 1 146 ? -1.917 -12.891 -14.602 1 82.5 146 GLU B O 1
ATOM 3542 N N . ARG B 1 147 ? -0.046 -11.812 -15.164 1 83.31 147 ARG B N 1
ATOM 3543 C CA . ARG B 1 147 ? 0.629 -12.148 -13.914 1 83.31 147 ARG B CA 1
ATOM 3544 C C . ARG B 1 147 ? 0.996 -10.883 -13.133 1 83.31 147 ARG B C 1
ATOM 3546 O O . ARG B 1 147 ? 1.275 -9.844 -13.727 1 83.31 147 ARG B O 1
ATOM 3553 N N . LEU B 1 148 ? 1.036 -11.094 -11.891 1 88.44 148 LEU B N 1
ATOM 3554 C CA . LEU B 1 148 ? 1.485 -9.984 -11.062 1 88.44 148 LEU B CA 1
ATOM 3555 C C . LEU B 1 148 ? 3.006 -9.867 -11.086 1 88.44 148 LEU B C 1
ATOM 3557 O O . LEU B 1 148 ? 3.711 -10.875 -11.062 1 88.44 148 LEU B O 1
ATOM 3561 N N . GLN B 1 149 ? 3.477 -8.609 -11.094 1 84.12 149 GLN B N 1
ATOM 3562 C CA . GLN B 1 149 ? 4.898 -8.367 -10.883 1 84.12 149 GLN B CA 1
ATOM 3563 C C . GLN B 1 149 ? 5.27 -8.539 -9.414 1 84.12 149 GLN B C 1
ATOM 3565 O O . GLN B 1 149 ? 4.395 -8.594 -8.547 1 84.12 149 GLN B O 1
ATOM 3570 N N . LYS B 1 150 ? 6.547 -8.641 -9.234 1 88.19 150 LYS B N 1
ATOM 3571 C CA . LYS B 1 150 ? 7.031 -8.734 -7.859 1 88.19 150 LYS B CA 1
ATOM 3572 C C . LYS B 1 150 ? 6.477 -7.598 -7.004 1 88.19 150 LYS B C 1
ATOM 3574 O O . LYS B 1 150 ? 6.496 -6.434 -7.414 1 88.19 150 LYS B O 1
ATOM 3579 N N . TYR B 1 151 ? 5.844 -7.895 -5.914 1 93.75 151 TYR B N 1
ATOM 3580 C CA . TYR B 1 151 ? 5.344 -7.02 -4.863 1 93.75 151 TYR B CA 1
ATOM 3581 C C . TYR B 1 151 ? 4.035 -6.355 -5.277 1 93.75 151 TYR B C 1
ATOM 3583 O O . TYR B 1 151 ? 3.455 -5.582 -4.516 1 93.75 151 TYR B O 1
ATOM 3591 N N . GLU B 1 152 ? 3.502 -6.668 -6.465 1 93.81 152 GLU B N 1
ATOM 3592 C CA . GLU B 1 152 ? 2.281 -6.035 -6.949 1 93.81 152 GLU B CA 1
ATOM 3593 C C . GLU B 1 152 ? 1.068 -6.469 -6.133 1 93.81 152 GLU B C 1
ATOM 3595 O O . GLU B 1 152 ? 0.13 -5.695 -5.941 1 93.81 152 GLU B O 1
ATOM 3600 N N . GLY B 1 153 ? 1.065 -7.707 -5.684 1 96.25 153 GLY B N 1
ATOM 3601 C CA . GLY B 1 153 ? -0.045 -8.188 -4.879 1 96.25 153 GLY B CA 1
ATOM 3602 C C . GLY B 1 153 ? -0.236 -7.406 -3.596 1 96.25 153 GLY B C 1
ATOM 3603 O O . GLY B 1 153 ? -1.354 -7.004 -3.268 1 96.25 153 GLY B O 1
ATOM 3604 N N . GLY B 1 154 ? 0.898 -7.215 -2.889 1 96.88 154 GLY B N 1
ATOM 3605 C CA . GLY B 1 154 ? 0.847 -6.418 -1.674 1 96.88 154 GLY B CA 1
ATOM 3606 C C . GLY B 1 154 ? 0.443 -4.977 -1.922 1 96.88 154 GLY B C 1
ATOM 3607 O O . GLY B 1 154 ? -0.316 -4.398 -1.143 1 96.88 154 GLY B O 1
ATOM 3608 N N . GLU B 1 155 ? 0.989 -4.422 -3.012 1 96.5 155 GLU B N 1
ATOM 3609 C CA . GLU B 1 155 ? 0.633 -3.057 -3.383 1 96.5 155 GLU B CA 1
ATOM 3610 C C . GLU B 1 155 ? -0.865 -2.928 -3.643 1 96.5 155 GLU B C 1
ATOM 3612 O O . GLU B 1 155 ? -1.504 -1.988 -3.164 1 96.5 155 GLU B O 1
ATOM 3617 N N . PHE B 1 156 ? -1.393 -3.861 -4.367 1 97.62 156 PHE B N 1
ATOM 3618 C CA . PHE B 1 156 ? -2.822 -3.889 -4.648 1 97.62 156 PHE B CA 1
ATOM 3619 C C . PHE B 1 156 ? -3.631 -3.957 -3.359 1 97.62 156 PHE B C 1
ATOM 3621 O O . PHE B 1 156 ? -4.559 -3.174 -3.16 1 97.62 156 PHE B O 1
ATOM 3628 N N . LEU B 1 157 ? -3.271 -4.883 -2.514 1 98.31 157 LEU B N 1
ATOM 3629 C CA . LEU B 1 157 ? -4.039 -5.109 -1.294 1 98.31 157 LEU B CA 1
ATOM 3630 C C . LEU B 1 157 ? -4.059 -3.859 -0.421 1 98.31 157 LEU B C 1
ATOM 3632 O O . LEU B 1 157 ? -5.09 -3.518 0.161 1 98.31 157 LEU B O 1
ATOM 3636 N N . TYR B 1 158 ? -2.932 -3.195 -0.325 1 98.31 158 TYR B N 1
ATOM 3637 C CA . TYR B 1 158 ? -2.893 -1.985 0.488 1 98.31 158 TYR B CA 1
ATOM 3638 C C . TYR B 1 158 ? -3.836 -0.925 -0.066 1 98.31 158 TYR B C 1
ATOM 3640 O O . TYR B 1 158 ? -4.594 -0.307 0.685 1 98.31 158 TYR B O 1
ATOM 3648 N N . ARG B 1 159 ? -3.779 -0.697 -1.312 1 97.62 159 ARG B N 1
ATOM 3649 C CA . ARG B 1 159 ? -4.66 0.263 -1.967 1 97.62 159 ARG B CA 1
ATOM 3650 C C . ARG B 1 159 ? -6.125 -0.135 -1.801 1 97.62 159 ARG B C 1
ATOM 3652 O O . ARG B 1 159 ? -6.984 0.72 -1.579 1 97.62 159 ARG B O 1
ATOM 3659 N N . PHE B 1 160 ? -6.355 -1.409 -1.967 1 98.5 160 PHE B N 1
ATOM 3660 C CA . PHE B 1 160 ? -7.703 -1.941 -1.83 1 98.5 160 PHE B CA 1
ATOM 3661 C C . PHE B 1 160 ? -8.25 -1.681 -0.431 1 98.5 160 PHE B C 1
ATOM 3663 O O . PHE B 1 160 ? -9.375 -1.195 -0.277 1 98.5 160 PHE B O 1
ATOM 3670 N N . LEU B 1 161 ? -7.48 -2.025 0.576 1 98.25 161 LEU B N 1
ATOM 3671 C CA . LEU B 1 161 ? -7.91 -1.879 1.963 1 98.25 161 LEU B CA 1
ATOM 3672 C C . LEU B 1 161 ? -8.133 -0.41 2.312 1 98.25 161 LEU B C 1
ATOM 3674 O O . LEU B 1 161 ? -9.078 -0.072 3.023 1 98.25 161 LEU B O 1
ATOM 3678 N N . CYS B 1 162 ? -7.23 0.479 1.801 1 96.75 162 CYS B N 1
ATOM 3679 C CA . CYS B 1 162 ? -7.445 1.911 1.981 1 96.75 162 CYS B CA 1
ATOM 3680 C C . CYS B 1 162 ? -8.766 2.346 1.364 1 96.75 162 CYS B C 1
ATOM 3682 O O . CYS B 1 162 ? -9.547 3.053 2 1 96.75 162 CYS B O 1
ATOM 3684 N N . ALA B 1 163 ? -9.023 1.948 0.136 1 96 163 ALA B N 1
ATOM 3685 C CA . ALA B 1 163 ? -10.234 2.324 -0.58 1 96 163 ALA B CA 1
ATOM 3686 C C . ALA B 1 163 ? -11.477 1.774 0.118 1 96 163 ALA B C 1
ATOM 3688 O O . ALA B 1 163 ? -12.5 2.459 0.215 1 96 163 ALA B O 1
ATOM 3689 N N . LEU B 1 164 ? -11.367 0.519 0.556 1 97.25 164 LEU B N 1
ATOM 3690 C CA . LEU B 1 164 ? -12.484 -0.109 1.248 1 97.25 164 LEU B CA 1
ATOM 3691 C C . LEU B 1 164 ? -12.82 0.637 2.537 1 97.25 164 LEU B C 1
ATOM 3693 O O . LEU B 1 164 ? -13.992 0.865 2.846 1 97.25 164 LEU B O 1
ATOM 3697 N N . LEU B 1 165 ? -11.797 0.955 3.246 1 95.56 165 LEU B N 1
ATOM 3698 C CA . LEU B 1 165 ? -11.984 1.693 4.488 1 95.56 165 LEU B CA 1
ATOM 3699 C C . LEU B 1 165 ? -12.625 3.053 4.223 1 95.56 165 LEU B C 1
ATOM 3701 O O . LEU B 1 165 ? -13.562 3.449 4.914 1 95.56 165 LEU B O 1
ATOM 3705 N N . ARG B 1 166 ? -12.109 3.816 3.199 1 91.44 166 ARG B N 1
ATOM 3706 C CA . ARG B 1 166 ? -12.703 5.098 2.83 1 91.44 166 ARG B CA 1
ATOM 3707 C C . ARG B 1 166 ? -14.18 4.941 2.49 1 91.44 166 ARG B C 1
ATOM 3709 O O . ARG B 1 166 ? -15.008 5.758 2.904 1 91.44 166 ARG B O 1
ATOM 3716 N N . GLU B 1 167 ? -14.453 3.918 1.731 1 91.81 167 GLU B N 1
ATOM 3717 C CA . GLU B 1 167 ? -15.836 3.652 1.33 1 91.81 167 GLU B CA 1
ATOM 3718 C C . GLU B 1 167 ? -16.703 3.328 2.539 1 91.81 167 GLU B C 1
ATOM 3720 O O . GLU B 1 167 ? -17.891 3.686 2.572 1 91.81 167 GLU B O 1
ATOM 3725 N N . THR B 1 168 ? -16.172 2.586 3.479 1 92.31 168 THR B N 1
ATOM 3726 C CA . THR B 1 168 ? -16.891 2.215 4.688 1 92.31 168 THR B CA 1
ATOM 3727 C C . THR B 1 168 ? -17.156 3.441 5.555 1 92.31 168 THR B C 1
ATOM 3729 O O . THR B 1 168 ? -18.25 3.592 6.109 1 92.31 168 THR B O 1
ATOM 3732 N N . GLU B 1 169 ? -16.172 4.301 5.66 1 88.38 169 GLU B N 1
ATOM 3733 C CA . GLU B 1 169 ? -16.297 5.508 6.469 1 88.38 169 GLU B CA 1
ATOM 3734 C C . GLU B 1 169 ? -17.219 6.523 5.797 1 88.38 169 GLU B C 1
ATOM 3736 O O . GLU B 1 169 ? -18 7.207 6.469 1 88.38 169 GLU B O 1
ATOM 3741 N N . HIS B 1 170 ? -17.047 6.602 4.43 1 82.62 170 HIS B N 1
ATOM 3742 C CA . HIS B 1 170 ? -17.812 7.57 3.654 1 82.62 170 HIS B CA 1
ATOM 3743 C C . HIS B 1 170 ? -18.312 6.957 2.355 1 82.62 170 HIS B C 1
ATOM 3745 O O . HIS B 1 170 ? -17.75 7.184 1.288 1 82.62 170 HIS B O 1
ATOM 3751 N N . PRO B 1 171 ? -19.391 6.281 2.498 1 78.12 171 PRO B N 1
ATOM 3752 C CA . PRO B 1 171 ? -19.906 5.578 1.321 1 78.12 171 PRO B CA 1
ATOM 3753 C C . PRO B 1 171 ? -20.141 6.512 0.138 1 78.12 171 PRO B C 1
ATOM 3755 O O . PRO B 1 171 ? -20.594 7.648 0.323 1 78.12 171 PRO B O 1
ATOM 3758 N N . ALA B 1 172 ? -19.625 6.109 -1.003 1 62.06 172 ALA B N 1
ATOM 3759 C CA . ALA B 1 172 ? -19.703 6.879 -2.242 1 62.06 172 ALA B CA 1
ATOM 3760 C C . ALA B 1 172 ? -21.156 7.246 -2.572 1 62.06 172 ALA B C 1
ATOM 3762 O O . ALA B 1 172 ? -21.406 8.266 -3.209 1 62.06 172 ALA B O 1
ATOM 3763 N N . ALA B 1 173 ? -22.047 6.312 -2.342 1 58.06 173 ALA B N 1
ATOM 3764 C CA . ALA B 1 173 ? -23.453 6.59 -2.631 1 58.06 173 ALA B CA 1
ATOM 3765 C C . ALA B 1 173 ? -23.875 7.914 -2.008 1 58.06 173 ALA B C 1
ATOM 3767 O O . ALA B 1 173 ? -24.875 8.516 -2.438 1 58.06 173 ALA B O 1
ATOM 3768 N N . GLN B 1 174 ? -23.078 8.312 -1.162 1 61.81 174 GLN B N 1
ATOM 3769 C CA . GLN B 1 174 ? -23.406 9.602 -0.57 1 61.81 174 GLN B CA 1
ATOM 3770 C C . GLN B 1 174 ? -22.719 10.742 -1.325 1 61.81 174 GLN B C 1
ATOM 3772 O O . GLN B 1 174 ? -21.516 10.977 -1.165 1 61.81 174 GLN B O 1
ATOM 3777 N N . LYS B 1 175 ? -23.219 11.047 -2.6 1 61.03 175 LYS B N 1
ATOM 3778 C CA . LYS B 1 175 ? -22.719 12.141 -3.422 1 61.03 175 LYS B CA 1
ATOM 3779 C C . LYS B 1 175 ? -22.625 13.438 -2.617 1 61.03 175 LYS B C 1
ATOM 3781 O O . LYS B 1 175 ? -23.562 13.805 -1.91 1 61.03 175 LYS B O 1
ATOM 3786 N N . LYS B 1 176 ? -21.344 13.914 -2.652 1 66.75 176 LYS B N 1
ATOM 3787 C CA . LYS B 1 176 ? -21.203 15.227 -2.043 1 66.75 176 LYS B CA 1
ATOM 3788 C C . LYS B 1 176 ? -22.125 16.25 -2.709 1 66.75 176 LYS B C 1
ATOM 3790 O O . LYS B 1 176 ? -22.172 16.328 -3.938 1 66.75 176 LYS B O 1
ATOM 3795 N N . SER B 1 177 ? -22.859 16.797 -1.882 1 79.69 177 SER B N 1
ATOM 3796 C CA . SER B 1 177 ? -23.703 17.875 -2.398 1 79.69 177 SER B CA 1
ATOM 3797 C C . SER B 1 177 ? -22.859 19 -2.979 1 79.69 177 SER B C 1
ATOM 3799 O O . SER B 1 177 ? -21.688 19.141 -2.645 1 79.69 177 SER B O 1
ATOM 3801 N N . SER B 1 178 ? -23.375 19.609 -3.91 1 80.38 178 SER B N 1
ATOM 3802 C CA . SER B 1 178 ? -22.719 20.766 -4.508 1 80.38 178 SER B CA 1
ATOM 3803 C C . SER B 1 178 ? -22.25 21.75 -3.439 1 80.38 178 SER B C 1
ATOM 3805 O O . SER B 1 178 ? -21.172 22.328 -3.561 1 80.38 178 SER B O 1
ATOM 3807 N N . ALA B 1 179 ? -23.078 21.844 -2.41 1 88.5 179 ALA B N 1
ATOM 3808 C CA . ALA B 1 179 ? -22.75 22.797 -1.348 1 88.5 179 ALA B CA 1
ATOM 3809 C C . ALA B 1 179 ? -21.5 22.375 -0.602 1 88.5 179 ALA B C 1
ATOM 3811 O O . ALA B 1 179 ? -20.625 23.203 -0.317 1 88.5 179 ALA B O 1
ATOM 3812 N N . VAL B 1 180 ? -21.391 21.141 -0.387 1 90.81 180 VAL B N 1
ATOM 3813 C CA . VAL B 1 180 ? -20.25 20.625 0.361 1 90.81 180 VAL B CA 1
ATOM 3814 C C . VAL B 1 180 ? -18.984 20.703 -0.5 1 90.81 180 VAL B C 1
ATOM 3816 O O . VAL B 1 180 ? -17.922 21.078 -0.016 1 90.81 180 VAL B O 1
ATOM 3819 N N . GLN B 1 181 ? -19.141 20.406 -1.723 1 89.44 181 GLN B N 1
ATOM 3820 C CA . GLN B 1 181 ? -18.016 20.516 -2.641 1 89.44 181 GLN B CA 1
ATOM 3821 C C . GLN B 1 181 ? -17.516 21.953 -2.744 1 89.44 181 GLN B C 1
ATOM 3823 O O . GLN B 1 181 ? -16.312 22.203 -2.676 1 89.44 181 GLN B O 1
ATOM 3828 N N . ARG B 1 182 ? -18.422 22.797 -2.895 1 92.25 182 ARG B N 1
ATOM 3829 C CA . ARG B 1 182 ? -18.078 24.219 -2.988 1 92.25 182 ARG B 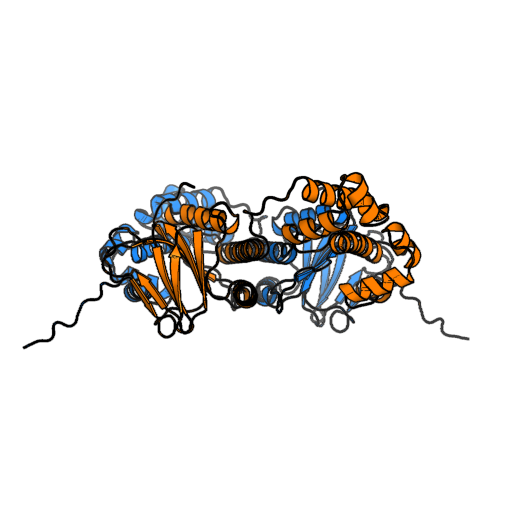CA 1
ATOM 3830 C C . ARG B 1 182 ? -17.453 24.719 -1.689 1 92.25 182 ARG B C 1
ATOM 3832 O O . ARG B 1 182 ? -16.516 25.516 -1.712 1 92.25 182 ARG B O 1
ATOM 3839 N N . ALA B 1 183 ? -18.031 24.281 -0.621 1 94.25 183 ALA B N 1
ATOM 3840 C CA . ALA B 1 183 ? -17.469 24.656 0.676 1 94.25 183 ALA B CA 1
ATOM 3841 C C . ALA B 1 183 ? -16.016 24.234 0.797 1 94.25 183 ALA B C 1
ATOM 3843 O O . ALA B 1 183 ? -15.156 25.031 1.194 1 94.25 183 ALA B O 1
ATOM 3844 N N . ALA B 1 184 ? -15.734 23.047 0.46 1 91.56 184 ALA B N 1
ATOM 3845 C CA . ALA B 1 184 ? -14.375 22.531 0.525 1 91.56 184 ALA B CA 1
ATOM 3846 C C . ALA B 1 184 ? -13.438 23.312 -0.388 1 91.56 184 ALA B C 1
ATOM 3848 O O . ALA B 1 184 ? -12.32 23.656 0.005 1 91.56 184 ALA B O 1
ATOM 3849 N N . GLU B 1 185 ? -13.891 23.625 -1.542 1 91 185 GLU B N 1
ATOM 3850 C CA . GLU B 1 185 ? -13.102 24.375 -2.516 1 91 185 GLU B CA 1
ATOM 3851 C C . GLU B 1 185 ? -12.758 25.766 -1.99 1 91 185 GLU B C 1
ATOM 3853 O O . GLU B 1 185 ? -11.609 26.203 -2.096 1 91 185 GLU B O 1
ATOM 3858 N N . ILE B 1 186 ? -13.742 26.375 -1.476 1 93.94 186 ILE B N 1
ATOM 3859 C CA . ILE B 1 186 ? -13.531 27.719 -0.925 1 93.94 186 ILE B CA 1
ATOM 3860 C C . ILE B 1 186 ? -12.508 27.656 0.204 1 93.94 186 ILE B C 1
ATOM 3862 O O . ILE B 1 186 ? -11.586 28.469 0.262 1 93.94 186 ILE B O 1
ATOM 3866 N N . MET B 1 187 ? -12.68 26.672 1.061 1 94 187 MET B N 1
ATOM 3867 C CA . MET B 1 187 ? -11.75 26.531 2.178 1 94 187 MET B CA 1
ATOM 3868 C C . MET B 1 187 ? -10.336 26.25 1.677 1 94 187 MET B C 1
ATOM 3870 O O . MET B 1 187 ? -9.367 26.797 2.189 1 94 187 MET B O 1
ATOM 3874 N N . GLU B 1 188 ? -10.188 25.438 0.711 1 90.56 188 GLU B N 1
ATOM 3875 C CA . GLU B 1 188 ? -8.883 25.078 0.163 1 90.56 188 GLU B CA 1
ATOM 3876 C C . GLU B 1 188 ? -8.203 26.281 -0.487 1 90.56 188 GLU B C 1
ATOM 3878 O O . GLU B 1 188 ? -6.992 26.469 -0.363 1 90.56 188 GLU B O 1
ATOM 3883 N N . GLU B 1 189 ? -8.977 27.125 -1.065 1 90.94 189 GLU B N 1
ATOM 3884 C CA . GLU B 1 189 ? -8.438 28.25 -1.811 1 90.94 189 GLU B CA 1
ATOM 3885 C C . GLU B 1 189 ? -8.188 29.453 -0.895 1 90.94 189 GLU B C 1
ATOM 3887 O O . GLU B 1 189 ? -7.281 30.25 -1.143 1 90.94 189 GLU B O 1
ATOM 3892 N N . GLU B 1 190 ? -8.969 29.453 0.193 1 94.56 190 GLU B N 1
ATOM 3893 C CA . GLU B 1 190 ? -8.977 30.719 0.931 1 94.56 190 GLU B CA 1
ATOM 3894 C C . GLU B 1 190 ? -8.789 30.469 2.428 1 94.56 190 GLU B C 1
ATOM 3896 O O . GLU B 1 190 ? -9.219 31.297 3.246 1 94.56 190 GLU B O 1
ATOM 3901 N N . TYR B 1 191 ? -8.242 29.344 2.768 1 93.44 191 TYR B N 1
ATOM 3902 C CA . TYR B 1 191 ? -8.172 29 4.18 1 93.44 191 TYR B CA 1
ATOM 3903 C C . TYR B 1 191 ? -7.449 30.078 4.98 1 93.44 191 TYR B C 1
ATOM 3905 O O . TYR B 1 191 ? -7.719 30.25 6.168 1 93.44 191 TYR B O 1
ATOM 3913 N N . GLN B 1 192 ? -6.574 30.828 4.422 1 94.38 192 GLN B N 1
ATOM 3914 C CA . GLN B 1 192 ? -5.77 31.828 5.117 1 94.38 192 GLN B CA 1
ATOM 3915 C C . GLN B 1 192 ? -6.609 33.031 5.5 1 94.38 192 GLN B C 1
ATOM 3917 O O . GLN B 1 192 ? -6.324 33.719 6.492 1 94.38 192 GLN B O 1
ATOM 3922 N N . ARG B 1 193 ? -7.633 33.281 4.707 1 93.44 193 ARG B N 1
ATOM 3923 C CA . ARG B 1 193 ? -8.352 34.562 4.859 1 93.44 193 ARG B CA 1
ATOM 3924 C C . ARG B 1 193 ? -9.75 34.312 5.418 1 93.44 193 ARG B C 1
ATOM 3926 O O . ARG B 1 193 ? -10.375 35.25 5.922 1 93.44 193 ARG B O 1
ATOM 3933 N N . LEU B 1 194 ? -10.195 33.094 5.336 1 93.56 194 LEU B N 1
ATOM 3934 C CA . LEU B 1 194 ? -11.547 32.812 5.801 1 93.56 194 LEU B CA 1
ATOM 3935 C C . LEU B 1 194 ? -11.664 33.031 7.305 1 93.56 194 LEU B C 1
ATOM 3937 O O . LEU B 1 194 ? -10.844 32.562 8.078 1 93.56 194 LEU B O 1
ATOM 3941 N N . THR B 1 195 ? -12.594 33.719 7.734 1 88.19 195 THR B N 1
ATOM 3942 C CA . THR B 1 195 ? -12.742 34.094 9.133 1 88.19 195 THR B CA 1
ATOM 3943 C C . THR B 1 195 ? -13.383 32.969 9.93 1 88.19 195 THR B C 1
ATOM 3945 O O . THR B 1 195 ? -13.211 32.875 11.148 1 88.19 195 THR B O 1
ATOM 3948 N N . GLY B 1 196 ? -14.188 32.156 9.305 1 88.94 196 GLY B N 1
ATOM 3949 C CA . GLY B 1 196 ? -14.836 31.047 10 1 88.94 196 GLY B CA 1
ATOM 3950 C C . GLY B 1 196 ? -15.945 30.406 9.188 1 88.94 196 GLY B C 1
ATOM 3951 O O . GLY B 1 196 ? -16.047 30.625 7.98 1 88.94 196 GLY B O 1
ATOM 3952 N N . ILE B 1 197 ? -16.703 29.625 9.852 1 92 197 ILE B N 1
ATOM 3953 C CA . ILE B 1 197 ? -17.734 28.812 9.203 1 92 197 ILE B CA 1
ATOM 3954 C C . ILE B 1 197 ? -18.953 29.672 8.883 1 92 197 ILE B C 1
ATOM 3956 O O . ILE B 1 197 ? -19.641 29.453 7.883 1 92 197 ILE B O 1
ATOM 3960 N N . GLU B 1 198 ? -19.109 30.75 9.703 1 93.62 198 GLU B N 1
ATOM 3961 C CA . GLU B 1 198 ? -20.234 31.656 9.477 1 93.62 198 GLU B CA 1
ATOM 3962 C C . GLU B 1 198 ? -20.109 32.375 8.133 1 93.62 198 GLU B C 1
ATOM 3964 O O . GLU B 1 198 ? -21.078 32.469 7.379 1 93.62 198 GLU B O 1
ATOM 3969 N N . GLU B 1 199 ? -18.969 32.781 7.934 1 94.19 199 GLU B N 1
ATOM 3970 C CA . GLU B 1 199 ? -18.703 33.438 6.648 1 94.19 199 GLU B CA 1
ATOM 3971 C C . GLU B 1 199 ? -18.922 32.469 5.492 1 94.19 199 GLU B C 1
ATOM 3973 O O . GLU B 1 199 ? -19.531 32.812 4.484 1 94.19 199 GLU B O 1
ATOM 3978 N N . LEU B 1 200 ? -18.391 31.281 5.617 1 95 200 LEU B N 1
ATOM 3979 C CA . LEU B 1 200 ? -18.484 30.25 4.594 1 95 200 LEU B CA 1
ATOM 3980 C C . LEU B 1 200 ? -19.938 29.891 4.312 1 95 200 LEU B C 1
ATOM 3982 O O . LEU B 1 200 ? -20.359 29.797 3.152 1 95 200 LEU B O 1
ATOM 3986 N N . ALA B 1 201 ? -20.719 29.734 5.332 1 95.75 201 ALA B N 1
ATOM 3987 C CA . ALA B 1 201 ? -22.141 29.406 5.199 1 95.75 201 ALA B CA 1
ATOM 3988 C C . ALA B 1 201 ? -22.891 30.531 4.48 1 95.75 201 ALA B C 1
ATOM 3990 O O . ALA B 1 201 ? -23.719 30.266 3.605 1 95.75 201 ALA B O 1
ATOM 3991 N N . ALA B 1 202 ? -22.594 31.766 4.828 1 94.75 202 ALA B N 1
ATOM 3992 C CA . ALA B 1 202 ? -23.234 32.938 4.203 1 94.75 202 ALA B CA 1
ATOM 3993 C C . ALA B 1 202 ? -22.953 32.969 2.705 1 94.75 202 ALA B C 1
ATOM 3995 O O . ALA B 1 202 ? -23.844 33.25 1.907 1 94.75 202 ALA B O 1
ATOM 3996 N N . ARG B 1 203 ? -21.797 32.656 2.354 1 94.25 203 ARG B N 1
ATOM 3997 C CA . ARG B 1 203 ? -21.391 32.656 0.951 1 94.25 203 ARG B CA 1
ATOM 3998 C C . ARG B 1 203 ? -22.125 31.562 0.167 1 94.25 203 ARG B C 1
ATOM 4000 O O . ARG B 1 203 ? -22.266 31.672 -1.053 1 94.25 203 ARG B O 1
ATOM 4007 N N . LEU B 1 204 ? -22.516 30.531 0.834 1 94.75 204 LEU B N 1
ATOM 4008 C CA . LEU B 1 204 ? -23.172 29.406 0.183 1 94.75 204 LEU B CA 1
ATOM 4009 C C . LEU B 1 204 ? -24.688 29.484 0.357 1 94.75 204 LEU B C 1
ATOM 4011 O O . LEU B 1 204 ? -25.406 28.562 -0.025 1 94.75 204 LEU B O 1
ATOM 4015 N N . ASP B 1 205 ? -25.109 30.562 1.022 1 94.69 205 ASP B N 1
ATOM 4016 C CA . ASP B 1 205 ? -26.516 30.797 1.289 1 94.69 205 ASP B CA 1
ATOM 4017 C C . ASP B 1 205 ? -27.125 29.656 2.109 1 94.69 205 ASP B C 1
ATOM 4019 O O . ASP B 1 205 ? -28.188 29.141 1.772 1 94.69 205 ASP B O 1
ATOM 4023 N N . LEU B 1 206 ? -26.406 29.219 3.076 1 95.38 206 LEU B N 1
ATOM 4024 C CA . LEU B 1 206 ? -26.828 28.188 4.016 1 95.38 206 LEU B CA 1
ATOM 4025 C C . LEU B 1 206 ? -26.688 28.672 5.457 1 95.38 206 LEU B C 1
ATOM 4027 O O . LEU B 1 206 ? -25.953 29.625 5.723 1 95.38 206 LEU B O 1
ATOM 4031 N N . SER B 1 207 ? -27.438 28.031 6.336 1 95.38 207 SER B N 1
ATOM 4032 C CA . SER B 1 207 ? -27.188 28.266 7.754 1 95.38 207 SER B CA 1
ATOM 4033 C C . SER B 1 207 ? -25.938 27.516 8.211 1 95.38 207 SER B C 1
ATOM 4035 O O . SER B 1 207 ? -25.578 26.484 7.66 1 95.38 207 SER B O 1
ATOM 4037 N N . PRO B 1 208 ? -25.219 28.078 9.18 1 94.5 208 PRO B N 1
ATOM 4038 C CA . PRO B 1 208 ? -24.047 27.375 9.711 1 94.5 208 PRO B CA 1
ATOM 4039 C C . PRO B 1 208 ? -24.375 25.969 10.219 1 94.5 208 PRO B C 1
ATOM 4041 O O . PRO B 1 208 ? -23.578 25.047 10.055 1 94.5 208 PRO B O 1
ATOM 4044 N N . GLU B 1 209 ? -25.562 25.844 10.734 1 94.5 209 GLU B N 1
ATOM 4045 C CA . GLU B 1 209 ? -26 24.562 11.258 1 94.5 209 GLU B CA 1
ATOM 4046 C C . GLU B 1 209 ? -26.188 23.547 10.141 1 94.5 209 GLU B C 1
ATOM 4048 O O . GLU B 1 209 ? -25.734 22.391 10.25 1 94.5 209 GLU B O 1
ATOM 4053 N N . HIS B 1 210 ? -26.828 23.984 9.141 1 94.19 210 HIS B N 1
ATOM 4054 C CA . HIS B 1 210 ? -27.062 23.109 8.008 1 94.19 210 HIS B CA 1
ATOM 4055 C C . HIS B 1 210 ? -25.75 22.719 7.32 1 94.19 210 HIS B C 1
ATOM 4057 O O . HIS B 1 210 ? -25.531 21.562 6.992 1 94.19 210 HIS B O 1
ATOM 4063 N N . LEU B 1 211 ? -24.906 23.672 7.086 1 94.5 211 LEU B N 1
ATOM 4064 C CA . LEU B 1 211 ? -23.609 23.406 6.473 1 94.5 211 LEU B CA 1
ATOM 4065 C C . LEU B 1 211 ? -22.812 22.406 7.309 1 94.5 211 LEU B C 1
ATOM 4067 O O . LEU B 1 211 ? -22.25 21.438 6.773 1 94.5 211 LEU B O 1
ATOM 4071 N N . SER B 1 212 ? -22.75 22.656 8.602 1 94.62 212 SER B N 1
ATOM 4072 C CA . SER B 1 212 ? -22 21.781 9.492 1 94.62 212 SER B CA 1
ATOM 4073 C C . SER B 1 212 ? -22.516 20.344 9.43 1 94.62 212 SER B C 1
ATOM 4075 O O . SER B 1 212 ? -21.734 19.391 9.367 1 94.62 212 SER B O 1
ATOM 4077 N N . ARG B 1 213 ? -23.781 20.25 9.414 1 92 213 ARG B N 1
ATOM 4078 C CA . ARG B 1 213 ? -24.406 18.922 9.391 1 92 213 ARG B CA 1
ATOM 4079 C C . ARG B 1 213 ? -24.078 18.188 8.094 1 92 213 ARG B C 1
ATOM 4081 O O . ARG B 1 213 ? -23.578 17.062 8.109 1 92 213 ARG B O 1
ATOM 4088 N N . VAL B 1 214 ? -24.344 18.859 7.012 1 90.25 214 VAL B N 1
ATOM 4089 C CA . VAL B 1 214 ? -24.188 18.203 5.715 1 90.25 214 VAL B CA 1
ATOM 4090 C C . VAL B 1 214 ? -22.703 17.953 5.438 1 90.25 214 VAL B C 1
ATOM 4092 O O . VAL B 1 214 ? -22.344 16.938 4.852 1 90.25 214 VAL B O 1
ATOM 4095 N N . PHE B 1 215 ? -21.891 18.859 5.828 1 91.94 215 PHE B N 1
ATOM 4096 C CA . PHE B 1 215 ? -20.453 18.688 5.629 1 91.94 215 PHE B CA 1
ATOM 4097 C C . PHE B 1 215 ? -19.922 17.5 6.43 1 91.94 215 PHE B C 1
ATOM 4099 O O . PHE B 1 215 ? -19.156 16.688 5.91 1 91.94 215 PHE B O 1
ATOM 4106 N N . LYS B 1 216 ? -20.312 17.406 7.617 1 88.5 216 LYS B N 1
ATOM 4107 C CA . LYS B 1 216 ? -19.875 16.297 8.461 1 88.5 216 LYS B CA 1
ATOM 4108 C C . LYS B 1 216 ? -20.359 14.961 7.887 1 88.5 216 LYS B C 1
ATOM 4110 O O . LYS B 1 216 ? -19.594 13.984 7.855 1 88.5 216 LYS B O 1
ATOM 4115 N N . ASP B 1 217 ? -21.562 15.008 7.473 1 82.88 217 ASP B N 1
ATOM 4116 C CA . ASP B 1 217 ? -22.141 13.797 6.914 1 82.88 217 ASP B CA 1
ATOM 4117 C C . ASP B 1 217 ? -21.391 13.336 5.672 1 82.88 217 ASP B C 1
ATOM 4119 O O . ASP B 1 217 ? -21.156 12.141 5.488 1 82.88 217 ASP B O 1
ATOM 4123 N N . GLU B 1 218 ? -20.938 14.289 4.918 1 82.5 218 GLU B N 1
ATOM 4124 C CA . GLU B 1 218 ? -20.375 13.953 3.619 1 82.5 218 GLU B CA 1
ATOM 4125 C C . GLU B 1 218 ? -18.844 13.859 3.691 1 82.5 218 GLU B C 1
ATOM 4127 O O . GLU B 1 218 ? -18.234 13.078 2.963 1 82.5 218 GLU B O 1
ATOM 4132 N N . MET B 1 219 ? -18.266 14.656 4.57 1 83.38 219 MET B N 1
ATOM 4133 C CA . MET B 1 219 ? -16.797 14.734 4.602 1 83.38 219 MET B CA 1
ATOM 4134 C C . MET B 1 219 ? -16.234 13.969 5.793 1 83.38 219 MET B C 1
ATOM 4136 O O . MET B 1 219 ? -15.039 13.711 5.859 1 83.38 219 MET B O 1
ATOM 4140 N N . GLY B 1 220 ? -17.062 13.672 6.754 1 79 220 GLY B N 1
ATOM 4141 C CA . GLY B 1 220 ? -16.625 12.906 7.914 1 79 220 GLY B CA 1
ATOM 4142 C C . GLY B 1 220 ? -16.062 13.781 9.023 1 79 220 GLY B C 1
ATOM 4143 O O . GLY B 1 220 ? -15.656 13.273 10.07 1 79 220 GLY B O 1
ATOM 4144 N N . CYS B 1 221 ? -16.047 15.062 8.75 1 85.56 221 CYS B N 1
ATOM 4145 C CA . CYS B 1 221 ? -15.594 16.016 9.758 1 85.56 221 CYS B CA 1
ATOM 4146 C C . CYS B 1 221 ? -16.312 17.344 9.625 1 85.56 221 CYS B C 1
ATOM 4148 O O . CYS B 1 221 ? -16.906 17.641 8.578 1 85.56 221 CYS B O 1
ATOM 4150 N N . ALA B 1 222 ? -16.359 18.094 10.648 1 91.81 222 ALA B N 1
ATOM 4151 C CA . ALA B 1 222 ? -16.984 19.406 10.617 1 91.81 222 ALA B CA 1
ATOM 4152 C C . ALA B 1 222 ? -16.203 20.375 9.734 1 91.81 222 ALA B C 1
ATOM 4154 O O . ALA B 1 222 ? -14.984 20.234 9.586 1 91.81 222 ALA B O 1
ATOM 4155 N N . PRO B 1 223 ? -16.875 21.312 9.211 1 93.56 223 PRO B N 1
ATOM 4156 C CA . PRO B 1 223 ? -16.188 22.297 8.359 1 93.56 223 PRO B CA 1
ATOM 4157 C C . PRO B 1 223 ? -15.047 23.016 9.07 1 93.56 223 PRO B C 1
ATOM 4159 O O . PRO B 1 223 ? -13.992 23.234 8.477 1 93.56 223 PRO B O 1
ATOM 4162 N N . LEU B 1 224 ? -15.273 23.328 10.273 1 93.31 224 LEU B N 1
ATOM 4163 C CA . LEU B 1 224 ? -14.234 24.016 11.016 1 93.31 224 LEU B CA 1
ATOM 4164 C C . LEU B 1 224 ? -13 23.141 11.18 1 93.31 224 LEU B C 1
ATOM 4166 O O . LEU B 1 224 ? -11.867 23.609 11.078 1 93.31 224 LEU B O 1
ATOM 4170 N N . SER B 1 225 ? -13.211 21.891 11.469 1 92.44 225 SER B N 1
ATOM 4171 C CA . SER B 1 225 ? -12.109 20.953 11.578 1 92.44 225 SER B CA 1
ATOM 4172 C C . SER B 1 225 ? -11.336 20.844 10.266 1 92.44 225 SER B C 1
ATOM 4174 O O . SER B 1 225 ? -10.102 20.781 10.266 1 92.44 225 SER B O 1
ATOM 4176 N N . TYR B 1 226 ? -12.125 20.812 9.234 1 91.75 226 TYR B N 1
ATOM 4177 C CA . TYR B 1 226 ? -11.516 20.766 7.906 1 91.75 226 TYR B CA 1
ATOM 4178 C C . TYR B 1 226 ? -10.664 22 7.645 1 91.75 226 TYR B C 1
ATOM 4180 O O . TYR B 1 226 ? -9.516 21.875 7.203 1 91.75 226 TYR B O 1
ATOM 4188 N N . LEU B 1 227 ? -11.203 23.141 7.914 1 93.94 227 LEU B N 1
ATOM 4189 C CA . LEU B 1 227 ? -10.5 24.406 7.75 1 93.94 227 LEU B CA 1
ATOM 4190 C C . LEU B 1 227 ? -9.234 24.438 8.602 1 93.94 227 LEU B C 1
ATOM 4192 O O . LEU B 1 227 ? -8.164 24.828 8.117 1 93.94 227 LEU B O 1
ATOM 4196 N N . THR B 1 228 ? -9.375 24.031 9.797 1 94 228 THR B N 1
ATOM 4197 C CA . THR B 1 228 ? -8.242 24 10.719 1 94 228 THR B CA 1
ATOM 4198 C C . THR B 1 228 ? -7.145 23.078 10.195 1 94 228 THR B C 1
ATOM 4200 O O . THR B 1 228 ? -5.961 23.406 10.266 1 94 228 THR B O 1
ATOM 4203 N N . GLY B 1 229 ? -7.539 21.969 9.672 1 92.12 229 GLY B N 1
ATOM 4204 C CA . GLY B 1 229 ? -6.582 21.031 9.086 1 92.12 229 GLY B CA 1
ATOM 4205 C C . GLY B 1 229 ? -5.785 21.641 7.949 1 92.12 229 GLY B C 1
ATOM 4206 O O . GLY B 1 229 ? -4.574 21.438 7.855 1 92.12 229 GLY B O 1
ATOM 4207 N N . LEU B 1 230 ? -6.461 22.391 7.113 1 91.75 230 LEU B N 1
ATOM 4208 C CA . LEU B 1 230 ? -5.801 23.062 6.008 1 91.75 230 LEU B CA 1
ATOM 4209 C C . LEU B 1 230 ? -4.762 24.062 6.52 1 91.75 230 LEU B C 1
ATOM 4211 O O . LEU B 1 230 ? -3.639 24.109 6.016 1 91.75 230 LEU B O 1
ATOM 4215 N N . ARG B 1 231 ? -5.172 24.781 7.484 1 94.69 231 ARG B N 1
ATOM 4216 C CA . ARG B 1 231 ? -4.293 25.797 8.062 1 94.69 231 ARG B CA 1
ATOM 4217 C C . ARG B 1 231 ? -3.084 25.156 8.734 1 94.69 231 ARG B C 1
ATOM 4219 O O . ARG B 1 231 ? -1.956 25.625 8.57 1 94.69 231 ARG B O 1
ATOM 4226 N N . LEU B 1 232 ? -3.342 24.094 9.43 1 93.94 232 LEU B N 1
ATOM 4227 C CA . LEU B 1 232 ? -2.264 23.375 10.117 1 93.94 232 LEU B CA 1
ATOM 4228 C C . LEU B 1 232 ? -1.28 22.781 9.109 1 93.94 232 LEU B C 1
ATOM 4230 O O . LEU B 1 232 ? -0.065 22.875 9.305 1 93.94 232 LEU B O 1
ATOM 4234 N N . GLN B 1 233 ? -1.823 22.172 8.102 1 92.25 233 GLN B N 1
ATOM 4235 C CA . GLN B 1 233 ? -0.971 21.578 7.074 1 92.25 233 GLN B CA 1
ATOM 4236 C C . GLN B 1 233 ? -0.037 22.625 6.473 1 92.25 233 GLN B C 1
ATOM 4238 O O . GLN B 1 233 ? 1.163 22.391 6.324 1 92.25 233 GLN B O 1
ATOM 4243 N N . SER B 1 234 ? -0.593 23.719 6.109 1 92.62 234 SER B N 1
ATOM 4244 C CA . SER B 1 234 ? 0.204 24.812 5.551 1 92.62 234 SER B CA 1
ATOM 4245 C C . SER B 1 234 ? 1.228 25.312 6.559 1 92.62 234 SER B C 1
ATOM 4247 O O . SER B 1 234 ? 2.373 25.594 6.203 1 92.62 234 SER B O 1
ATOM 4249 N N . ALA B 1 235 ? 0.833 25.422 7.746 1 94.75 235 ALA B N 1
ATOM 4250 C CA . ALA B 1 235 ? 1.728 25.906 8.797 1 94.75 235 ALA B CA 1
ATOM 4251 C C . ALA B 1 235 ? 2.9 24.953 8.992 1 94.75 235 ALA B C 1
ATOM 4253 O O . ALA B 1 235 ? 4.02 25.375 9.273 1 94.75 235 ALA B O 1
ATOM 4254 N N . MET B 1 236 ? 2.609 23.719 8.906 1 93.25 236 MET B N 1
ATOM 4255 C CA . MET B 1 236 ? 3.666 22.719 9.039 1 93.25 236 MET B CA 1
ATOM 4256 C C . MET B 1 236 ? 4.734 22.906 7.965 1 93.25 236 MET B C 1
ATOM 4258 O O . MET B 1 236 ? 5.93 22.812 8.25 1 93.25 236 MET B O 1
ATOM 4262 N N . ASN B 1 237 ? 4.32 23.203 6.781 1 91.69 237 ASN B N 1
ATOM 4263 C CA . ASN B 1 237 ? 5.27 23.484 5.711 1 91.69 237 ASN B CA 1
ATOM 4264 C C . ASN B 1 237 ? 6.125 24.719 6.039 1 91.69 237 ASN B C 1
ATOM 4266 O O . ASN B 1 237 ? 7.344 24.688 5.844 1 91.69 237 ASN B O 1
ATOM 4270 N N . ASP B 1 238 ? 5.469 25.719 6.555 1 93.25 238 ASP B N 1
ATOM 4271 C CA . ASP B 1 238 ? 6.172 26.953 6.891 1 93.25 238 ASP B CA 1
ATOM 4272 C C . ASP B 1 238 ? 7.156 26.719 8.039 1 93.25 238 ASP B C 1
ATOM 4274 O O . ASP B 1 238 ? 8.258 27.281 8.039 1 93.25 238 ASP B O 1
ATOM 4278 N N . LEU B 1 239 ? 6.746 25.906 9 1 93.5 239 LEU B N 1
ATOM 4279 C CA . LEU B 1 239 ? 7.605 25.625 10.141 1 93.5 239 LEU B CA 1
ATOM 4280 C C . LEU B 1 239 ? 8.891 24.922 9.695 1 93.5 239 LEU B C 1
ATOM 4282 O O . LEU B 1 239 ? 9.969 25.219 10.203 1 93.5 239 LEU B O 1
ATOM 4286 N N . LEU B 1 240 ? 8.719 24.062 8.75 1 89.69 240 LEU B N 1
ATOM 4287 C CA . LEU B 1 240 ? 9.852 23.266 8.297 1 89.69 240 LEU B CA 1
ATOM 4288 C C . LEU B 1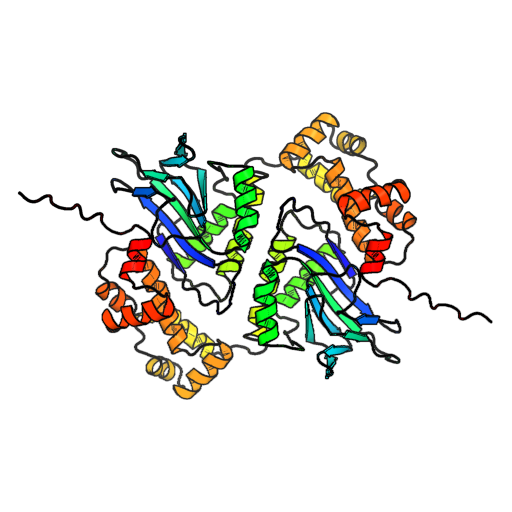 240 ? 10.68 24.031 7.27 1 89.69 240 LEU B C 1
ATOM 4290 O O . LEU B 1 240 ? 11.898 23.844 7.18 1 89.69 240 LEU B O 1
ATOM 4294 N N . GLY B 1 241 ? 10.062 24.906 6.57 1 87 241 GLY B N 1
ATOM 4295 C CA . GLY B 1 241 ? 10.711 25.484 5.406 1 87 241 GLY B CA 1
ATOM 4296 C C . GLY B 1 241 ? 11.156 26.922 5.621 1 87 241 GLY B C 1
ATOM 4297 O O . GLY B 1 241 ? 11.805 27.5 4.758 1 87 241 GLY B O 1
ATOM 4298 N N . THR B 1 242 ? 10.789 27.5 6.746 1 89.75 242 THR B N 1
ATOM 4299 C CA . THR B 1 242 ? 11.133 28.891 6.996 1 89.75 242 THR B CA 1
ATOM 4300 C C . THR B 1 242 ? 11.648 29.078 8.422 1 89.75 242 THR B C 1
ATOM 4302 O O . THR B 1 242 ? 11.531 28.172 9.25 1 89.75 242 THR B O 1
ATOM 4305 N N . ALA B 1 243 ? 12.211 30.266 8.727 1 90.81 243 ALA B N 1
ATOM 4306 C CA . ALA B 1 243 ? 12.656 30.641 10.062 1 90.81 243 ALA B CA 1
ATOM 4307 C C . ALA B 1 243 ? 11.758 31.719 10.664 1 90.81 243 ALA B C 1
ATOM 4309 O O . ALA B 1 243 ? 12.164 32.438 11.578 1 90.81 243 ALA B O 1
ATOM 4310 N N . TRP B 1 244 ? 10.555 31.844 10.078 1 95.38 244 TRP B N 1
ATOM 4311 C CA . TRP B 1 244 ? 9.625 32.844 10.57 1 95.38 244 TRP B CA 1
ATOM 4312 C C . TRP B 1 244 ? 9.234 32.562 12.016 1 95.38 244 TRP B C 1
ATOM 4314 O O . TRP B 1 244 ? 9.297 31.438 12.477 1 95.38 244 TRP B O 1
ATOM 4324 N N . SER B 1 245 ? 8.859 33.594 12.688 1 96.25 245 SER B N 1
ATOM 4325 C CA . SER B 1 245 ? 8.383 33.438 14.055 1 96.25 245 SER B CA 1
ATOM 4326 C C . SER B 1 245 ? 7.078 32.625 14.086 1 96.25 245 SER B C 1
ATOM 4328 O O . SER B 1 245 ? 6.336 32.625 13.102 1 96.25 245 SER B O 1
ATOM 4330 N N . ILE B 1 246 ? 6.852 32.031 15.211 1 96.62 246 ILE B N 1
ATOM 4331 C CA . ILE B 1 246 ? 5.637 31.234 15.383 1 96.62 246 ILE B CA 1
ATOM 4332 C C . ILE B 1 246 ? 4.41 32.125 15.148 1 96.62 246 ILE B C 1
ATOM 4334 O O . ILE B 1 246 ? 3.441 31.688 14.516 1 96.62 246 ILE B O 1
ATOM 4338 N N . ASP B 1 247 ? 4.492 33.344 15.594 1 97.06 247 ASP B N 1
ATOM 4339 C CA . ASP B 1 247 ? 3.365 34.281 15.445 1 97.06 247 ASP B CA 1
ATOM 4340 C C . ASP B 1 247 ? 3.141 34.625 13.977 1 97.06 247 ASP B C 1
ATOM 4342 O O . ASP B 1 247 ? 1.999 34.688 13.516 1 97.06 247 ASP B O 1
ATOM 4346 N N . ARG B 1 248 ? 4.184 34.875 13.242 1 97.31 248 ARG B N 1
ATOM 4347 C CA . ARG B 1 248 ? 4.059 35.188 11.82 1 97.31 248 ARG B CA 1
ATOM 4348 C C . ARG B 1 248 ? 3.439 34.031 11.062 1 97.31 248 ARG B C 1
ATOM 4350 O O . ARG B 1 248 ? 2.572 34.219 10.211 1 97.31 248 ARG B O 1
ATOM 4357 N N . ILE B 1 249 ? 3.895 32.812 11.367 1 97.19 249 ILE B N 1
ATOM 4358 C CA . ILE B 1 249 ? 3.363 31.625 10.734 1 97.19 249 ILE B CA 1
ATOM 4359 C C . ILE B 1 249 ? 1.883 31.469 11.07 1 97.19 249 ILE B C 1
ATOM 4361 O O . ILE B 1 249 ? 1.069 31.156 10.203 1 97.19 249 ILE B O 1
ATOM 4365 N N . ALA B 1 250 ? 1.552 31.719 12.32 1 97.5 250 ALA B N 1
ATOM 4366 C CA . ALA B 1 250 ? 0.165 31.625 12.766 1 97.5 250 ALA B CA 1
ATOM 4367 C C . ALA B 1 250 ? -0.733 32.562 11.961 1 97.5 250 ALA B C 1
ATOM 4369 O O . ALA B 1 250 ? -1.725 32.125 11.367 1 97.5 250 ALA B O 1
ATOM 4370 N N . ARG B 1 251 ? -0.349 33.844 11.859 1 96.56 251 ARG B N 1
ATOM 4371 C CA . ARG B 1 251 ? -1.155 34.844 11.195 1 96.56 251 ARG B CA 1
ATOM 4372 C C . ARG B 1 251 ? -1.25 34.562 9.695 1 96.56 251 ARG B C 1
ATOM 4374 O O . ARG B 1 251 ? -2.318 34.719 9.102 1 96.56 251 ARG B O 1
ATOM 4381 N N . LYS B 1 252 ? -0.177 34.156 9.125 1 96.25 252 LYS B N 1
ATOM 4382 C CA . LYS B 1 252 ? -0.156 33.875 7.695 1 96.25 252 LYS B CA 1
ATOM 4383 C C . LYS B 1 252 ? -1.139 32.75 7.348 1 96.25 252 LYS B C 1
ATOM 4385 O O . LYS B 1 252 ? -1.739 32.75 6.27 1 96.25 252 LYS B O 1
ATOM 4390 N N . ASN B 1 253 ? -1.253 31.844 8.25 1 96.31 253 ASN B N 1
ATOM 4391 C CA . ASN B 1 253 ? -2.029 30.641 7.941 1 96.31 253 ASN B CA 1
ATOM 4392 C C . ASN B 1 253 ? -3.459 30.75 8.461 1 96.31 253 ASN B C 1
ATOM 4394 O O . ASN B 1 253 ? -4.207 29.781 8.438 1 96.31 253 ASN B O 1
ATOM 4398 N N . GLY B 1 254 ? -3.854 31.922 8.984 1 95.88 254 GLY B N 1
ATOM 4399 C CA . GLY B 1 254 ? -5.254 32.188 9.273 1 95.88 254 GLY B CA 1
ATOM 4400 C C . GLY B 1 254 ? -5.605 32.031 10.742 1 95.88 254 GLY B C 1
ATOM 4401 O O . GLY B 1 254 ? -6.781 32.062 11.109 1 95.88 254 GLY B O 1
ATOM 4402 N N . PHE B 1 255 ? -4.605 31.844 11.609 1 96.12 255 PHE B N 1
ATOM 4403 C CA . PHE B 1 255 ? -4.855 31.828 13.047 1 96.12 255 PHE B CA 1
ATOM 4404 C C . PHE B 1 255 ? -4.812 33.25 13.617 1 96.12 255 PHE B C 1
ATOM 4406 O O . PHE B 1 255 ? -4.094 34.094 13.102 1 96.12 255 PHE B O 1
ATOM 4413 N N . SER B 1 256 ? -5.613 33.469 14.688 1 93.12 256 SER B N 1
ATOM 4414 C CA . SER B 1 256 ? -5.754 34.812 15.258 1 93.12 256 SER B CA 1
ATOM 4415 C C . SER B 1 256 ? -4.461 35.25 15.938 1 93.12 256 SER B C 1
ATOM 4417 O O . SER B 1 256 ? -4.152 36.438 15.969 1 93.12 256 SER B O 1
ATOM 4419 N N . ASN B 1 257 ? -3.779 34.281 16.578 1 93.12 257 ASN B N 1
ATOM 4420 C CA . ASN B 1 257 ? -2.51 34.594 17.219 1 93.12 257 ASN B CA 1
ATOM 4421 C C . ASN B 1 257 ? -1.664 33.344 17.453 1 93.12 257 ASN B C 1
ATOM 4423 O O . ASN B 1 257 ? -2.139 32.219 17.266 1 93.12 257 ASN B O 1
ATOM 4427 N N . GLY B 1 258 ? -0.446 33.531 17.844 1 96.19 258 GLY B N 1
ATOM 4428 C CA . GLY B 1 258 ? 0.517 32.469 18.016 1 96.19 258 GLY B CA 1
ATOM 4429 C C . GLY B 1 258 ? 0.15 31.516 19.141 1 96.19 258 GLY B C 1
ATOM 4430 O O . GLY B 1 258 ? 0.36 30.312 19.031 1 96.19 258 GLY B O 1
ATOM 4431 N N . ASN B 1 259 ? -0.389 32.094 20.188 1 96.19 259 ASN B N 1
ATOM 4432 C CA . ASN B 1 259 ? -0.749 31.266 21.344 1 96.19 259 ASN B CA 1
ATOM 4433 C C . ASN B 1 259 ? -1.85 30.281 20.984 1 96.19 259 ASN B C 1
ATOM 4435 O O . ASN B 1 259 ? -1.757 29.094 21.312 1 96.19 259 ASN B O 1
ATOM 4439 N N . TYR B 1 260 ? -2.848 30.812 20.359 1 96 260 TYR B N 1
ATOM 4440 C CA . TYR B 1 260 ? -3.934 29.938 19.922 1 96 260 TYR B CA 1
ATOM 4441 C C . TYR B 1 260 ? -3.436 28.906 18.922 1 96 260 TYR B C 1
ATOM 4443 O O . TYR B 1 260 ? -3.777 27.719 19.031 1 96 260 TYR B O 1
ATOM 4451 N N . PHE B 1 261 ? -2.621 29.328 18.016 1 97.38 261 PHE B N 1
ATOM 4452 C CA . PHE B 1 261 ? -2.018 28.422 17.031 1 97.38 261 PHE B CA 1
ATOM 4453 C C . PHE B 1 261 ? -1.248 27.312 17.734 1 97.38 261 PHE B C 1
ATOM 4455 O O . PHE B 1 261 ? -1.423 26.141 17.422 1 97.38 261 PHE B O 1
ATOM 4462 N N . ALA B 1 262 ? -0.47 27.641 18.656 1 97.06 262 ALA B N 1
ATOM 4463 C CA . ALA B 1 262 ? 0.363 26.672 19.359 1 97.06 262 ALA B CA 1
ATOM 4464 C C . ALA B 1 262 ? -0.493 25.625 20.078 1 97.06 262 ALA B C 1
ATOM 4466 O O . ALA B 1 262 ? -0.167 24.438 20.094 1 97.06 262 ALA B O 1
ATOM 4467 N N . LYS B 1 263 ? -1.545 26.094 20.656 1 96.69 263 LYS B N 1
ATOM 4468 C CA . LYS B 1 263 ? -2.457 25.188 21.359 1 96.69 263 LYS B CA 1
ATOM 4469 C C . LYS B 1 263 ? -3.09 24.188 20.406 1 96.69 263 LYS B C 1
ATOM 4471 O O . LYS B 1 263 ? -3.096 22.984 20.672 1 96.69 263 LYS B O 1
ATOM 4476 N N . ILE B 1 264 ? -3.586 24.703 19.281 1 95.88 264 ILE B N 1
ATOM 4477 C CA . ILE B 1 264 ? -4.258 23.859 18.297 1 95.88 264 ILE B CA 1
ATOM 4478 C C . ILE B 1 264 ? -3.248 22.891 17.672 1 95.88 264 ILE B C 1
ATOM 4480 O O . ILE B 1 264 ? -3.553 21.719 17.453 1 95.88 264 ILE B O 1
ATOM 4484 N N . PHE B 1 265 ? -2.088 23.406 17.391 1 96.12 265 PHE B N 1
ATOM 4485 C CA . PHE B 1 265 ? -1.023 22.609 16.812 1 96.12 265 PHE B CA 1
ATOM 4486 C C . PHE B 1 265 ? -0.666 21.438 17.719 1 96.12 265 PHE B C 1
ATOM 4488 O O . PHE B 1 265 ? -0.604 20.281 17.266 1 96.12 265 PHE B O 1
ATOM 4495 N N . ARG B 1 266 ? -0.529 21.703 18.938 1 94.44 266 ARG B N 1
ATOM 4496 C CA . ARG B 1 266 ? -0.187 20.656 19.891 1 94.44 266 ARG B CA 1
ATOM 4497 C C . ARG B 1 266 ? -1.305 19.625 20 1 94.44 266 ARG B C 1
ATOM 4499 O O . ARG B 1 266 ? -1.041 18.438 20.125 1 94.44 266 ARG B O 1
ATOM 4506 N N . LYS B 1 267 ? -2.441 20.109 19.984 1 93.19 267 LYS B N 1
ATOM 4507 C CA . LYS B 1 267 ? -3.596 19.219 20.062 1 93.19 267 LYS B CA 1
ATOM 4508 C C . LYS B 1 267 ? -3.615 18.234 18.891 1 93.19 267 LYS B C 1
ATOM 4510 O O . LYS B 1 267 ? -3.949 17.062 19.078 1 93.19 267 LYS B O 1
ATOM 4515 N N . HIS B 1 268 ? -3.223 18.688 17.719 1 90.38 268 HIS B N 1
ATOM 4516 C CA . HIS B 1 268 ? -3.379 17.891 16.516 1 90.38 268 HIS B CA 1
ATOM 4517 C C . HIS B 1 268 ? -2.096 17.125 16.188 1 90.38 268 HIS B C 1
ATOM 4519 O O . HIS B 1 268 ? -2.143 16.031 15.633 1 90.38 268 HIS B O 1
ATOM 4525 N N . VAL B 1 269 ? -0.969 17.75 16.516 1 88.88 269 VAL B N 1
ATOM 4526 C CA . VAL B 1 269 ? 0.315 17.188 16.094 1 88.88 269 VAL B CA 1
ATOM 4527 C C . VAL B 1 269 ? 0.991 16.516 17.281 1 88.88 269 VAL B C 1
ATOM 4529 O O . VAL B 1 269 ? 1.867 15.656 17.094 1 88.88 269 VAL B O 1
ATOM 4532 N N . GLY B 1 270 ? 0.66 16.891 18.516 1 88.81 270 GLY B N 1
ATOM 4533 C CA . GLY B 1 270 ? 1.157 16.25 19.719 1 88.81 270 GLY B CA 1
ATOM 4534 C C . GLY B 1 270 ? 2.344 16.969 20.344 1 88.81 270 GLY B C 1
ATOM 4535 O O . GLY B 1 270 ? 2.697 16.703 21.484 1 88.81 270 GLY B O 1
ATOM 4536 N N . ILE B 1 271 ? 2.988 17.812 19.609 1 90 271 ILE B N 1
ATOM 4537 C CA . ILE B 1 271 ? 4.113 18.594 20.109 1 90 271 ILE B CA 1
ATOM 4538 C C . ILE B 1 271 ? 3.949 20.062 19.734 1 90 271 ILE B C 1
ATOM 4540 O O . ILE B 1 271 ? 3.107 20.391 18.891 1 90 271 ILE B O 1
ATOM 4544 N N . SER B 1 272 ? 4.711 20.906 20.328 1 94.25 272 SER B N 1
ATOM 4545 C CA . SER B 1 272 ? 4.605 22.344 20.047 1 94.25 272 SER B CA 1
ATOM 4546 C C . SER B 1 272 ? 5.191 22.672 18.672 1 94.25 272 SER B C 1
ATOM 4548 O O . SER B 1 272 ? 6.023 21.922 18.156 1 94.25 272 SER B O 1
ATOM 4550 N N . PRO B 1 273 ? 4.723 23.781 18.094 1 95.25 273 PRO B N 1
ATOM 4551 C CA . PRO B 1 273 ? 5.332 24.203 16.828 1 95.25 273 PRO B CA 1
ATOM 4552 C C . PRO B 1 273 ? 6.852 24.359 16.938 1 95.25 273 PRO B C 1
ATOM 4554 O O . PRO B 1 273 ? 7.574 23.984 16.016 1 95.25 273 PRO B O 1
ATOM 4557 N N . GLY B 1 274 ? 7.285 24.922 18 1 93.19 274 GLY B N 1
ATOM 4558 C CA . GLY B 1 274 ? 8.719 25.062 18.188 1 93.19 274 GLY B CA 1
ATOM 4559 C C . GLY B 1 274 ? 9.461 23.75 18.188 1 93.19 274 GLY B C 1
ATOM 4560 O O . GLY B 1 274 ? 10.484 23.594 17.516 1 93.19 274 GLY B O 1
ATOM 4561 N N . SER B 1 275 ? 8.953 22.797 18.953 1 90.69 275 SER B N 1
ATOM 4562 C CA . SER B 1 275 ? 9.555 21.469 19.031 1 90.69 275 SER B CA 1
ATOM 4563 C C . SER B 1 275 ? 9.523 20.781 17.672 1 90.69 275 SER B C 1
ATOM 4565 O O . SER B 1 275 ? 10.469 20.078 17.297 1 90.69 275 SER B O 1
ATOM 4567 N N . TYR B 1 276 ? 8.359 21.016 16.984 1 91 276 TYR B N 1
ATOM 4568 C CA . TYR B 1 276 ? 8.211 20.422 15.656 1 91 276 TYR B CA 1
ATOM 4569 C C . TYR B 1 276 ? 9.297 20.922 14.711 1 91 276 TYR B C 1
ATOM 4571 O O . TYR B 1 276 ? 9.914 20.141 13.984 1 91 276 TYR B O 1
ATOM 4579 N N . ARG B 1 277 ? 9.531 22.172 14.75 1 89.5 277 ARG B N 1
ATOM 4580 C CA . ARG B 1 277 ? 10.57 22.797 13.938 1 89.5 277 ARG B CA 1
ATOM 4581 C C . ARG B 1 277 ? 11.953 22.281 14.336 1 89.5 277 ARG B C 1
ATOM 4583 O O . ARG B 1 277 ? 12.773 21.969 13.469 1 89.5 277 ARG B O 1
ATOM 4590 N N . GLU B 1 278 ? 12.242 22.156 15.602 1 84.19 278 GLU B N 1
ATOM 4591 C CA . GLU B 1 278 ? 13.555 21.766 16.109 1 84.19 278 GLU B CA 1
ATOM 4592 C C . GLU B 1 278 ? 13.867 20.312 15.773 1 84.19 278 GLU B C 1
ATOM 4594 O O . GLU B 1 278 ? 15.016 19.953 15.516 1 84.19 278 GLU B O 1
ATOM 4599 N N . SER B 1 279 ? 12.883 19.453 15.891 1 75.88 279 SER B N 1
ATOM 4600 C CA . SER B 1 279 ? 13.086 18.031 15.648 1 75.88 279 SER B CA 1
ATOM 4601 C C . SER B 1 279 ? 13.484 17.781 14.195 1 75.88 279 SER B C 1
ATOM 4603 O O . SER B 1 279 ? 14.156 16.781 13.898 1 75.88 279 SER B O 1
ATOM 4605 N N . ASN B 1 280 ? 13.125 18.625 13.281 1 71.44 280 ASN B N 1
ATOM 4606 C CA . ASN B 1 280 ? 13.43 18.391 11.875 1 71.44 280 ASN B CA 1
ATOM 4607 C C . ASN B 1 280 ? 14.625 19.234 11.422 1 71.44 280 ASN B C 1
ATOM 4609 O O . ASN B 1 280 ? 14.984 19.203 10.242 1 71.44 280 ASN B O 1
ATOM 4613 N N . GLY B 1 281 ? 15.617 19.594 12.398 1 60.75 281 GLY B N 1
ATOM 4614 C CA . GLY B 1 281 ? 16.953 20.141 12.242 1 60.75 281 GLY B CA 1
ATOM 4615 C C . GLY B 1 281 ? 16.953 21.594 11.805 1 60.75 281 GLY B C 1
ATOM 4616 O O . GLY B 1 281 ? 18.016 22.172 11.539 1 60.75 281 GLY B O 1
ATOM 4617 N N . ASN B 1 282 ? 15.859 22.266 11.555 1 53.5 282 ASN B N 1
ATOM 4618 C CA . ASN B 1 282 ? 16.109 23.656 11.219 1 53.5 282 ASN B CA 1
ATOM 4619 C C . ASN B 1 282 ? 16.531 24.469 12.445 1 53.5 282 ASN B C 1
ATOM 4621 O O . ASN B 1 282 ? 16.516 25.688 12.422 1 53.5 282 ASN B O 1
ATOM 4625 N N . GLY B 1 283 ? 16.766 23.859 13.555 1 41.28 283 GLY B N 1
ATOM 4626 C CA . GLY B 1 283 ? 17.25 24.734 14.609 1 41.28 283 GLY B CA 1
ATOM 4627 C C . GLY B 1 283 ? 18.672 25.203 14.391 1 41.28 283 GLY B C 1
ATOM 4628 O O . GLY B 1 283 ? 19.516 24.438 13.953 1 41.28 283 GLY B O 1
ATOM 4629 N N . LYS B 1 284 ? 18.969 26.594 14.422 1 37.34 284 LYS B N 1
ATOM 4630 C CA . LYS B 1 284 ? 20.281 27.25 14.508 1 37.34 284 LYS B CA 1
ATOM 4631 C C . LYS B 1 284 ? 21.062 26.75 15.719 1 37.34 284 LYS B C 1
ATOM 4633 O O . LYS B 1 284 ? 20.547 26.734 16.828 1 37.34 284 LYS B O 1
ATOM 4638 N N . CYS B 1 285 ? 22 25.812 15.539 1 34.25 285 CYS B N 1
ATOM 4639 C CA . CYS B 1 285 ? 23.062 25.703 16.531 1 34.25 285 CYS B CA 1
ATOM 4640 C C . CYS B 1 285 ? 23.328 27.047 17.203 1 34.25 285 CYS B C 1
ATOM 4642 O O . CYS B 1 285 ? 23.797 27.984 16.547 1 34.25 285 CYS B O 1
ATOM 4644 N N . SER B 1 286 ? 22.625 27.562 18.031 1 29.83 286 SER B N 1
ATOM 4645 C CA . SER B 1 286 ? 23.188 28.594 18.891 1 29.83 286 SER B CA 1
ATOM 4646 C C . SER B 1 286 ? 24.391 28.062 19.672 1 29.83 286 SER B C 1
ATOM 4648 O O . SER B 1 286 ? 24.266 27.109 20.438 1 29.83 286 SER B O 1
ATOM 4650 N N . ARG B 1 287 ? 25.688 28.25 19.344 1 30.62 287 ARG B N 1
ATOM 4651 C CA . ARG B 1 287 ? 26.906 28.125 20.125 1 30.62 287 ARG B CA 1
ATOM 4652 C C . ARG B 1 287 ? 26.734 28.75 21.5 1 30.62 287 ARG B C 1
ATOM 4654 O O . ARG B 1 287 ? 26.188 29.844 21.641 1 30.62 287 ARG B O 1
ATOM 4661 N N . LYS B 1 288 ? 26.922 27.969 22.672 1 30.34 288 LYS B N 1
ATOM 4662 C CA . LYS B 1 288 ? 27.422 28.328 24 1 30.34 288 LYS B CA 1
ATOM 4663 C C . LYS B 1 288 ? 28.578 29.312 23.891 1 30.34 288 LYS B C 1
ATOM 4665 O O . LYS B 1 288 ? 29.625 29.016 23.297 1 30.34 288 LYS B O 1
ATOM 4670 N N . GLY B 1 289 ? 28.453 30.609 23.797 1 23.05 289 GLY B N 1
ATOM 4671 C CA . GLY B 1 289 ? 29.469 31.562 24.25 1 23.05 289 GLY B CA 1
ATOM 4672 C C . GLY B 1 289 ? 30.062 31.188 25.594 1 23.05 289 GLY B C 1
ATOM 4673 O O . GLY B 1 289 ? 29.344 31.031 26.578 1 23.05 289 GLY B O 1
ATOM 4674 N N . MET B 1 290 ? 31.219 30.328 25.688 1 24.53 290 MET B N 1
ATOM 4675 C CA . MET B 1 290 ? 32.25 30.375 26.719 1 24.53 290 MET B CA 1
ATOM 4676 C C . MET B 1 290 ? 32.5 31.812 27.156 1 24.53 290 MET B C 1
ATOM 4678 O O . MET B 1 290 ? 32.781 32.688 26.328 1 24.53 290 MET B O 1
ATOM 4682 N N . GLY B 1 291 ? 31.906 32.281 28.297 1 19.06 291 GLY B N 1
ATOM 4683 C CA . GLY B 1 291 ? 32.375 33.312 29.203 1 19.06 291 GLY B CA 1
ATOM 4684 C C . GLY B 1 291 ? 33.875 33.344 29.359 1 19.06 291 GLY B C 1
ATOM 4685 O O . GLY B 1 291 ? 34.531 32.312 29.375 1 19.06 291 GLY B O 1
ATOM 4686 N N . GLU B 1 292 ? 34.438 34.625 29.125 1 18.67 292 GLU B N 1
ATOM 4687 C CA . GLU B 1 292 ? 35.312 35.25 30.109 1 18.67 292 GLU B CA 1
ATOM 4688 C C . GLU B 1 292 ? 34.656 35.312 31.484 1 18.67 292 GLU B C 1
ATOM 4690 O O . GLU B 1 292 ? 33.438 35.531 31.594 1 18.67 292 GLU B O 1
#

Solvent-accessible surface area (backbone atoms only — not comparable to full-atom values): 31300 Å² total; per-residue (Å²): 132,93,78,71,78,40,37,32,43,48,74,75,74,59,90,54,72,73,52,34,43,41,51,43,36,34,23,31,47,74,47,66,89,55,94,42,72,45,52,38,60,72,40,73,90,54,65,36,34,38,40,38,37,24,72,32,51,48,37,36,40,33,46,86,94,37,81,40,80,36,35,58,43,21,26,40,73,47,56,49,67,32,76,34,34,42,30,49,68,86,90,55,90,61,43,30,22,30,40,36,44,32,30,39,41,72,51,45,49,41,56,52,53,52,43,35,69,76,35,72,63,60,43,65,57,49,71,83,30,67,32,48,45,51,52,52,51,51,40,52,44,41,58,71,67,50,74,77,56,83,54,41,47,28,45,48,50,50,47,35,50,46,37,42,43,48,30,70,76,46,45,62,86,56,66,67,46,70,66,47,51,51,49,52,50,49,41,72,75,35,36,43,72,51,86,48,58,61,58,53,17,54,75,67,75,43,50,52,66,56,47,36,52,54,26,23,72,57,68,72,41,42,55,61,58,52,43,48,49,54,24,49,34,52,35,40,20,45,46,66,62,47,88,68,51,66,46,57,44,18,44,63,29,38,34,96,36,34,68,61,36,38,54,53,38,24,71,73,71,70,46,41,58,65,55,56,25,43,50,71,63,69,53,77,82,73,78,81,79,79,72,134,132,92,79,72,78,41,38,32,42,48,74,77,72,59,91,52,71,74,52,32,42,40,50,43,37,35,23,32,48,74,48,64,90,53,93,41,71,46,51,38,60,72,41,73,88,54,64,38,35,38,40,39,36,25,71,32,50,48,36,35,41,33,46,86,94,37,80,39,81,36,34,58,42,21,27,39,75,46,56,49,68,33,77,34,36,41,31,48,68,85,90,53,89,63,44,31,22,28,39,36,44,33,28,38,42,74,48,45,48,40,54,51,53,53,44,35,70,75,34,73,64,60,42,66,56,48,72,82,31,66,32,48,44,51,50,51,51,50,38,52,43,41,58,71,66,50,75,78,55,82,53,42,48,29,44,49,49,51,48,36,51,48,37,42,43,49,30,70,76,45,46,62,87,56,65,68,47,69,67,45,52,50,49,52,50,50,40,72,75,33,38,44,73,52,88,50,58,61,58,54,17,55,75,67,73,43,51,53,66,56,47,37,50,53,26,22,71,58,69,73,42,41,55,61,59,52,42,50,49,54,23,48,35,54,34,39,21,47,47,67,64,45,88,68,52,66,44,57,46,18,45,64,29,39,33,96,36,34,67,62,36,38,52,54,40,23,73,72,72,69,45,42,60,67,55,55,24,43,50,72,61,69,52,75,81,74,77,82,77,81,76,132

Organism: NCBI:txid1796616

pLDDT: mean 89.07, std 13.64, range [18.67, 98.5]

Radius of gyration: 27.59 Å; Cα contacts (8 Å, |Δi|>4): 1025; chains: 2; bounding box: 69×88×62 Å

Sequence (584 aa):
MEYNRGIFGVLNQDDMEGQPLVLLDGGVESRLGETYDFYNDDRPGYEGFLFQYTLGGEGVFEKNDSRYKVQRGQGFLVQFPEKSRYYLENGRDEPWEFLYLHFLGDGALPFVRKIRNICPNLMSPDESSPPIRMALHLQNRLTNGERLQKYEGGEFLYRFLCALLRETEHPAAQKKSSAVQRAAEIMEEEYQRLTGIEELAARLDLSPEHLSRVFKDEMGCAPLSYLTGLRLQSAMNDLLGTAWSIDRIARKNGFSNGNYFAKIFRKHVGISPGSYRESNGNGKCSRKGMGEMEYNRGIFGVLNQDDMEGQPLVLLDGGVESRLGETYDFYNDDRPGYEGFLFQYTLGGEGVFEKNDSRYKVQRGQGFLVQFPEKSRYYLENGRDEPWEFLYLHFLGDGALPFVRKIRNICPNLMSPDESSPPIRMALHLQNRLTNGERLQKYEGGEFLYRFLCALLRETEHPAAQKKSSAVQRAAEIMEEEYQRLTGIEELAARLDLSPEHLSRVFKDEMGCAPLSYLTGLRLQSAMNDLLGTAWSIDRIARKNGFSNGNYFAKIFRKHVGISPGSYRESNGNGKCSRKGMGE